Protein 2VR9 (pdb70)

B-factor: mean 53.92, std 13.04, range [26.79, 109.52]

Structure (mmCIF, N/CA/C/O backbone):
data_2VR9
#
_entry.id   2VR9
#
_cell.length_a   115.398
_cell.length_b   115.398
_cell.length_c   144.714
_cell.angle_alpha   90.00
_cell.angle_beta   90.00
_cell.angle_gamma   90.00
#
_symmetry.space_group_name_H-M   'P 41 21 2'
#
loop_
_atom_site.group_PDB
_atom_site.id
_atom_site.type_symbol
_atom_site.label_atom_id
_atom_site.label_alt_id
_atom_site.label_comp_id
_atom_site.label_asym_id
_atom_site.label_entity_id
_atom_site.label_seq_id
_atom_site.pdbx_PDB_ins_code
_atom_site.Cartn_x
_atom_site.Cartn_y
_atom_site.Cartn_z
_atom_site.occupancy
_atom_site.B_iso_or_equiv
_atom_site.auth_seq_id
_atom_site.auth_comp_id
_atom_site.auth_asym_id
_atom_site.auth_atom_id
_atom_site.pdbx_PDB_model_num
ATOM 1 N N . GLN A 1 6 ? 111.736 -12.662 -30.868 1.00 66.80 52 GLN A N 1
ATOM 2 C CA . GLN A 1 6 ? 111.764 -13.918 -30.061 1.00 67.00 52 GLN A CA 1
ATOM 3 C C . GLN A 1 6 ? 110.452 -14.727 -30.138 1.00 66.63 52 GLN A C 1
ATOM 4 O O . GLN A 1 6 ? 110.197 -15.393 -31.144 1.00 66.51 52 GLN A O 1
ATOM 10 N N . TYR A 1 7 ? 109.626 -14.676 -29.090 1.00 65.60 53 TYR A N 1
ATOM 11 C CA . TYR A 1 7 ? 108.362 -15.418 -29.071 1.00 64.02 53 TYR A CA 1
ATOM 12 C C . TYR A 1 7 ? 107.338 -14.865 -28.098 1.00 63.41 53 TYR A C 1
ATOM 13 O O . TYR A 1 7 ? 106.873 -15.582 -27.208 1.00 63.99 53 TYR A O 1
ATOM 22 N N . GLN A 1 8 ? 106.961 -13.605 -28.287 1.00 62.18 54 GLN A N 1
ATOM 23 C CA . GLN A 1 8 ? 106.009 -12.949 -27.394 1.00 59.80 54 GLN A CA 1
ATOM 24 C C . GLN A 1 8 ? 104.535 -13.269 -27.612 1.00 56.17 54 GLN A C 1
ATOM 25 O O . GLN A 1 8 ? 104.047 -13.312 -28.744 1.00 53.89 54 GLN A O 1
ATOM 31 N N . SER A 1 9 ? 103.838 -13.455 -26.493 1.00 52.96 55 SER A N 1
ATOM 32 C CA . SER A 1 9 ? 102.424 -13.766 -26.495 1.00 49.89 55 SER A CA 1
ATOM 33 C C . SER A 1 9 ? 101.648 -12.492 -26.787 1.00 47.74 55 SER A C 1
ATOM 34 O O . SER A 1 9 ? 102.045 -11.416 -26.371 1.00 46.48 55 SER A O 1
ATOM 37 N N . PRO A 1 10 ? 100.511 -12.612 -27.486 1.00 46.48 56 PRO A N 1
ATOM 38 C CA . PRO A 1 10 ? 99.647 -11.499 -27.872 1.00 46.16 56 PRO A CA 1
ATOM 39 C C . PRO A 1 10 ? 99.368 -10.495 -26.769 1.00 47.05 56 PRO A C 1
ATOM 40 O O . PRO A 1 10 ? 99.180 -10.860 -25.603 1.00 47.64 56 PRO A O 1
ATOM 44 N N . ARG A 1 11 ? 99.316 -9.226 -27.158 1.00 47.42 57 ARG A N 1
ATOM 45 C CA . ARG A 1 11 ? 99.044 -8.129 -26.234 1.00 47.87 57 ARG A CA 1
ATOM 46 C C . ARG A 1 11 ? 98.142 -7.157 -26.974 1.00 46.62 57 ARG A C 1
ATOM 47 O O . ARG A 1 11 ? 98.257 -7.008 -28.186 1.00 46.24 57 ARG A O 1
ATOM 55 N N . ILE A 1 12 ? 97.234 -6.504 -26.260 1.00 45.51 58 ILE A N 1
ATOM 56 C CA . ILE A 1 12 ? 96.356 -5.537 -26.905 1.00 44.03 58 ILE A CA 1
ATOM 57 C C . ILE A 1 12 ? 96.885 -4.145 -26.577 1.00 44.15 58 ILE A C 1
ATOM 58 O O . ILE A 1 12 ? 96.826 -3.714 -25.424 1.00 43.28 58 ILE A O 1
ATOM 63 N N . ILE A 1 13 ? 97.413 -3.445 -27.578 1.00 44.29 59 ILE A N 1
ATOM 64 C CA . ILE A 1 13 ? 97.953 -2.122 -27.314 1.00 45.19 59 ILE A CA 1
ATOM 65 C C . ILE A 1 13 ? 96.934 -1.000 -27.512 1.00 46.07 59 ILE A C 1
ATOM 66 O O . ILE A 1 13 ? 97.141 0.109 -27.027 1.00 47.15 59 ILE A O 1
ATOM 71 N N . GLU A 1 14 ? 95.844 -1.260 -28.228 1.00 47.12 60 GLU A N 1
ATOM 72 C CA . GLU A 1 14 ? 94.820 -0.230 -28.373 1.00 47.12 60 GLU A CA 1
ATOM 73 C C . GLU A 1 14 ? 93.440 -0.858 -28.361 1.00 46.50 60 GLU A C 1
ATOM 74 O O . GLU A 1 14 ? 93.075 -1.606 -29.263 1.00 47.00 60 GLU A O 1
ATOM 80 N N . HIS A 1 15 ? 92.675 -0.544 -27.326 1.00 45.01 61 HIS A N 1
ATOM 81 C CA . HIS A 1 15 ? 91.333 -1.073 -27.168 1.00 43.31 61 HIS A CA 1
ATOM 82 C C . HIS A 1 15 ? 90.272 -0.292 -27.934 1.00 42.46 61 HIS A C 1
ATOM 83 O O . HIS A 1 15 ? 90.395 0.912 -28.135 1.00 43.93 61 HIS A O 1
ATOM 90 N N . PRO A 1 16 ? 89.214 -0.975 -28.382 1.00 40.41 62 PRO A N 1
ATOM 91 C CA . PRO A 1 16 ? 88.159 -0.277 -29.109 1.00 39.18 62 PRO A CA 1
ATOM 92 C C . PRO A 1 16 ? 87.375 0.521 -28.075 1.00 39.06 62 PRO A C 1
ATOM 93 O O . PRO A 1 16 ? 87.181 0.053 -26.957 1.00 38.50 62 PRO A O 1
ATOM 97 N N . THR A 1 17 ? 86.933 1.723 -28.428 1.00 39.75 63 THR A N 1
ATOM 98 C CA . THR A 1 17 ? 86.182 2.555 -27.484 1.00 40.08 63 THR A CA 1
ATOM 99 C C . THR A 1 17 ? 84.709 2.734 -27.850 1.00 40.70 63 THR A C 1
ATOM 100 O O . THR A 1 17 ? 84.350 2.719 -29.031 1.00 40.50 63 THR A O 1
ATOM 104 N N . ASP A 1 18 ? 83.864 2.917 -26.831 1.00 41.17 64 ASP A N 1
ATOM 105 C CA . ASP A 1 18 ? 82.431 3.092 -27.046 1.00 40.98 64 ASP A CA 1
ATOM 106 C C . ASP A 1 18 ? 82.199 4.132 -28.123 1.00 40.54 64 ASP A C 1
ATOM 107 O O . ASP A 1 18 ? 82.942 5.108 -28.215 1.00 40.03 64 ASP A O 1
ATOM 112 N N . LEU A 1 19 ? 81.163 3.922 -28.930 1.00 40.74 65 LEU A N 1
ATOM 113 C CA . LEU A 1 19 ? 80.872 4.829 -30.029 1.00 41.60 65 LEU A CA 1
ATOM 114 C C . LEU A 1 19 ? 79.395 4.963 -30.379 1.00 42.62 65 LEU A C 1
ATOM 115 O O . LEU A 1 19 ? 78.662 3.968 -30.432 1.00 42.70 65 LEU A O 1
ATOM 120 N N . VAL A 1 20 ? 78.970 6.202 -30.618 1.00 43.40 66 VAL A N 1
ATOM 121 C CA . VAL A 1 20 ? 77.593 6.487 -30.994 1.00 43.93 66 VAL A CA 1
ATOM 122 C C . VAL A 1 20 ? 77.643 6.994 -32.419 1.00 45.28 66 VAL A C 1
ATOM 123 O O . VAL A 1 20 ? 78.488 7.820 -32.759 1.00 45.08 66 VAL A O 1
ATOM 127 N N . VAL A 1 21 ? 76.743 6.501 -33.260 1.00 47.08 67 VAL A N 1
ATOM 128 C CA . VAL A 1 21 ? 76.752 6.915 -34.653 1.00 48.95 67 VAL A CA 1
ATOM 129 C C . VAL A 1 21 ? 75.369 7.153 -35.244 1.00 49.57 67 VAL A C 1
ATOM 130 O O . VAL A 1 21 ? 74.390 6.508 -34.852 1.00 48.61 67 VAL A O 1
ATOM 134 N N . LYS A 1 22 ? 75.308 8.086 -36.195 1.00 50.53 68 LYS A N 1
ATOM 135 C CA . LYS A 1 22 ? 74.064 8.420 -36.879 1.00 51.50 68 LYS A CA 1
ATOM 136 C C . LYS A 1 22 ? 73.773 7.303 -37.872 1.00 51.13 68 LYS A C 1
ATOM 137 O O . LYS A 1 22 ? 74.630 6.937 -38.672 1.00 50.42 68 LYS A O 1
ATOM 143 N N . LYS A 1 23 ? 72.570 6.752 -37.812 1.00 50.95 69 LYS A N 1
ATOM 144 C CA . LYS A 1 23 ? 72.201 5.675 -38.717 1.00 51.11 69 LYS A CA 1
ATOM 145 C C . LYS A 1 23 ? 72.733 5.875 -40.144 1.00 52.12 69 LYS A C 1
ATOM 146 O O . LYS A 1 23 ? 72.740 6.985 -40.679 1.00 51.53 69 LYS A O 1
ATOM 152 N N . ASN A 1 24 ? 73.181 4.775 -40.741 1.00 53.54 70 ASN A N 1
ATOM 153 C CA . ASN A 1 24 ? 73.719 4.739 -42.099 1.00 54.59 70 ASN A CA 1
ATOM 154 C C . ASN A 1 24 ? 75.055 5.434 -42.330 1.00 55.55 70 ASN A C 1
ATOM 155 O O . ASN A 1 24 ? 75.622 5.356 -43.417 1.00 55.59 70 ASN A O 1
ATOM 160 N N . GLU A 1 25 ? 75.569 6.114 -41.315 1.00 56.98 71 GLU A N 1
ATOM 161 C CA . GLU A 1 25 ? 76.872 6.761 -41.442 1.00 57.29 71 GLU A CA 1
ATOM 162 C C . GLU A 1 25 ? 77.894 5.660 -41.181 1.00 56.48 71 GLU A C 1
ATOM 163 O O . GLU A 1 25 ? 77.554 4.594 -40.656 1.00 57.28 71 GLU A O 1
ATOM 169 N N . PRO A 1 26 ? 79.161 5.893 -41.541 1.00 54.84 72 PRO A N 1
ATOM 170 C CA . PRO A 1 26 ? 80.179 4.865 -41.306 1.00 53.16 72 PRO A CA 1
ATOM 171 C C . PRO A 1 26 ? 80.581 4.814 -39.830 1.00 51.50 72 PRO A C 1
ATOM 172 O O . PRO A 1 26 ? 80.295 5.745 -39.077 1.00 51.16 72 PRO A O 1
ATOM 176 N N . ALA A 1 27 ? 81.235 3.724 -39.426 1.00 49.93 73 ALA A N 1
ATOM 177 C CA . ALA A 1 27 ? 81.684 3.539 -38.044 1.00 47.20 73 ALA A CA 1
ATOM 178 C C . ALA A 1 27 ? 82.943 2.676 -37.968 1.00 45.89 73 ALA A C 1
ATOM 179 O O . ALA A 1 27 ? 83.166 1.806 -38.810 1.00 44.67 73 ALA A O 1
ATOM 181 N N . THR A 1 28 ? 83.762 2.915 -36.948 1.00 45.36 74 THR A N 1
ATOM 182 C CA . THR A 1 28 ? 84.995 2.147 -36.766 1.00 44.44 74 THR A CA 1
ATOM 183 C C . THR A 1 28 ? 85.354 1.798 -35.314 1.00 43.85 74 THR A C 1
ATOM 184 O O . THR A 1 28 ? 85.319 2.653 -34.429 1.00 44.38 74 THR A O 1
ATOM 188 N N . LEU A 1 29 ? 85.702 0.531 -35.091 1.00 43.35 75 LEU A N 1
ATOM 189 C CA . LEU A 1 29 ? 86.112 0.027 -33.776 1.00 43.22 75 LEU A CA 1
ATOM 190 C C . LEU A 1 29 ? 87.541 -0.487 -33.935 1.00 44.24 75 LEU A C 1
ATOM 191 O O . LEU A 1 29 ? 87.784 -1.376 -34.746 1.00 44.58 75 LEU A O 1
ATOM 196 N N . ASN A 1 30 ? 88.481 0.058 -33.164 1.00 45.15 76 ASN A N 1
ATOM 197 C CA . ASN A 1 30 ? 89.887 -0.349 -33.264 1.00 45.64 76 ASN A CA 1
ATOM 198 C C . ASN A 1 30 ? 90.342 -1.563 -32.467 1.00 44.91 76 ASN A C 1
ATOM 199 O O . ASN A 1 30 ? 89.723 -1.958 -31.490 1.00 46.09 76 ASN A O 1
ATOM 204 N N . CYS A 1 31 ? 91.448 -2.148 -32.902 1.00 44.26 77 CYS A N 1
ATOM 205 C CA . CYS A 1 31 ? 92.028 -3.300 -32.226 1.00 43.57 77 CYS A CA 1
ATOM 206 C C . CYS A 1 31 ? 93.506 -3.458 -32.593 1.00 44.99 77 CYS A C 1
ATOM 207 O O . CYS A 1 31 ? 93.869 -4.315 -33.398 1.00 45.96 77 CYS A O 1
ATOM 210 N N . LYS A 1 32 ? 94.347 -2.615 -31.994 1.00 45.74 78 LYS A N 1
ATOM 211 C CA . LYS A 1 32 ? 95.786 -2.633 -32.223 1.00 46.59 78 LYS A CA 1
ATOM 212 C C . LYS A 1 32 ? 96.413 -3.745 -31.407 1.00 47.20 78 LYS A C 1
ATOM 213 O O . LYS A 1 32 ? 96.502 -3.683 -30.180 1.00 45.84 78 LYS A O 1
ATOM 219 N N . VAL A 1 33 ? 96.869 -4.761 -32.117 1.00 48.81 79 VAL A N 1
ATOM 220 C CA . VAL A 1 33 ? 97.457 -5.917 -31.487 1.00 49.88 79 VAL A CA 1
ATOM 221 C C . VAL A 1 33 ? 98.969 -6.055 -31.666 1.00 50.95 79 VAL A C 1
ATOM 222 O O . VAL A 1 33 ? 99.530 -5.626 -32.663 1.00 52.08 79 VAL A O 1
ATOM 226 N N . GLU A 1 34 ? 99.617 -6.678 -30.692 1.00 52.25 80 GLU A N 1
ATOM 227 C CA . GLU A 1 34 ? 101.058 -6.874 -30.714 1.00 52.92 80 GLU A CA 1
ATOM 228 C C . GLU A 1 34 ? 101.381 -8.342 -30.414 1.00 53.54 80 GLU A C 1
ATOM 229 O O . GLU A 1 34 ? 100.756 -8.955 -29.547 1.00 54.14 80 GLU A O 1
ATOM 235 N N . GLY A 1 35 ? 102.344 -8.916 -31.126 1.00 53.68 81 GLY A N 1
ATOM 236 C CA . GLY A 1 35 ? 102.697 -10.305 -30.865 1.00 53.90 81 GLY A CA 1
ATOM 237 C C . GLY A 1 35 ? 103.610 -10.963 -31.888 1.00 53.98 81 GLY A C 1
ATOM 238 O O . GLY A 1 35 ? 103.548 -10.637 -33.072 1.00 54.81 81 GLY A O 1
ATOM 239 N N . LYS A 1 36 ? 104.452 -11.894 -31.439 1.00 52.95 82 LYS A N 1
ATOM 240 C CA . LYS A 1 36 ? 105.378 -12.599 -32.330 1.00 51.85 82 LYS A CA 1
ATOM 241 C C . LYS A 1 36 ? 105.313 -14.093 -32.034 1.00 51.65 82 LYS A C 1
ATOM 242 O O . LYS A 1 36 ? 105.743 -14.541 -30.966 1.00 52.14 82 LYS A O 1
ATOM 244 N N . PRO A 1 37 ? 104.803 -14.896 -32.985 1.00 50.91 83 PRO A N 1
ATOM 245 C CA . PRO A 1 37 ? 104.270 -14.596 -34.323 1.00 50.45 83 PRO A CA 1
ATOM 246 C C . PRO A 1 37 ? 103.213 -13.506 -34.334 1.00 50.62 83 PRO A C 1
ATOM 247 O O . PRO A 1 37 ? 102.636 -13.201 -33.298 1.00 50.91 83 PRO A O 1
ATOM 251 N N . GLU A 1 38 ? 102.958 -12.922 -35.503 1.00 51.06 84 GLU A N 1
ATOM 252 C CA . GLU A 1 38 ? 101.938 -11.887 -35.604 1.00 51.15 84 GLU A CA 1
ATOM 253 C C . GLU A 1 38 ? 100.623 -12.542 -35.242 1.00 49.68 84 GLU A C 1
ATOM 254 O O . GLU A 1 38 ? 100.246 -13.562 -35.825 1.00 49.35 84 GLU A O 1
ATOM 260 N N . PRO A 1 39 ? 99.911 -11.975 -34.257 1.00 48.07 85 PRO A N 1
ATOM 261 C CA . PRO A 1 39 ? 98.630 -12.547 -33.836 1.00 46.76 85 PRO A CA 1
ATOM 262 C C . PRO A 1 39 ? 97.517 -12.382 -34.866 1.00 45.61 85 PRO A C 1
ATOM 263 O O . PRO A 1 39 ? 97.528 -11.446 -35.662 1.00 45.89 85 PRO A O 1
ATOM 267 N N . THR A 1 40 ? 96.566 -13.307 -34.857 1.00 44.19 86 THR A N 1
ATOM 268 C CA . THR A 1 40 ? 95.422 -13.221 -35.755 1.00 43.97 86 THR A CA 1
ATOM 269 C C . THR A 1 40 ? 94.299 -12.622 -34.929 1.00 44.35 86 THR A C 1
ATOM 270 O O . THR A 1 40 ? 94.100 -13.011 -33.773 1.00 45.48 86 THR A O 1
ATOM 274 N N . ILE A 1 41 ? 93.562 -11.686 -35.514 1.00 43.45 87 ILE A N 1
ATOM 275 C CA . ILE A 1 41 ? 92.486 -11.024 -34.792 1.00 43.54 87 ILE A CA 1
ATOM 276 C C . ILE A 1 41 ? 91.081 -11.473 -35.183 1.00 43.87 87 ILE A C 1
ATOM 277 O O . ILE A 1 41 ? 90.755 -11.542 -36.361 1.00 43.90 87 ILE A O 1
ATOM 282 N N . GLU A 1 42 ? 90.254 -11.762 -34.177 1.00 44.51 88 GLU A N 1
ATOM 283 C CA . GLU A 1 42 ? 88.871 -12.195 -34.387 1.00 44.49 88 GLU A CA 1
ATOM 284 C C . GLU A 1 42 ? 87.905 -11.266 -33.632 1.00 43.96 88 GLU A C 1
ATOM 285 O O . GLU A 1 42 ? 88.195 -10.859 -32.508 1.00 43.83 88 GLU A O 1
ATOM 291 N N . TRP A 1 43 ? 86.765 -10.930 -34.240 1.00 43.15 89 TRP A N 1
ATOM 292 C CA . TRP A 1 43 ? 85.797 -10.043 -33.590 1.00 41.90 89 TRP A CA 1
ATOM 293 C C . TRP A 1 43 ? 84.551 -10.739 -33.091 1.00 42.88 89 TRP A C 1
ATOM 294 O O . TRP A 1 43 ? 84.102 -11.720 -33.675 1.00 42.67 89 TRP A O 1
ATOM 305 N N . PHE A 1 44 ? 83.998 -10.212 -31.999 1.00 44.50 90 PHE A N 1
ATOM 306 C CA . PHE A 1 44 ? 82.781 -10.748 -31.382 1.00 45.51 90 PHE A CA 1
ATOM 307 C C . PHE A 1 44 ? 81.731 -9.682 -31.078 1.00 46.18 90 PHE A C 1
ATOM 308 O O . PHE A 1 44 ? 82.054 -8.591 -30.581 1.00 46.39 90 PHE A O 1
ATOM 316 N N . LYS A 1 45 ? 80.473 -10.019 -31.360 1.00 46.17 91 LYS A N 1
ATOM 317 C CA . LYS A 1 45 ? 79.347 -9.125 -31.091 1.00 45.93 91 LYS A CA 1
ATOM 318 C C . LYS A 1 45 ? 78.332 -9.852 -30.222 1.00 45.76 91 LYS A C 1
ATOM 319 O O . LYS A 1 45 ? 77.706 -10.820 -30.651 1.00 44.64 91 LYS A O 1
ATOM 325 N N . ASP A 1 46 ? 78.171 -9.371 -28.999 1.00 46.93 92 ASP A N 1
ATOM 326 C CA . ASP A 1 46 ? 77.242 -9.978 -28.064 1.00 48.68 92 ASP A CA 1
ATOM 327 C C . ASP A 1 46 ? 77.512 -11.465 -27.915 1.00 49.27 92 ASP A C 1
ATOM 328 O O . ASP A 1 46 ? 76.612 -12.285 -28.037 1.00 49.15 92 ASP A O 1
ATOM 333 N N . GLY A 1 47 ? 78.770 -11.803 -27.673 1.00 50.73 93 GLY A N 1
ATOM 334 C CA . GLY A 1 47 ? 79.137 -13.189 -27.471 1.00 53.52 93 GLY A CA 1
ATOM 335 C C . GLY A 1 47 ? 79.310 -14.068 -28.691 1.00 55.46 93 GLY A C 1
ATOM 336 O O . GLY A 1 47 ? 79.884 -15.155 -28.589 1.00 56.58 93 GLY A O 1
ATOM 337 N N . GLU A 1 48 ? 78.815 -13.629 -29.841 1.00 56.87 94 GLU A N 1
ATOM 338 C CA . GLU A 1 48 ? 78.955 -14.423 -31.060 1.00 58.33 94 GLU A CA 1
ATOM 339 C C . GLU A 1 48 ? 80.054 -13.873 -31.953 1.00 58.59 94 GLU A C 1
ATOM 340 O O . GLU A 1 48 ? 80.316 -12.669 -31.965 1.00 59.18 94 GLU A O 1
ATOM 346 N N . PRO A 1 49 ? 80.724 -14.750 -32.710 1.00 58.59 95 PRO A N 1
ATOM 347 C CA . PRO A 1 49 ? 81.786 -14.251 -33.585 1.00 59.05 95 PRO A CA 1
ATOM 348 C C . PRO A 1 49 ? 81.224 -13.469 -34.773 1.00 59.28 95 PRO A C 1
ATOM 349 O O . PRO A 1 49 ? 80.255 -13.885 -35.396 1.00 58.24 95 PRO A O 1
ATOM 353 N N . VAL A 1 50 ? 81.830 -12.322 -35.057 1.00 60.84 96 VAL A N 1
ATOM 354 C CA . VAL A 1 50 ? 81.413 -11.470 -36.163 1.00 62.45 96 VAL A CA 1
ATOM 355 C C . VAL A 1 50 ? 81.940 -12.030 -37.472 1.00 64.27 96 VAL A C 1
ATOM 356 O O . VAL A 1 50 ? 83.108 -11.864 -37.785 1.00 64.13 96 VAL A O 1
ATOM 360 N N . SER A 1 51 ? 81.082 -12.689 -38.241 1.00 67.59 97 SER A N 1
ATOM 361 C CA . SER A 1 51 ? 81.504 -13.276 -39.515 1.00 70.29 97 SER A CA 1
ATOM 362 C C . SER A 1 51 ? 81.884 -12.130 -40.448 1.00 71.96 97 SER A C 1
ATOM 363 O O . SER A 1 51 ? 81.030 -11.490 -41.037 1.00 72.07 97 SER A O 1
ATOM 366 N N . THR A 1 52 ? 83.168 -11.797 -40.520 1.00 75.35 98 THR A N 1
ATOM 367 C CA . THR A 1 52 ? 83.597 -10.665 -41.354 1.00 78.12 98 THR A CA 1
ATOM 368 C C . THR A 1 52 ? 84.737 -10.969 -42.320 1.00 80.52 98 THR A C 1
ATOM 369 O O . THR A 1 52 ? 84.717 -11.983 -43.033 1.00 80.89 98 THR A O 1
ATOM 373 N N . ASN A 1 53 ? 85.725 -10.070 -42.324 1.00 83.33 99 ASN A N 1
ATOM 374 C CA . ASN A 1 53 ? 86.904 -10.147 -43.189 1.00 85.37 99 ASN A CA 1
ATOM 375 C C . ASN A 1 53 ? 86.485 -9.754 -44.610 1.00 86.06 99 ASN A C 1
ATOM 376 O O . ASN A 1 53 ? 86.953 -8.742 -45.162 1.00 85.45 99 ASN A O 1
ATOM 378 N N . GLU A 1 54 ? 85.580 -10.557 -45.174 1.00 86.47 100 GLU A N 1
ATOM 379 C CA . GLU A 1 54 ? 85.055 -10.346 -46.519 1.00 86.10 100 GLU A CA 1
ATOM 380 C C . GLU A 1 54 ? 83.799 -11.197 -46.753 1.00 85.28 100 GLU A C 1
ATOM 381 O O . GLU A 1 54 ? 83.218 -11.724 -45.803 1.00 85.95 100 GLU A O 1
ATOM 383 N N . LYS A 1 55 ? 83.415 -11.332 -48.023 1.00 83.54 101 LYS A N 1
ATOM 384 C CA . LYS A 1 55 ? 82.232 -12.072 -48.474 1.00 81.55 101 LYS A CA 1
ATOM 385 C C . LYS A 1 55 ? 81.175 -11.020 -48.782 1.00 80.65 101 LYS A C 1
ATOM 386 O O . LYS A 1 55 ? 81.362 -9.844 -48.477 1.00 80.63 101 LYS A O 1
ATOM 388 N N . LYS A 1 56 ? 80.073 -11.434 -49.394 1.00 79.52 102 LYS A N 1
ATOM 389 C CA . LYS A 1 56 ? 79.008 -10.502 -49.744 1.00 78.00 102 LYS A CA 1
ATOM 390 C C . LYS A 1 56 ? 78.226 -9.994 -48.528 1.00 76.94 102 LYS A C 1
ATOM 391 O O . LYS A 1 56 ? 77.015 -10.188 -48.436 1.00 76.01 102 LYS A O 1
ATOM 393 N N . SER A 1 57 ? 78.926 -9.344 -47.598 1.00 76.44 103 SER A N 1
ATOM 394 C CA . SER A 1 57 ? 78.309 -8.782 -46.386 1.00 74.52 103 SER A CA 1
ATOM 395 C C . SER A 1 57 ? 78.605 -7.274 -46.319 1.00 72.99 103 SER A C 1
ATOM 396 O O . SER A 1 57 ? 78.898 -6.665 -47.354 1.00 73.63 103 SER A O 1
ATOM 399 N N . HIS A 1 58 ? 78.529 -6.666 -45.130 1.00 70.29 104 HIS A N 1
ATOM 400 C CA . HIS A 1 58 ? 78.801 -5.227 -45.024 1.00 67.83 104 HIS A CA 1
ATOM 401 C C . HIS A 1 58 ? 79.775 -4.825 -43.915 1.00 66.51 104 HIS A C 1
ATOM 402 O O . HIS A 1 58 ? 80.110 -3.643 -43.778 1.00 66.82 104 HIS A O 1
ATOM 409 N N . ARG A 1 59 ? 80.219 -5.800 -43.124 1.00 64.04 105 ARG A N 1
ATOM 410 C CA . ARG A 1 59 ? 81.175 -5.552 -42.046 1.00 61.29 105 ARG A CA 1
ATOM 411 C C . ARG A 1 59 ? 82.568 -5.949 -42.532 1.00 61.30 105 ARG A C 1
ATOM 412 O O . ARG A 1 59 ? 82.814 -7.111 -42.835 1.00 62.17 105 ARG A O 1
ATOM 420 N N . VAL A 1 60 ? 83.480 -4.988 -42.600 1.00 60.96 106 VAL A N 1
ATOM 421 C CA . VAL A 1 60 ? 84.837 -5.249 -43.073 1.00 60.59 106 VAL A CA 1
ATOM 422 C C . VAL A 1 60 ? 85.882 -5.262 -41.960 1.00 60.48 106 VAL A C 1
ATOM 423 O O . VAL A 1 60 ? 85.695 -4.629 -40.928 1.00 60.54 106 VAL A O 1
ATOM 427 N N . GLN A 1 61 ? 86.973 -5.996 -42.163 1.00 61.03 107 GLN A N 1
ATOM 428 C CA . GLN A 1 61 ? 88.053 -6.038 -41.179 1.00 62.03 107 GLN A CA 1
ATOM 429 C C . GLN A 1 61 ? 89.373 -5.696 -41.865 1.00 63.29 107 GLN A C 1
ATOM 430 O O . GLN A 1 61 ? 89.853 -6.452 -42.711 1.00 63.24 107 GLN A O 1
ATOM 436 N N . PHE A 1 62 ? 89.951 -4.553 -41.491 1.00 64.81 108 PHE A N 1
ATOM 437 C CA . PHE A 1 62 ? 91.212 -4.066 -42.060 1.00 65.32 108 PHE A CA 1
ATOM 438 C C . PHE A 1 62 ? 92.412 -4.896 -41.642 1.00 65.04 108 PHE A C 1
ATOM 439 O O . PHE A 1 62 ? 92.296 -5.823 -40.838 1.00 65.16 108 PHE A O 1
ATOM 447 N N . LYS A 1 63 ? 93.568 -4.546 -42.195 1.00 64.83 109 LYS A N 1
ATOM 448 C CA . LYS A 1 63 ? 94.795 -5.256 -41.886 1.00 64.40 109 LYS A CA 1
ATOM 449 C C . LYS A 1 63 ? 95.216 -5.001 -40.446 1.00 62.58 109 LYS A C 1
ATOM 450 O O . LYS A 1 63 ? 95.762 -5.883 -39.789 1.00 61.90 109 LYS A O 1
ATOM 456 N N . ASP A 1 64 ? 94.967 -3.792 -39.956 1.00 61.07 110 ASP A N 1
ATOM 457 C CA . ASP A 1 64 ? 95.334 -3.451 -38.586 1.00 60.41 110 ASP A CA 1
ATOM 458 C C . ASP A 1 64 ? 94.364 -4.053 -37.577 1.00 59.95 110 ASP A C 1
ATOM 459 O O . ASP A 1 64 ? 94.457 -3.784 -36.373 1.00 59.47 110 ASP A O 1
ATOM 464 N N . GLY A 1 65 ? 93.438 -4.877 -38.071 1.00 59.54 111 GLY A N 1
ATOM 465 C CA . GLY A 1 65 ? 92.482 -5.507 -37.179 1.00 57.12 111 GLY 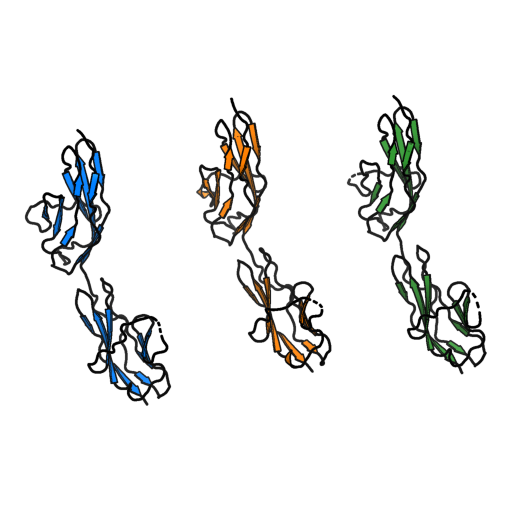A CA 1
ATOM 466 C C . GLY A 1 65 ? 91.248 -4.679 -36.866 1.00 55.32 111 GLY A C 1
ATOM 467 O O . GLY A 1 65 ? 90.345 -5.145 -36.177 1.00 55.46 111 GLY A O 1
ATOM 468 N N . ALA A 1 66 ? 91.198 -3.453 -37.369 1.00 52.78 112 ALA A N 1
ATOM 469 C CA . ALA A 1 66 ? 90.051 -2.598 -37.126 1.00 50.14 112 ALA A CA 1
ATOM 470 C C . ALA A 1 66 ? 88.787 -3.154 -37.787 1.00 48.40 112 ALA A C 1
ATOM 471 O O . ALA A 1 66 ? 88.836 -3.706 -38.883 1.00 47.18 112 ALA A O 1
ATOM 473 N N . LEU A 1 67 ? 87.658 -3.023 -37.099 1.00 47.38 113 LEU A N 1
ATOM 474 C CA . LEU A 1 67 ? 86.382 -3.484 -37.630 1.00 47.40 113 LEU A CA 1
ATOM 475 C C . LEU A 1 67 ? 85.746 -2.229 -38.217 1.00 47.85 113 LEU A C 1
ATOM 476 O O . LEU A 1 67 ? 85.529 -1.251 -37.500 1.00 48.43 113 LEU A O 1
ATOM 481 N N . PHE A 1 68 ? 85.438 -2.261 -39.511 1.00 47.86 114 PHE A N 1
ATOM 482 C CA . PHE A 1 68 ? 84.887 -1.095 -40.193 1.00 47.48 114 PHE A CA 1
ATOM 483 C C . PHE A 1 68 ? 83.499 -1.276 -40.793 1.00 47.82 114 PHE A C 1
ATOM 484 O O . PHE A 1 68 ? 83.277 -2.155 -41.626 1.00 47.48 114 PHE A O 1
ATOM 492 N N . PHE A 1 69 ? 82.567 -0.435 -40.359 1.00 48.08 115 PHE A N 1
ATOM 493 C CA . PHE A 1 69 ? 81.208 -0.462 -40.878 1.00 47.76 115 PHE A CA 1
ATOM 494 C C . PHE A 1 69 ? 81.211 0.701 -41.857 1.00 48.19 115 PHE A C 1
ATOM 495 O O . PHE A 1 69 ? 81.251 1.854 -41.440 1.00 49.26 115 PHE A O 1
ATOM 503 N N . TYR A 1 70 ? 81.207 0.425 -43.155 1.00 47.35 116 TYR A N 1
ATOM 504 C CA . TYR A 1 70 ? 81.235 1.525 -44.128 1.00 46.36 116 TYR A CA 1
ATOM 505 C C . TYR A 1 70 ? 79.929 2.306 -44.078 1.00 46.67 116 TYR A C 1
ATOM 506 O O . TYR A 1 70 ? 79.857 3.463 -44.489 1.00 46.56 116 TYR A O 1
ATOM 515 N N . ARG A 1 71 ? 78.905 1.657 -43.545 1.00 47.49 117 ARG A N 1
ATOM 516 C CA . ARG A 1 71 ? 77.587 2.243 -43.451 1.00 48.60 117 ARG A CA 1
ATOM 517 C C . ARG A 1 71 ? 76.918 1.496 -42.305 1.00 49.35 117 ARG A C 1
ATOM 518 O O . ARG A 1 71 ? 76.525 0.336 -42.454 1.00 49.22 117 ARG A O 1
ATOM 526 N N . THR A 1 72 ? 76.809 2.156 -41.156 1.00 50.08 118 THR A N 1
ATOM 527 C CA . THR A 1 72 ? 76.201 1.552 -39.979 1.00 51.69 118 THR A CA 1
ATOM 528 C C . THR A 1 72 ? 74.705 1.300 -40.144 1.00 52.89 118 THR A C 1
ATOM 529 O O . THR A 1 72 ? 73.944 2.210 -40.457 1.00 51.53 118 THR A O 1
ATOM 533 N N . MET A 1 73 ? 74.292 0.057 -39.910 1.00 55.80 119 MET A N 1
ATOM 534 C CA . MET A 1 73 ? 72.895 -0.341 -40.073 1.00 60.20 119 MET A CA 1
ATOM 535 C C . MET A 1 73 ? 72.085 -0.629 -38.811 1.00 61.95 119 MET A C 1
ATOM 536 O O . MET A 1 73 ? 72.590 -1.205 -37.850 1.00 62.48 119 MET A O 1
ATOM 541 N N . GLN A 1 74 ? 70.810 -0.238 -38.850 1.00 64.60 120 GLN A N 1
ATOM 542 C CA . GLN A 1 74 ? 69.878 -0.411 -37.737 1.00 66.96 120 GLN A CA 1
ATOM 543 C C . GLN A 1 74 ? 68.450 -0.556 -38.265 1.00 67.84 120 GLN A C 1
ATOM 544 O O . GLN A 1 74 ? 67.552 0.193 -37.882 1.00 68.49 120 GLN A O 1
ATOM 550 N N . GLY A 1 75 ? 68.248 -1.527 -39.149 1.00 68.62 121 GLY A N 1
ATOM 551 C CA . GLY A 1 75 ? 66.932 -1.753 -39.723 1.00 69.10 121 GLY A CA 1
ATOM 552 C C . GLY A 1 75 ? 66.333 -3.096 -39.340 1.00 68.96 121 GLY A C 1
ATOM 553 O O . GLY A 1 75 ? 66.744 -3.701 -38.352 1.00 68.41 121 GLY A O 1
ATOM 554 N N . LYS A 1 76 ? 65.354 -3.573 -40.101 1.00 68.64 122 LYS A N 1
ATOM 555 C CA . LYS A 1 76 ? 64.736 -4.855 -39.790 1.00 68.47 122 LYS A CA 1
ATOM 556 C C . LYS A 1 76 ? 65.704 -6.005 -40.073 1.00 68.87 122 LYS A C 1
ATOM 557 O O . LYS A 1 76 ? 65.803 -6.953 -39.293 1.00 67.79 122 LYS A O 1
ATOM 559 N N . LYS A 1 77 ? 66.431 -5.898 -41.182 1.00 69.89 123 LYS A N 1
ATOM 560 C CA . LYS A 1 77 ? 67.379 -6.926 -41.603 1.00 71.52 123 LYS A CA 1
ATOM 561 C C . LYS A 1 77 ? 68.726 -6.888 -40.883 1.00 72.94 123 LYS A C 1
ATOM 562 O O . LYS A 1 77 ? 69.217 -7.916 -40.404 1.00 73.30 123 LYS A O 1
ATOM 564 N N . GLU A 1 78 ? 69.320 -5.703 -40.809 1.00 74.09 124 GLU A N 1
ATOM 565 C CA . GLU A 1 78 ? 70.622 -5.525 -40.168 1.00 74.94 124 GLU A CA 1
ATOM 566 C C . GLU A 1 78 ? 70.562 -4.625 -38.935 1.00 74.07 124 GLU A C 1
ATOM 567 O O . GLU A 1 78 ? 69.885 -3.596 -38.942 1.00 74.87 124 GLU A O 1
ATOM 573 N N . GLN A 1 79 ? 71.269 -5.017 -37.879 1.00 72.30 125 GLN A N 1
ATOM 574 C CA . GLN A 1 79 ? 71.322 -4.223 -36.653 1.00 70.28 125 GLN A CA 1
ATOM 575 C C . GLN A 1 79 ? 72.714 -4.327 -36.047 1.00 67.47 125 GLN A C 1
ATOM 576 O O . GLN A 1 79 ? 73.029 -5.266 -35.322 1.00 67.47 125 GLN A O 1
ATOM 582 N N . ASP A 1 80 ? 73.545 -3.345 -36.358 1.00 64.44 126 ASP A N 1
ATOM 583 C CA . ASP A 1 80 ? 74.914 -3.316 -35.886 1.00 62.44 126 ASP A CA 1
ATOM 584 C C . ASP A 1 80 ? 75.065 -2.891 -34.432 1.00 60.66 126 ASP A C 1
ATOM 585 O O . ASP A 1 80 ? 76.164 -2.935 -33.877 1.00 59.95 126 ASP A O 1
ATOM 590 N N . GLY A 1 81 ? 73.968 -2.469 -33.816 1.00 58.59 127 GLY A N 1
ATOM 591 C CA . GLY A 1 81 ? 74.036 -2.060 -32.426 1.00 55.79 127 GLY A CA 1
ATOM 592 C C . GLY A 1 81 ? 74.370 -3.224 -31.508 1.00 53.88 127 GLY A C 1
ATOM 593 O O . GLY A 1 81 ? 73.810 -4.320 -31.642 1.00 53.67 127 GLY A O 1
ATOM 594 N N . GLY A 1 82 ? 75.283 -2.996 -30.570 1.00 51.75 128 GLY A N 1
ATOM 595 C CA . GLY A 1 82 ? 75.649 -4.059 -29.657 1.00 48.78 128 GLY A CA 1
ATOM 596 C C . GLY A 1 82 ? 76.964 -3.844 -28.935 1.00 47.37 128 GLY A C 1
ATOM 597 O O . GLY A 1 82 ? 77.528 -2.739 -28.931 1.00 45.77 128 GLY A O 1
ATOM 598 N N . GLU A 1 83 ? 77.444 -4.921 -28.315 1.00 45.65 129 GLU A N 1
ATOM 599 C CA . GLU A 1 83 ? 78.690 -4.908 -27.568 1.00 43.30 129 GLU A CA 1
ATOM 600 C C . GLU A 1 83 ? 79.723 -5.692 -28.392 1.00 42.96 129 GLU A C 1
ATOM 601 O O . GLU A 1 83 ? 79.519 -6.875 -28.692 1.00 41.73 129 GLU A O 1
ATOM 607 N N . TYR A 1 84 ? 80.814 -5.017 -28.764 1.00 42.01 130 TYR A N 1
ATOM 608 C CA . TYR A 1 84 ? 81.872 -5.603 -29.587 1.00 41.49 130 TYR A CA 1
ATOM 609 C C . TYR A 1 84 ? 83.200 -5.709 -28.859 1.00 41.64 130 TYR A C 1
ATOM 610 O O . TYR A 1 84 ? 83.445 -4.967 -27.906 1.00 42.02 130 TYR A O 1
ATOM 619 N N . TRP A 1 85 ? 84.052 -6.629 -29.319 1.00 41.07 131 TRP A N 1
ATOM 620 C CA . TRP A 1 85 ? 85.394 -6.827 -28.752 1.00 40.16 131 TRP A CA 1
ATOM 621 C C . TRP A 1 85 ? 86.230 -7.779 -29.608 1.00 38.37 131 TRP A C 1
ATOM 622 O O . TRP A 1 85 ? 85.678 -8.592 -30.353 1.00 37.83 131 TRP A O 1
ATOM 633 N N . CYS A 1 86 ? 87.556 -7.673 -29.500 1.00 36.40 132 CYS A N 1
ATOM 634 C CA . CYS A 1 86 ? 88.456 -8.510 -30.291 1.00 36.35 132 CYS A CA 1
ATOM 635 C C . CYS A 1 86 ? 89.388 -9.399 -29.478 1.00 36.92 132 CYS A C 1
ATOM 636 O O . CYS A 1 86 ? 89.737 -9.086 -28.340 1.00 36.26 132 CYS A O 1
ATOM 639 N N . VAL A 1 87 ? 89.795 -10.508 -30.094 1.00 38.18 133 VAL A N 1
ATOM 640 C CA . VAL A 1 87 ? 90.706 -11.468 -29.479 1.00 39.09 133 VAL A CA 1
ATOM 641 C C . VAL A 1 87 ? 91.904 -11.734 -30.392 1.00 40.27 133 VAL A C 1
ATOM 642 O O . VAL A 1 87 ? 91.733 -12.104 -31.557 1.00 40.49 133 VAL A O 1
ATOM 646 N N . ALA A 1 88 ? 93.109 -11.555 -29.854 1.00 40.47 134 ALA A N 1
ATOM 647 C CA . ALA A 1 88 ? 94.338 -11.780 -30.611 1.00 40.18 134 ALA A CA 1
ATOM 648 C C . ALA A 1 88 ? 94.958 -13.114 -30.199 1.00 40.57 134 ALA A C 1
ATOM 649 O O . ALA A 1 88 ? 95.205 -13.344 -29.017 1.00 41.02 134 ALA A O 1
ATOM 651 N N . LYS A 1 89 ? 95.184 -14.000 -31.172 1.00 40.16 135 LYS A N 1
ATOM 652 C CA . LYS A 1 89 ? 95.772 -15.315 -30.905 1.00 39.54 135 LYS A CA 1
ATOM 653 C C . LYS A 1 89 ? 97.053 -15.624 -31.678 1.00 39.34 135 LYS A C 1
ATOM 654 O O . LYS A 1 89 ? 97.381 -14.953 -32.658 1.00 38.53 135 LYS A O 1
ATOM 660 N N . ASN A 1 90 ? 97.758 -16.661 -31.217 1.00 39.85 136 ASN A N 1
ATOM 661 C CA . ASN A 1 90 ? 98.990 -17.177 -31.838 1.00 40.27 136 ASN A CA 1
ATOM 662 C C . ASN A 1 90 ? 99.507 -18.403 -31.061 1.00 40.77 136 ASN A C 1
ATOM 663 O O . ASN A 1 90 ? 99.046 -18.668 -29.956 1.00 40.00 136 ASN A O 1
ATOM 668 N N . ARG A 1 91 ? 100.444 -19.152 -31.640 1.00 42.60 137 ARG A N 1
ATOM 669 C CA . ARG A 1 91 ? 100.989 -20.358 -31.008 1.00 45.06 137 ARG A CA 1
ATOM 670 C C . ARG A 1 91 ? 101.301 -20.315 -29.517 1.00 45.36 137 ARG A C 1
ATOM 671 O O . ARG A 1 91 ? 101.117 -21.313 -28.819 1.00 45.87 137 ARG A O 1
ATOM 679 N N . VAL A 1 92 ? 101.775 -19.173 -29.033 1.00 44.45 138 VAL A N 1
ATOM 680 C CA . VAL A 1 92 ? 102.130 -19.006 -27.634 1.00 44.96 138 VAL A CA 1
ATOM 681 C C . VAL A 1 92 ? 101.021 -18.579 -26.658 1.00 45.52 138 VAL A C 1
ATOM 682 O O . VAL A 1 92 ? 101.102 -18.870 -25.467 1.00 46.40 138 VAL A O 1
ATOM 686 N N . GLY A 1 93 ? 100.000 -17.880 -27.145 1.00 45.82 139 GLY A N 1
ATOM 687 C CA . GLY A 1 93 ? 98.923 -17.446 -26.268 1.00 45.40 139 GLY A CA 1
ATOM 688 C C . GLY A 1 93 ? 97.850 -16.580 -26.911 1.00 45.13 139 GLY A C 1
ATOM 689 O O . GLY A 1 93 ? 97.625 -16.636 -28.120 1.00 45.45 139 GLY A O 1
ATOM 690 N N . GLN A 1 94 ? 97.174 -15.776 -26.096 1.00 45.06 140 GLN A N 1
ATOM 691 C CA . GLN A 1 94 ? 96.112 -14.901 -26.588 1.00 44.34 140 GLN A CA 1
ATOM 692 C C . GLN A 1 94 ? 95.677 -13.839 -25.583 1.00 42.93 140 GLN A C 1
ATOM 693 O O . GLN A 1 94 ? 95.752 -14.037 -24.373 1.00 43.40 140 GLN A O 1
ATOM 699 N N . ALA A 1 95 ? 95.214 -12.711 -26.104 1.00 40.91 141 ALA A N 1
ATOM 700 C CA . ALA A 1 95 ? 94.759 -11.605 -25.279 1.00 39.21 141 ALA A CA 1
ATOM 701 C C . ALA A 1 95 ? 93.372 -11.128 -25.726 1.00 38.48 141 ALA A C 1
ATOM 702 O O . ALA A 1 95 ? 93.005 -11.247 -26.898 1.00 37.57 141 ALA A O 1
ATOM 704 N N . VAL A 1 96 ? 92.595 -10.600 -24.782 1.00 38.06 142 VAL A N 1
ATOM 705 C CA . VAL A 1 96 ? 91.252 -10.103 -25.077 1.00 35.68 142 VAL A CA 1
ATOM 706 C C . VAL A 1 96 ? 91.202 -8.611 -24.826 1.00 35.70 142 VAL A C 1
ATOM 707 O O . VAL A 1 96 ? 91.896 -8.104 -23.949 1.00 35.95 142 VAL A O 1
ATOM 711 N N . SER A 1 97 ? 90.371 -7.917 -25.593 1.00 35.85 143 SER A N 1
ATOM 712 C CA . SER A 1 97 ? 90.215 -6.474 -25.463 1.00 36.52 143 SER A CA 1
ATOM 713 C C . SER A 1 97 ? 89.013 -6.139 -24.603 1.00 37.60 143 SER A C 1
ATOM 714 O O . SER A 1 97 ? 88.214 -7.006 -24.256 1.00 38.38 143 SER A O 1
ATOM 717 N N . ARG A 1 98 ? 88.892 -4.859 -24.279 1.00 38.30 144 ARG A N 1
ATOM 718 C CA . ARG A 1 98 ? 87.764 -4.353 -23.512 1.00 38.49 144 ARG A CA 1
ATOM 719 C C . ARG A 1 98 ? 86.524 -4.556 -24.412 1.00 37.63 144 ARG A C 1
ATOM 720 O O . ARG A 1 98 ? 86.664 -4.658 -25.630 1.00 38.11 144 ARG A O 1
ATOM 728 N N . HIS A 1 99 ? 85.328 -4.671 -23.834 1.00 36.45 145 HIS A N 1
ATOM 729 C CA . HIS A 1 99 ? 84.120 -4.783 -24.657 1.00 36.53 145 HIS A CA 1
ATOM 730 C C . HIS A 1 99 ? 83.626 -3.357 -24.865 1.00 37.16 145 HIS A C 1
ATOM 731 O O . HIS A 1 99 ? 83.351 -2.652 -23.892 1.00 37.75 145 HIS A O 1
ATOM 738 N N . ALA A 1 100 ? 83.516 -2.915 -26.113 1.00 37.03 146 ALA A N 1
ATOM 739 C CA . ALA A 1 100 ? 83.035 -1.562 -26.361 1.00 36.81 146 ALA A CA 1
ATOM 740 C C . ALA A 1 100 ? 81.609 -1.656 -26.876 1.00 36.96 146 ALA A C 1
ATOM 741 O O . ALA A 1 100 ? 81.205 -2.692 -27.426 1.00 36.63 146 ALA A O 1
ATOM 743 N N . SER A 1 101 ? 80.842 -0.588 -26.696 1.00 36.46 147 SER A N 1
ATOM 744 C CA . SER A 1 101 ? 79.469 -0.593 -27.169 1.00 37.77 147 SER A CA 1
ATOM 745 C C . SER A 1 101 ? 79.262 0.353 -28.349 1.00 38.82 147 SER A C 1
ATOM 746 O O . SER A 1 101 ? 79.598 1.543 -28.287 1.00 38.81 147 SER A O 1
ATOM 749 N N . LEU A 1 102 ? 78.707 -0.182 -29.429 1.00 39.22 148 LEU A N 1
ATOM 750 C CA . LEU A 1 102 ? 78.433 0.623 -30.607 1.00 39.42 148 LEU A CA 1
ATOM 751 C C . LEU A 1 102 ? 76.936 0.739 -30.708 1.00 40.07 148 LEU A C 1
ATOM 752 O O . LEU A 1 102 ? 76.241 -0.277 -30.698 1.00 40.88 148 LEU A O 1
ATOM 757 N N . GLN A 1 103 ? 76.430 1.963 -30.778 1.00 40.86 149 GLN A N 1
ATOM 758 C CA . GLN A 1 103 ? 74.996 2.140 -30.915 1.00 42.64 149 GLN A CA 1
ATOM 759 C C . GLN A 1 103 ? 74.599 3.292 -31.836 1.00 42.72 149 GLN A C 1
ATOM 760 O O . GLN A 1 103 ? 75.255 4.335 -31.871 1.00 42.11 149 GLN A O 1
ATOM 766 N N . ILE A 1 104 ? 73.527 3.063 -32.597 1.00 43.19 150 ILE A N 1
ATOM 767 C CA . ILE A 1 104 ? 73.006 4.027 -33.559 1.00 43.64 150 ILE A CA 1
ATOM 768 C C . ILE A 1 104 ? 72.075 5.029 -32.911 1.00 44.97 150 ILE A C 1
ATOM 769 O O . ILE A 1 104 ? 71.059 4.684 -32.314 1.00 45.05 150 ILE A O 1
ATOM 774 N N . ALA A 1 105 ? 72.425 6.284 -33.029 1.00 46.23 151 ALA A N 1
ATOM 775 C CA . ALA A 1 105 ? 71.607 7.346 -32.480 1.00 47.16 151 ALA A CA 1
ATOM 776 C C . ALA A 1 105 ? 70.117 7.151 -32.797 1.00 47.48 151 ALA A C 1
ATOM 777 O O . ALA A 1 105 ? 69.750 6.702 -33.887 1.00 46.59 151 ALA A O 1
ATOM 779 N N . VAL A 1 106 ? 69.264 7.482 -31.834 1.00 48.78 152 VAL A N 1
ATOM 780 C CA . VAL A 1 106 ? 67.825 7.369 -32.032 1.00 50.34 152 VAL A CA 1
ATOM 781 C C . VAL A 1 106 ? 67.113 8.529 -31.346 1.00 52.45 152 VAL A C 1
ATOM 782 O O . VAL A 1 106 ? 67.678 9.189 -30.464 1.00 52.75 152 VAL A O 1
ATOM 786 N N . LEU A 1 107 ? 65.874 8.774 -31.768 1.00 54.32 153 LEU A N 1
ATOM 787 C CA . LEU A 1 107 ? 65.054 9.844 -31.208 1.00 55.57 153 LEU A CA 1
ATOM 788 C C . LEU A 1 107 ? 63.568 9.488 -31.274 1.00 57.19 153 LEU A C 1
ATOM 789 O O . LEU A 1 107 ? 62.893 9.806 -32.256 1.00 56.25 153 LEU A O 1
ATOM 794 N N . ARG A 1 108 ? 63.080 8.812 -30.233 1.00 59.40 154 ARG A N 1
ATOM 795 C CA . ARG A 1 108 ? 61.679 8.412 -30.123 1.00 62.31 154 ARG A CA 1
ATOM 796 C C . ARG A 1 108 ? 60.889 9.682 -30.498 1.00 63.24 154 ARG A C 1
ATOM 797 O O . ARG A 1 108 ? 61.306 10.785 -30.152 1.00 64.24 154 ARG A O 1
ATOM 805 N N . ASP A 1 109 ? 59.771 9.556 -31.211 1.00 63.81 155 ASP A N 1
ATOM 806 C CA . ASP A 1 109 ? 59.041 10.759 -31.626 1.00 65.09 155 ASP A CA 1
ATOM 807 C C . ASP A 1 109 ? 57.706 11.069 -30.971 1.00 64.99 155 ASP A C 1
ATOM 808 O O . ASP A 1 109 ? 56.858 11.730 -31.568 1.00 64.89 155 ASP A O 1
ATOM 813 N N . ASP A 1 110 ? 57.523 10.601 -29.745 1.00 65.03 156 ASP A N 1
ATOM 814 C CA . ASP A 1 110 ? 56.301 10.877 -29.010 1.00 65.31 156 ASP A CA 1
ATOM 815 C C . ASP A 1 110 ? 56.723 11.555 -27.727 1.00 64.72 156 ASP A C 1
ATOM 816 O O . ASP A 1 110 ? 57.554 11.015 -26.998 1.00 64.98 156 ASP A O 1
ATOM 821 N N . PHE A 1 111 ? 56.174 12.736 -27.451 1.00 63.66 157 PHE A N 1
ATOM 822 C CA . PHE A 1 111 ? 56.517 13.444 -26.220 1.00 62.33 157 PHE A CA 1
ATOM 823 C C . PHE A 1 111 ? 55.872 12.753 -25.026 1.00 62.13 157 PHE A C 1
ATOM 824 O O . PHE A 1 111 ? 54.734 12.292 -25.101 1.00 61.32 157 PHE A O 1
ATOM 832 N N . ARG A 1 112 ? 56.606 12.667 -23.924 1.00 62.69 158 ARG A N 1
ATOM 833 C CA . ARG A 1 112 ? 56.069 12.045 -22.716 1.00 63.20 158 ARG A CA 1
ATOM 834 C C . ARG A 1 112 ? 54.900 12.920 -22.256 1.00 62.25 158 ARG A C 1
ATOM 835 O O . ARG A 1 112 ? 53.842 12.418 -21.874 1.00 62.15 158 ARG A O 1
ATOM 843 N N . VAL A 1 113 ? 55.110 14.236 -22.311 1.00 60.99 159 VAL A N 1
ATOM 844 C CA . VAL A 1 113 ? 54.105 15.215 -21.911 1.00 58.85 159 VAL A CA 1
ATOM 845 C C . VAL A 1 113 ? 54.273 16.495 -22.727 1.00 58.06 159 VAL A C 1
ATOM 846 O O . VAL A 1 113 ? 55.389 16.984 -22.911 1.00 56.92 159 VAL A O 1
ATOM 850 N N . GLU A 1 114 ? 53.161 17.028 -23.220 1.00 57.25 160 GLU A N 1
ATOM 851 C CA . GLU A 1 114 ? 53.191 18.267 -23.992 1.00 56.67 160 GLU A CA 1
ATOM 852 C C . GLU A 1 114 ? 52.440 19.339 -23.210 1.00 55.60 160 GLU A C 1
ATOM 853 O O . GLU A 1 114 ? 51.538 19.025 -22.441 1.00 57.05 160 GLU A O 1
ATOM 859 N N . PRO A 1 115 ? 52.808 20.616 -23.382 1.00 53.96 161 PRO A N 1
ATOM 860 C CA . PRO A 1 115 ? 52.114 21.676 -22.650 1.00 53.39 161 PRO A CA 1
ATOM 861 C C . PRO A 1 115 ? 50.697 21.876 -23.175 1.00 53.56 161 PRO A C 1
ATOM 862 O O . PRO A 1 115 ? 50.433 21.678 -24.366 1.00 53.98 161 PRO A O 1
ATOM 866 N N . LYS A 1 116 ? 49.788 22.256 -22.279 1.00 53.04 162 LYS A N 1
ATOM 867 C CA . LYS A 1 116 ? 48.392 22.474 -22.641 1.00 52.08 162 LYS A CA 1
ATOM 868 C C . LYS A 1 116 ? 48.021 23.916 -22.309 1.00 51.59 162 LYS A C 1
ATOM 869 O O . LYS A 1 116 ? 48.577 24.485 -21.364 1.00 50.28 162 LYS A O 1
ATOM 871 N N . ASP A 1 117 ? 47.091 24.497 -23.082 1.00 51.17 163 ASP A N 1
ATOM 872 C CA . ASP A 1 117 ? 46.648 25.880 -22.877 1.00 50.71 163 ASP A CA 1
ATOM 873 C C . ASP A 1 117 ? 46.460 26.170 -21.401 1.00 51.10 163 ASP A C 1
ATOM 874 O O . ASP A 1 117 ? 45.916 25.354 -20.672 1.00 51.27 163 ASP A O 1
ATOM 879 N N . THR A 1 118 ? 46.919 27.334 -20.959 1.00 52.59 164 THR A N 1
ATOM 880 C CA . THR A 1 118 ? 46.828 27.701 -19.550 1.00 54.49 164 THR A CA 1
ATOM 881 C C . THR A 1 118 ? 46.385 29.154 -19.328 1.00 57.33 164 THR A C 1
ATOM 882 O O . THR A 1 118 ? 46.761 30.055 -20.083 1.00 58.31 164 THR A O 1
ATOM 886 N N . ARG A 1 119 ? 45.570 29.371 -18.296 1.00 59.98 165 ARG A N 1
ATOM 887 C CA . ARG A 1 119 ? 45.102 30.712 -17.936 1.00 62.03 165 ARG A CA 1
ATOM 888 C C . ARG A 1 119 ? 45.651 31.045 -16.555 1.00 61.65 165 ARG A C 1
ATOM 889 O O . ARG A 1 119 ? 45.811 30.164 -15.716 1.00 61.49 165 ARG A O 1
ATOM 897 N N . VAL A 1 120 ? 45.931 32.315 -16.307 1.00 61.71 166 VAL A N 1
ATOM 898 C CA . VAL A 1 120 ? 46.486 32.705 -15.017 1.00 62.27 166 VAL A CA 1
ATOM 899 C C . VAL A 1 120 ? 46.341 34.206 -14.783 1.00 62.32 166 VAL A C 1
ATOM 900 O O . VAL A 1 120 ? 46.446 34.998 -15.718 1.00 62.76 166 VAL A O 1
ATOM 904 N N . ALA A 1 121 ? 46.094 34.588 -13.534 1.00 62.33 167 ALA A N 1
ATOM 905 C CA . ALA A 1 121 ? 45.932 35.997 -13.174 1.00 62.78 167 ALA A CA 1
ATOM 906 C C . ALA A 1 121 ? 47.285 36.628 -12.850 1.00 62.95 167 ALA A C 1
ATOM 907 O O . ALA A 1 121 ? 48.152 35.969 -12.279 1.00 62.30 167 ALA A O 1
ATOM 909 N N . LYS A 1 122 ? 47.469 37.900 -13.207 1.00 63.38 168 LYS A N 1
ATOM 910 C CA . LYS A 1 122 ? 48.737 38.588 -12.941 1.00 63.14 168 LYS A CA 1
ATOM 911 C C . LYS A 1 122 ? 49.254 38.244 -11.534 1.00 63.16 168 LYS A C 1
ATOM 912 O O . LYS A 1 122 ? 48.476 37.875 -10.649 1.00 63.15 168 LYS A O 1
ATOM 914 N N . GLY A 1 123 ? 50.566 38.339 -11.335 1.00 62.85 169 GLY A N 1
ATOM 915 C CA . GLY A 1 123 ? 51.134 38.040 -10.029 1.00 62.69 169 GLY A CA 1
ATOM 916 C C . GLY A 1 123 ? 51.228 36.559 -9.710 1.00 62.98 169 GLY A C 1
ATOM 917 O O . GLY A 1 123 ? 52.185 36.113 -9.069 1.00 62.75 169 GLY A O 1
ATOM 918 N N . GLU A 1 124 ? 50.230 35.796 -10.144 1.00 63.10 170 GLU A N 1
ATOM 919 C CA . GLU A 1 124 ? 50.218 34.358 -9.912 1.00 63.33 170 GLU A CA 1
ATOM 920 C C . GLU A 1 124 ? 51.361 33.654 -10.650 1.00 62.68 170 GLU A C 1
ATOM 921 O O . GLU A 1 124 ? 52.021 34.245 -11.506 1.00 62.99 170 GLU A O 1
ATOM 927 N N . THR A 1 125 ? 51.571 32.382 -10.320 1.00 61.43 171 THR A N 1
ATOM 928 C CA . THR A 1 125 ? 52.629 31.568 -10.919 1.00 59.61 171 THR A CA 1
ATOM 929 C C . THR A 1 125 ? 52.115 30.593 -11.971 1.00 58.33 171 THR A C 1
ATOM 930 O O . THR A 1 125 ? 51.200 29.817 -11.711 1.00 58.44 171 THR A O 1
ATOM 934 N N . ALA A 1 126 ? 52.727 30.620 -13.152 1.00 57.29 172 ALA A N 1
ATOM 935 C CA . ALA A 1 126 ? 52.329 29.739 -14.251 1.00 56.34 172 ALA A CA 1
ATOM 936 C C . ALA A 1 126 ? 53.340 28.618 -14.511 1.00 55.38 172 ALA A C 1
ATOM 937 O O . ALA A 1 126 ? 54.546 28.804 -14.316 1.00 54.95 172 ALA A O 1
ATOM 939 N N . LEU A 1 127 ? 52.846 27.460 -14.956 1.00 53.95 173 LEU A N 1
ATOM 940 C CA . LEU A 1 127 ? 53.728 26.327 -15.249 1.00 52.60 173 LEU A CA 1
ATOM 941 C C . LEU A 1 127 ? 53.326 25.526 -16.492 1.00 50.89 173 LEU A C 1
ATOM 942 O O . LEU A 1 127 ? 52.289 24.861 -16.521 1.00 50.01 173 LEU A O 1
ATOM 947 N N . LEU A 1 128 ? 54.168 25.589 -17.517 1.00 49.48 174 LEU A N 1
ATOM 948 C CA . LEU A 1 128 ? 53.914 24.871 -18.752 1.00 49.29 174 LEU A CA 1
ATOM 949 C C . LEU A 1 128 ? 54.733 23.592 -18.778 1.00 50.43 174 LEU A C 1
ATOM 950 O O . LEU A 1 128 ? 55.953 23.622 -18.595 1.00 50.21 174 LEU A O 1
ATOM 955 N N . GLU A 1 129 ? 54.050 22.476 -19.017 1.00 51.40 175 GLU A N 1
ATOM 956 C CA . GLU A 1 129 ? 54.684 21.163 -19.040 1.00 53.24 175 GLU A CA 1
ATOM 957 C C . GLU A 1 129 ? 55.314 20.722 -20.356 1.00 52.70 175 GLU A C 1
ATOM 958 O O . GLU A 1 129 ? 54.762 20.939 -21.435 1.00 52.66 175 GLU A O 1
ATOM 964 N N . CYS A 1 130 ? 56.467 20.068 -20.243 1.00 51.86 176 CYS A N 1
ATOM 965 C CA . CYS A 1 130 ? 57.179 19.553 -21.403 1.00 50.24 176 CYS A CA 1
ATOM 966 C C . CYS A 1 130 ? 58.027 18.327 -21.034 1.00 49.02 176 CYS A C 1
ATOM 967 O O . CYS A 1 130 ? 59.010 18.431 -20.290 1.00 47.16 176 CYS A O 1
ATOM 970 N N . GLY A 1 131 ? 57.611 17.171 -21.549 1.00 48.13 177 GLY A N 1
ATOM 971 C CA . GLY A 1 131 ? 58.313 15.923 -21.314 1.00 47.40 177 GLY A CA 1
ATOM 972 C C . GLY A 1 131 ? 58.871 15.486 -22.651 1.00 47.66 177 GLY A C 1
ATOM 973 O O . GLY A 1 131 ? 58.221 14.766 -23.409 1.00 47.65 177 GLY A O 1
ATOM 974 N N . PRO A 1 132 ? 60.091 15.916 -22.973 1.00 47.99 178 PRO A N 1
ATOM 975 C CA . PRO A 1 132 ? 60.732 15.568 -24.242 1.00 48.03 178 PRO A CA 1
ATOM 976 C C . PRO A 1 132 ? 60.794 14.071 -24.464 1.00 48.00 178 PRO A C 1
ATOM 977 O O . PRO A 1 132 ? 60.917 13.305 -23.509 1.00 49.31 178 PRO A O 1
ATOM 981 N N . PRO A 1 133 ? 60.701 13.629 -25.727 1.00 47.30 179 PRO A N 1
ATOM 982 C CA . PRO A 1 133 ? 60.764 12.193 -25.997 1.00 46.85 179 PRO A CA 1
ATOM 983 C C . PRO A 1 133 ? 62.160 11.655 -25.688 1.00 47.25 179 PRO A C 1
ATOM 984 O O . PRO A 1 133 ? 63.135 12.420 -25.637 1.00 46.99 179 PRO A O 1
ATOM 988 N N . LYS A 1 134 ? 62.243 10.342 -25.477 1.00 47.64 180 LYS A N 1
ATOM 989 C CA . LYS A 1 134 ? 63.509 9.688 -25.163 1.00 48.22 180 LYS A CA 1
ATOM 990 C C . LYS A 1 134 ? 64.435 9.670 -26.376 1.00 48.67 180 LYS A C 1
ATOM 991 O O . LYS A 1 134 ? 63.989 9.501 -27.519 1.00 48.43 180 LYS A O 1
ATOM 993 N N . GLY A 1 135 ? 65.728 9.852 -26.125 1.00 48.63 181 GLY A N 1
ATOM 994 C CA . GLY A 1 135 ? 66.680 9.849 -27.218 1.00 48.05 181 GLY A CA 1
ATOM 995 C C . GLY A 1 135 ? 68.110 9.621 -26.768 1.00 47.44 181 GLY A C 1
ATOM 996 O O . GLY A 1 135 ? 68.465 9.862 -25.612 1.00 47.69 181 GLY A O 1
ATOM 997 N N . ILE A 1 136 ? 68.935 9.164 -27.700 1.00 46.34 182 ILE A N 1
ATOM 998 C CA . ILE A 1 136 ? 70.331 8.899 -27.422 1.00 43.96 182 ILE A CA 1
ATOM 999 C C . ILE A 1 136 ? 71.146 9.273 -28.650 1.00 42.47 182 ILE A C 1
ATOM 1000 O O . ILE A 1 136 ? 70.944 8.723 -29.728 1.00 39.58 182 ILE A O 1
ATOM 1005 N N . PRO A 1 137 ? 72.062 10.243 -28.509 1.00 43.16 183 PRO A N 1
ATOM 1006 C CA . PRO A 1 137 ? 72.418 11.030 -27.321 1.00 44.22 183 PRO A CA 1
ATOM 1007 C C . PRO A 1 137 ? 71.213 11.649 -26.617 1.00 45.67 183 PRO A C 1
ATOM 1008 O O . PRO A 1 137 ? 70.094 11.606 -27.125 1.00 46.19 183 PRO A O 1
ATOM 1012 N N . GLU A 1 138 ? 71.455 12.231 -25.447 1.00 47.17 184 GLU A N 1
ATOM 1013 C CA . GLU A 1 138 ? 70.401 12.892 -24.687 1.00 47.88 184 GLU A CA 1
ATOM 1014 C C . GLU A 1 138 ? 69.913 14.047 -25.534 1.00 47.29 184 GLU A C 1
ATOM 1015 O O . GLU A 1 138 ? 70.716 14.872 -25.984 1.00 47.11 184 GLU A O 1
ATOM 1021 N N . PRO A 1 139 ? 68.595 14.116 -25.783 1.00 46.15 185 PRO A N 1
ATOM 1022 C CA . PRO A 1 139 ? 68.094 15.228 -26.597 1.00 45.48 185 PRO A CA 1
ATOM 1023 C C . PRO A 1 139 ? 68.214 16.554 -25.841 1.00 44.57 185 PRO A C 1
ATOM 1024 O O . PRO A 1 139 ? 68.302 16.573 -24.611 1.00 45.03 185 PRO A O 1
ATOM 1028 N N . THR A 1 140 ? 68.245 17.654 -26.580 1.00 42.89 186 THR A N 1
ATOM 1029 C CA . THR A 1 140 ? 68.341 18.967 -25.975 1.00 42.20 186 THR A CA 1
ATOM 1030 C C . THR A 1 140 ? 66.940 19.532 -26.010 1.00 42.06 186 THR A C 1
ATOM 1031 O O . THR A 1 140 ? 66.210 19.305 -26.970 1.00 42.88 186 THR A O 1
ATOM 1035 N N . LEU A 1 141 ? 66.558 20.275 -24.981 1.00 41.27 187 LEU A N 1
ATOM 1036 C CA . LEU A 1 141 ? 65.225 20.843 -24.964 1.00 40.96 187 LEU A CA 1
ATOM 1037 C C . LEU A 1 141 ? 65.186 22.366 -24.859 1.00 41.72 187 LEU A C 1
ATOM 1038 O O . LEU A 1 141 ? 65.608 22.939 -23.851 1.00 42.91 187 LEU A O 1
ATOM 1043 N N . ILE A 1 142 ? 64.659 23.012 -25.898 1.00 41.17 188 ILE A N 1
ATOM 1044 C CA . ILE A 1 142 ? 64.556 24.465 -25.926 1.00 40.97 188 ILE A CA 1
ATOM 1045 C C . ILE A 1 142 ? 63.076 24.914 -25.971 1.00 40.52 188 ILE A C 1
ATOM 1046 O O . ILE A 1 142 ? 62.216 24.171 -26.449 1.00 39.25 188 ILE A O 1
ATOM 1051 N N . TRP A 1 143 ? 62.781 26.108 -25.451 1.00 39.77 189 TRP A N 1
ATOM 1052 C CA . TRP A 1 143 ? 61.420 26.650 -25.485 1.00 38.39 189 TRP A CA 1
ATOM 1053 C C . TRP A 1 143 ? 61.331 27.797 -26.497 1.00 39.35 189 TRP A C 1
ATOM 1054 O O . TRP A 1 143 ? 62.247 28.620 -26.618 1.00 39.18 189 TRP A O 1
ATOM 1065 N N . ILE A 1 144 ? 60.219 27.842 -27.224 1.00 40.60 190 ILE A N 1
ATOM 1066 C CA . ILE A 1 144 ? 59.977 28.893 -28.219 1.00 41.41 190 ILE A CA 1
ATOM 1067 C C . ILE A 1 144 ? 58.632 29.581 -27.982 1.00 41.58 190 ILE A C 1
ATOM 1068 O O . ILE A 1 144 ? 57.597 28.919 -27.894 1.00 41.57 190 ILE A O 1
ATOM 1073 N N . LYS A 1 145 ? 58.654 30.905 -27.876 1.00 41.83 191 LYS A N 1
ATOM 1074 C CA . LYS A 1 145 ? 57.424 31.660 -27.686 1.00 42.33 191 LYS A CA 1
ATOM 1075 C C . LYS A 1 145 ? 57.162 32.527 -28.911 1.00 42.09 191 LYS A C 1
ATOM 1076 O O . LYS A 1 145 ? 57.865 33.504 -29.159 1.00 41.38 191 LYS A O 1
ATOM 1082 N N . ASP A 1 146 ? 56.148 32.163 -29.678 1.00 42.73 192 ASP A N 1
ATOM 1083 C CA . ASP A 1 146 ? 55.804 32.920 -30.873 1.00 44.24 192 ASP A CA 1
ATOM 1084 C C . ASP A 1 146 ? 56.992 33.104 -31.818 1.00 43.73 192 ASP A C 1
ATOM 1085 O O . ASP A 1 146 ? 57.350 34.227 -32.172 1.00 43.58 192 ASP A O 1
ATOM 1090 N N . GLY A 1 147 ? 57.609 31.997 -32.211 1.00 43.47 193 GLY A N 1
ATOM 1091 C CA . GLY A 1 147 ? 58.725 32.063 -33.138 1.00 41.95 193 GLY A CA 1
ATOM 1092 C C . GLY A 1 147 ? 60.066 32.498 -32.596 1.00 41.60 193 GLY A C 1
ATOM 1093 O O . GLY A 1 147 ? 61.082 32.298 -33.249 1.00 41.72 193 GLY A O 1
ATOM 1094 N N . VAL A 1 148 ? 60.085 33.081 -31.405 1.00 42.04 194 VAL A N 1
ATOM 1095 C CA . VAL A 1 148 ? 61.334 33.546 -30.807 1.00 42.27 194 VAL A CA 1
ATOM 1096 C C . VAL A 1 148 ? 61.824 32.624 -29.694 1.00 43.15 194 VAL A C 1
ATOM 1097 O O . VAL A 1 148 ? 61.218 32.536 -28.619 1.00 42.36 194 VAL A O 1
ATOM 1101 N N . PRO A 1 149 ? 62.935 31.922 -29.933 1.00 43.73 195 PRO A N 1
ATOM 1102 C CA . PRO A 1 149 ? 63.452 31.023 -28.902 1.00 45.01 195 PRO A CA 1
ATOM 1103 C C . PRO A 1 149 ? 63.866 31.746 -27.626 1.00 46.80 195 PRO A C 1
ATOM 1104 O O . PRO A 1 149 ? 64.661 32.682 -27.655 1.00 47.02 195 PRO A O 1
ATOM 1108 N N . LEU A 1 150 ? 63.294 31.310 -26.511 1.00 48.94 196 LEU A N 1
ATOM 1109 C CA . LEU A 1 150 ? 63.602 31.885 -25.215 1.00 50.82 196 LEU A CA 1
ATOM 1110 C C . LEU A 1 150 ? 64.971 31.388 -24.840 1.00 53.79 196 LEU A C 1
ATOM 1111 O O . LEU A 1 150 ? 65.132 30.224 -24.473 1.00 54.20 196 LEU A O 1
ATOM 1116 N N . ASP A 1 151 ? 65.940 32.297 -24.916 1.00 58.09 197 ASP A N 1
ATOM 1117 C CA . ASP A 1 151 ? 67.336 32.007 -24.604 1.00 61.61 197 ASP A CA 1
ATOM 1118 C C . ASP A 1 151 ? 67.633 32.065 -23.104 1.00 63.04 197 ASP A C 1
ATOM 1119 O O . ASP A 1 151 ? 67.927 33.109 -22.519 1.00 62.38 197 ASP A O 1
ATOM 1124 N N . ASP A 1 152 ? 67.520 30.887 -22.512 1.00 65.84 198 ASP A N 1
ATOM 1125 C CA . ASP A 1 152 ? 67.750 30.622 -21.103 1.00 68.47 198 ASP A CA 1
ATOM 1126 C C . ASP A 1 152 ? 68.023 29.117 -21.100 1.00 70.37 198 ASP A C 1
ATOM 1127 O O . ASP A 1 152 ? 67.408 28.343 -20.355 1.00 69.90 198 ASP A O 1
ATOM 1132 N N . LEU A 1 153 ? 68.921 28.713 -21.995 1.00 72.60 199 LEU A N 1
ATOM 1133 C CA . LEU A 1 153 ? 69.316 27.319 -22.130 1.00 75.19 199 LEU A CA 1
ATOM 1134 C C . LEU A 1 153 ? 70.474 27.079 -21.145 1.00 77.27 199 LEU A C 1
ATOM 1135 O O . LEU A 1 153 ? 71.170 26.053 -21.200 1.00 77.65 199 LEU A O 1
ATOM 1137 N N . LYS A 1 154 ? 70.651 28.043 -20.236 1.00 78.74 200 LYS A N 1
ATOM 1138 C CA . LYS A 1 154 ? 71.697 28.015 -19.211 1.00 79.37 200 LYS A CA 1
ATOM 1139 C C . LYS A 1 154 ? 71.337 27.150 -17.993 1.00 79.91 200 LYS A C 1
ATOM 1140 O O . LYS A 1 154 ? 70.490 26.253 -18.071 1.00 79.70 200 LYS A O 1
ATOM 1142 N N . ALA A 1 155 ? 72.004 27.425 -16.874 1.00 80.77 201 ALA A N 1
ATOM 1143 C CA . ALA A 1 155 ? 71.773 26.705 -15.623 1.00 82.18 201 ALA A CA 1
ATOM 1144 C C . ALA A 1 155 ? 72.198 27.591 -14.439 1.00 83.08 201 ALA A C 1
ATOM 1145 O O . ALA A 1 155 ? 72.415 28.801 -14.608 1.00 83.56 201 ALA A O 1
ATOM 1147 N N . MET A 1 156 ? 72.303 26.992 -13.250 1.00 83.37 202 MET A N 1
ATOM 1148 C CA . MET A 1 156 ? 72.706 27.716 -12.038 1.00 83.02 202 MET A CA 1
ATOM 1149 C C . MET A 1 156 ? 74.059 28.421 -12.227 1.00 82.16 202 MET A C 1
ATOM 1150 O O . MET A 1 156 ? 74.944 28.360 -11.370 1.00 80.97 202 MET A O 1
ATOM 1152 N N . ALA A 1 160 ? 70.483 32.173 -10.267 1.00 74.89 206 ALA A N 1
ATOM 1153 C CA . ALA A 1 160 ? 70.136 33.560 -9.977 1.00 75.04 206 ALA A CA 1
ATOM 1154 C C . ALA A 1 160 ? 68.620 33.697 -10.027 1.00 75.24 206 ALA A C 1
ATOM 1155 O O . ALA A 1 160 ? 67.969 33.050 -10.843 1.00 74.85 206 ALA A O 1
ATOM 1157 N N . SER A 1 161 ? 68.062 34.534 -9.154 1.00 76.28 207 SER A N 1
ATOM 1158 C CA . SER A 1 161 ? 66.610 34.740 -9.110 1.00 77.69 207 SER A CA 1
ATOM 1159 C C . SER A 1 161 ? 66.095 35.511 -10.342 1.00 78.72 207 SER A C 1
ATOM 1160 O O . SER A 1 161 ? 65.740 36.703 -10.263 1.00 78.50 207 SER A O 1
ATOM 1163 N N . SER A 1 162 ? 66.061 34.812 -11.480 1.00 79.27 208 SER A N 1
ATOM 1164 C CA . SER A 1 162 ? 65.596 35.384 -12.744 1.00 79.25 208 SER A CA 1
ATOM 1165 C C . SER A 1 162 ? 64.070 35.450 -12.755 1.00 79.06 208 SER A C 1
ATOM 1166 O O . SER A 1 162 ? 63.427 35.409 -11.706 1.00 79.56 208 SER A O 1
ATOM 1168 N N . ARG A 1 163 ? 63.489 35.542 -13.943 1.00 78.24 209 ARG A N 1
ATOM 1169 C CA . ARG A 1 163 ? 62.039 35.622 -14.067 1.00 76.55 209 ARG A CA 1
ATOM 1170 C C . ARG A 1 163 ? 61.456 34.284 -14.497 1.00 74.71 209 ARG A C 1
ATOM 1171 O O . ARG A 1 163 ? 60.816 33.581 -13.711 1.00 74.01 209 ARG A O 1
ATOM 1179 N N . VAL A 1 164 ? 61.675 33.957 -15.765 1.00 72.82 210 VAL A N 1
ATOM 1180 C CA . VAL A 1 164 ? 61.210 32.704 -16.340 1.00 71.16 210 VAL A CA 1
ATOM 1181 C C . VAL A 1 164 ? 62.397 31.741 -16.310 1.00 70.85 210 VAL A C 1
ATOM 1182 O O . VAL A 1 164 ? 63.507 32.114 -16.688 1.00 70.27 210 VAL A O 1
ATOM 1186 N N . ARG A 1 165 ? 62.172 30.515 -15.842 1.00 70.22 211 ARG A N 1
ATOM 1187 C CA . ARG A 1 165 ? 63.251 29.536 -15.779 1.00 70.10 211 ARG A CA 1
ATOM 1188 C C . ARG A 1 165 ? 62.752 28.112 -15.970 1.00 68.77 211 ARG A C 1
ATOM 1189 O O . ARG A 1 165 ? 61.603 27.807 -15.664 1.00 69.26 211 ARG A O 1
ATOM 1197 N N . ILE A 1 166 ? 63.617 27.248 -16.493 1.00 66.58 212 ILE A N 1
ATOM 1198 C CA . ILE A 1 166 ? 63.260 25.861 -16.718 1.00 64.84 212 ILE A CA 1
ATOM 1199 C C . ILE A 1 166 ? 63.419 25.142 -15.394 1.00 64.66 212 ILE A C 1
ATOM 1200 O O . ILE A 1 166 ? 64.280 25.503 -14.594 1.00 64.10 212 ILE A O 1
ATOM 1205 N N . VAL A 1 167 ? 62.574 24.140 -15.158 1.00 64.79 213 VAL A N 1
ATOM 1206 C CA . VAL A 1 167 ? 62.619 23.377 -13.918 1.00 63.96 213 VAL A CA 1
ATOM 1207 C C . VAL A 1 167 ? 62.124 21.955 -14.147 1.00 63.51 213 VAL A C 1
ATOM 1208 O O . VAL A 1 167 ? 61.318 21.707 -15.041 1.00 62.43 213 VAL A O 1
ATOM 1212 N N . ASP A 1 168 ? 62.623 21.030 -13.333 1.00 64.70 214 ASP A N 1
ATOM 1213 C CA . ASP A 1 168 ? 62.254 19.617 -13.411 1.00 66.36 214 ASP A CA 1
ATOM 1214 C C . ASP A 1 168 ? 62.542 19.093 -14.810 1.00 66.60 214 ASP A C 1
ATOM 1215 O O . ASP A 1 168 ? 61.757 18.312 -15.370 1.00 66.80 214 ASP A O 1
ATOM 1220 N N . GLY A 1 169 ? 63.663 19.544 -15.369 1.00 66.05 215 GLY A N 1
ATOM 1221 C CA . GLY A 1 169 ? 64.066 19.121 -16.700 1.00 65.88 215 GLY A CA 1
ATOM 1222 C C . GLY A 1 169 ? 62.987 19.139 -17.779 1.00 66.05 215 GLY A C 1
ATOM 1223 O O . GLY A 1 169 ? 62.382 18.099 -18.097 1.00 65.96 215 GLY A O 1
ATOM 1224 N N . GLY A 1 170 ? 62.737 20.319 -18.347 1.00 64.92 216 GLY A N 1
ATOM 1225 C CA . GLY A 1 170 ? 61.744 20.418 -19.400 1.00 62.68 216 GLY A CA 1
ATOM 1226 C C . GLY A 1 170 ? 60.558 21.330 -19.171 1.00 61.16 216 GLY A C 1
ATOM 1227 O O . GLY A 1 170 ? 59.956 21.798 -20.137 1.00 61.12 216 GLY A O 1
ATOM 1228 N N . ASN A 1 171 ? 60.210 21.592 -17.914 1.00 59.78 217 ASN A N 1
ATOM 1229 C CA . ASN A 1 171 ? 59.066 22.454 -17.624 1.00 57.43 217 ASN A CA 1
ATOM 1230 C C . ASN A 1 171 ? 59.407 23.932 -17.475 1.00 55.61 217 ASN A C 1
ATOM 1231 O O . ASN A 1 171 ? 60.401 24.306 -16.850 1.00 53.12 217 ASN A O 1
ATOM 1236 N N . LEU A 1 172 ? 58.565 24.767 -18.076 1.00 55.16 218 LEU A N 1
ATOM 1237 C CA . LEU A 1 172 ? 58.749 26.212 -18.038 1.00 54.44 218 LEU A CA 1
ATOM 1238 C C . LEU A 1 172 ? 57.951 26.775 -16.870 1.00 54.23 218 LEU A C 1
ATOM 1239 O O . LEU A 1 172 ? 56.766 26.493 -16.722 1.00 53.96 218 LEU A O 1
ATOM 1244 N N . LEU A 1 173 ? 58.619 27.567 -16.046 1.00 54.12 219 LEU A N 1
ATOM 1245 C CA . LEU A 1 173 ? 58.006 28.163 -14.875 1.00 54.10 219 LEU A CA 1
ATOM 1246 C C . LEU A 1 173 ? 58.121 29.681 -14.928 1.00 54.54 219 LEU A C 1
ATOM 1247 O O . LEU A 1 173 ? 59.200 30.229 -15.144 1.00 53.88 219 LEU A O 1
ATOM 1252 N N . ILE A 1 174 ? 56.992 30.353 -14.745 1.00 55.74 220 ILE A N 1
ATOM 1253 C CA . ILE A 1 174 ? 56.942 31.809 -14.751 1.00 57.23 220 ILE A CA 1
ATOM 1254 C C . ILE A 1 174 ? 56.392 32.243 -13.389 1.00 59.10 220 ILE A C 1
ATOM 1255 O O . ILE A 1 174 ? 55.198 32.079 -13.113 1.00 58.91 220 ILE A O 1
ATOM 1260 N N . SER A 1 175 ? 57.275 32.789 -12.550 1.00 60.85 221 SER A N 1
ATOM 1261 C CA . SER A 1 175 ? 56.936 33.235 -11.197 1.00 62.68 221 SER A CA 1
ATOM 1262 C C . SER A 1 175 ? 55.837 34.289 -11.117 1.00 63.95 221 SER A C 1
ATOM 1263 O O . SER A 1 175 ? 54.701 33.983 -10.752 1.00 65.55 221 SER A O 1
ATOM 1266 N N . ASN A 1 176 ? 56.170 35.535 -11.424 1.00 64.43 222 ASN A N 1
ATOM 1267 C CA . ASN A 1 176 ? 55.166 36.589 -11.388 1.00 66.29 222 ASN A CA 1
ATOM 1268 C C . ASN A 1 176 ? 54.661 36.815 -12.813 1.00 66.85 222 ASN A C 1
ATOM 1269 O O . ASN A 1 176 ? 55.332 37.457 -13.618 1.00 67.71 222 ASN A O 1
ATOM 1274 N N . VAL A 1 177 ? 53.481 36.293 -13.130 1.00 66.62 223 VAL A N 1
ATOM 1275 C CA . VAL A 1 177 ? 52.944 36.437 -14.476 1.00 66.80 223 VAL A CA 1
ATOM 1276 C C . VAL A 1 177 ? 52.489 37.841 -14.844 1.00 67.66 223 VAL A C 1
ATOM 1277 O O . VAL A 1 177 ? 51.517 38.348 -14.291 1.00 68.18 223 VAL A O 1
ATOM 1281 N N . GLU A 1 178 ? 53.208 38.459 -15.779 1.00 68.30 224 GLU A N 1
ATOM 1282 C CA . GLU A 1 178 ? 52.877 39.789 -16.279 1.00 69.21 224 GLU A CA 1
ATOM 1283 C C . GLU A 1 178 ? 51.940 39.582 -17.472 1.00 68.50 224 GLU A C 1
ATOM 1284 O O . GLU A 1 178 ? 51.572 38.454 -17.777 1.00 68.88 224 GLU A O 1
ATOM 1290 N N . PRO A 1 179 ? 51.534 40.665 -18.157 1.00 67.86 225 PRO A N 1
ATOM 1291 C CA . PRO A 1 179 ? 50.639 40.500 -19.308 1.00 66.87 225 PRO A CA 1
ATOM 1292 C C . PRO A 1 179 ? 51.445 40.220 -20.575 1.00 65.73 225 PRO A C 1
ATOM 1293 O O . PRO A 1 179 ? 50.953 39.617 -21.534 1.00 65.73 225 PRO A O 1
ATOM 1297 N N . ILE A 1 180 ? 52.692 40.672 -20.567 1.00 63.38 226 ILE A N 1
ATOM 1298 C CA . ILE A 1 180 ? 53.573 40.477 -21.700 1.00 60.84 226 ILE A CA 1
ATOM 1299 C C . ILE A 1 180 ? 53.814 38.976 -21.934 1.00 59.97 226 ILE A C 1
ATOM 1300 O O . ILE A 1 180 ? 54.118 38.560 -23.053 1.00 58.89 226 ILE A O 1
ATOM 1305 N N . ASP A 1 181 ? 53.651 38.172 -20.879 1.00 59.16 227 ASP A N 1
ATOM 1306 C CA . ASP A 1 181 ? 53.858 36.726 -20.949 1.00 58.00 227 ASP A CA 1
ATOM 1307 C C . ASP A 1 181 ? 52.846 36.023 -21.828 1.00 56.99 227 ASP A C 1
ATOM 1308 O O . ASP A 1 181 ? 53.029 34.860 -22.169 1.00 56.30 227 ASP A O 1
ATOM 1313 N N . GLU A 1 182 ? 51.773 36.721 -22.182 1.00 56.79 228 GLU A N 1
ATOM 1314 C CA . GLU A 1 182 ? 50.755 36.136 -23.042 1.00 57.41 228 GLU A CA 1
ATOM 1315 C C . GLU A 1 182 ? 51.380 35.717 -24.354 1.00 55.97 228 GLU A C 1
ATOM 1316 O O . GLU A 1 182 ? 52.245 36.403 -24.890 1.00 55.97 228 GLU A O 1
ATOM 1322 N N . GLY A 1 183 ? 50.934 34.587 -24.881 1.00 54.21 229 GLY A N 1
ATOM 1323 C CA . GLY A 1 183 ? 51.484 34.126 -26.135 1.00 52.27 229 GLY A CA 1
ATOM 1324 C C . GLY A 1 183 ? 51.402 32.629 -26.330 1.00 50.71 229 GLY A C 1
ATOM 1325 O O . GLY A 1 183 ? 50.844 31.903 -25.507 1.00 50.04 229 GLY A O 1
ATOM 1326 N N . ASN A 1 184 ? 51.971 32.175 -27.439 1.00 49.27 230 ASN A N 1
ATOM 1327 C CA . ASN A 1 184 ? 51.975 30.772 -27.774 1.00 48.17 230 ASN A CA 1
ATOM 1328 C C . ASN A 1 184 ? 53.333 30.171 -27.472 1.00 47.19 230 ASN A C 1
ATOM 1329 O O . ASN A 1 184 ? 54.349 30.627 -28.000 1.00 47.30 230 ASN A O 1
ATOM 1334 N N . TYR A 1 185 ? 53.342 29.151 -26.616 1.00 45.37 231 TYR A N 1
ATOM 1335 C CA . TYR A 1 185 ? 54.567 28.462 -26.237 1.00 43.32 231 TYR A CA 1
ATOM 1336 C C . TYR A 1 185 ? 54.593 27.043 -26.784 1.00 42.99 231 TYR A C 1
ATOM 1337 O O . TYR A 1 185 ? 53.551 26.411 -26.947 1.00 44.37 231 TYR A O 1
ATOM 1346 N N . LYS A 1 186 ? 55.793 26.558 -27.083 1.00 42.83 232 LYS A N 1
ATOM 1347 C CA . LYS A 1 186 ? 56.001 25.188 -27.573 1.00 42.56 232 LYS A CA 1
ATOM 1348 C C . LYS A 1 186 ? 57.456 24.816 -27.285 1.00 41.13 232 LYS A C 1
ATOM 1349 O O . LYS A 1 186 ? 58.341 25.669 -27.368 1.00 40.55 232 LYS A O 1
ATOM 1355 N N . CYS A 1 187 ? 57.706 23.560 -26.931 1.00 39.74 233 CYS A N 1
ATOM 1356 C CA . CYS A 1 187 ? 59.068 23.151 -26.650 1.00 39.72 233 CYS A CA 1
ATOM 1357 C C . CYS A 1 187 ? 59.565 22.220 -27.735 1.00 38.35 233 CYS A C 1
ATOM 1358 O O . CYS A 1 187 ? 58.780 21.510 -28.366 1.00 36.89 233 CYS A O 1
ATOM 1361 N N . ILE A 1 188 ? 60.879 22.247 -27.950 1.00 37.64 234 ILE A N 1
ATOM 1362 C CA . ILE A 1 188 ? 61.526 21.441 -28.975 1.00 35.65 234 ILE A CA 1
ATOM 1363 C C . ILE A 1 188 ? 62.648 20.603 -28.390 1.00 35.55 234 ILE A C 1
ATOM 1364 O O . ILE A 1 188 ? 63.314 21.017 -27.444 1.00 34.05 234 ILE A O 1
ATOM 1369 N N . ALA A 1 189 ? 62.845 19.424 -28.967 1.00 36.55 235 ALA A N 1
ATOM 1370 C CA . ALA A 1 189 ? 63.885 18.503 -28.537 1.00 38.79 235 ALA A CA 1
ATOM 1371 C C . ALA A 1 189 ? 64.708 18.141 -29.754 1.00 40.52 235 ALA A C 1
ATOM 1372 O O . ALA A 1 189 ? 64.183 18.128 -30.864 1.00 41.49 235 ALA A O 1
ATOM 1374 N N . GLN A 1 190 ? 65.993 17.849 -29.561 1.00 43.00 236 GLN A N 1
ATOM 1375 C CA . GLN A 1 190 ? 66.837 17.471 -30.690 1.00 45.25 236 GLN A CA 1
ATOM 1376 C C . GLN A 1 190 ? 68.227 16.941 -30.360 1.00 45.27 236 GLN A C 1
ATOM 1377 O O . GLN A 1 190 ? 68.859 17.368 -29.397 1.00 45.28 236 GLN A O 1
ATOM 1383 N N . ASN A 1 191 ? 68.677 15.998 -31.186 1.00 45.48 237 ASN A N 1
ATOM 1384 C CA . ASN A 1 191 ? 70.004 15.389 -31.094 1.00 45.38 237 ASN A CA 1
ATOM 1385 C C . ASN A 1 191 ? 70.411 15.063 -32.534 1.00 44.97 237 ASN A C 1
ATOM 1386 O O . ASN A 1 191 ? 69.770 15.534 -33.475 1.00 44.67 237 ASN A O 1
ATOM 1391 N N . LEU A 1 192 ? 71.462 14.268 -32.707 1.00 45.04 238 LEU A N 1
ATOM 1392 C CA . LEU A 1 192 ? 71.942 13.888 -34.042 1.00 44.84 238 LEU A CA 1
ATOM 1393 C C . LEU A 1 192 ? 70.813 13.473 -34.976 1.00 44.82 238 LEU A C 1
ATOM 1394 O O . LEU A 1 192 ? 70.741 13.939 -36.113 1.00 44.94 238 LEU A O 1
ATOM 1399 N N . VAL A 1 193 ? 69.952 12.578 -34.486 1.00 43.93 239 VAL A N 1
ATOM 1400 C CA . VAL A 1 193 ? 68.824 12.057 -35.248 1.00 42.71 239 VAL A CA 1
ATOM 1401 C C . VAL A 1 193 ? 67.990 13.145 -35.904 1.00 42.85 239 VAL A C 1
ATOM 1402 O O . VAL A 1 193 ? 67.549 12.990 -37.042 1.00 43.39 239 VAL A O 1
ATOM 1406 N N . GLY A 1 194 ? 67.762 14.240 -35.188 1.00 42.70 240 GLY A N 1
ATOM 1407 C CA . GLY A 1 194 ? 66.970 15.312 -35.756 1.00 42.93 240 GLY A CA 1
ATOM 1408 C C . GLY A 1 194 ? 66.238 16.178 -34.750 1.00 42.80 240 GLY A C 1
ATOM 1409 O O . GLY A 1 194 ? 66.774 16.481 -33.685 1.00 42.73 240 GLY A O 1
ATOM 1410 N N . THR A 1 195 ? 65.004 16.555 -35.091 1.00 42.45 241 THR A N 1
ATOM 1411 C CA . THR A 1 195 ? 64.169 17.420 -34.255 1.00 41.20 241 THR A CA 1
ATOM 1412 C C . THR A 1 195 ? 62.763 16.886 -33.918 1.00 41.40 241 THR A C 1
ATOM 1413 O O . THR A 1 195 ? 62.171 16.133 -34.687 1.00 42.35 241 THR A O 1
ATOM 1417 N N . ARG A 1 196 ? 62.244 17.286 -32.760 1.00 41.14 242 ARG A N 1
ATOM 1418 C CA . ARG A 1 196 ? 60.912 16.892 -32.317 1.00 42.15 242 ARG A CA 1
ATOM 1419 C C . ARG A 1 196 ? 60.209 18.097 -31.696 1.00 42.10 242 ARG A C 1
ATOM 1420 O O . ARG A 1 196 ? 60.728 18.721 -30.777 1.00 41.61 242 ARG A O 1
ATOM 1428 N N . GLU A 1 197 ? 59.017 18.409 -32.192 1.00 42.54 243 GLU A N 1
ATOM 1429 C CA . GLU A 1 197 ? 58.270 19.560 -31.706 1.00 42.17 243 GLU A CA 1
ATOM 1430 C C . GLU A 1 197 ? 56.925 19.252 -31.102 1.00 41.78 243 GLU A C 1
ATOM 1431 O O . GLU A 1 197 ? 56.163 18.451 -31.631 1.00 42.45 243 GLU A O 1
ATOM 1437 N N . SER A 1 198 ? 56.634 19.912 -29.991 1.00 42.21 244 SER A N 1
ATOM 1438 C CA . SER A 1 198 ? 55.353 19.759 -29.320 1.00 42.69 244 SER A CA 1
ATOM 1439 C C . SER A 1 198 ? 54.478 20.785 -30.014 1.00 44.05 244 SER A C 1
ATOM 1440 O O . SER A 1 198 ? 54.987 21.690 -30.672 1.00 44.77 244 SER A O 1
ATOM 1443 N N . SER A 1 199 ? 53.167 20.661 -29.885 1.00 45.35 245 SER A N 1
ATOM 1444 C CA . SER A 1 199 ? 52.293 21.635 -30.522 1.00 46.30 245 SER A CA 1
ATOM 1445 C C . SER A 1 199 ? 52.315 22.934 -29.704 1.00 46.12 245 SER A C 1
ATOM 1446 O O . SER A 1 199 ? 52.897 22.983 -28.607 1.00 44.87 245 SER A O 1
ATOM 1449 N N . TYR A 1 200 ? 51.704 23.984 -30.246 1.00 45.15 246 TYR A N 1
ATOM 1450 C CA . TYR A 1 200 ? 51.684 25.270 -29.567 1.00 45.20 246 TYR A CA 1
ATOM 1451 C C . TYR A 1 200 ? 50.592 25.314 -28.517 1.00 46.02 246 TYR A C 1
ATOM 1452 O O . TYR A 1 200 ? 49.515 24.770 -28.728 1.00 46.97 246 TYR A O 1
ATOM 1461 N N . ALA A 1 201 ? 50.874 25.955 -27.387 1.00 46.68 247 ALA A N 1
ATOM 1462 C CA . ALA A 1 201 ? 49.900 26.093 -26.302 1.00 48.34 247 ALA A CA 1
ATOM 1463 C C . ALA A 1 201 ? 49.771 27.577 -25.977 1.00 49.99 247 ALA A C 1
ATOM 1464 O O . ALA A 1 201 ? 50.785 28.280 -25.939 1.00 51.13 247 ALA A O 1
ATOM 1466 N N . LYS A 1 202 ? 48.551 28.066 -25.741 1.00 50.81 248 LYS A N 1
ATOM 1467 C CA . LYS A 1 202 ? 48.383 29.494 -25.435 1.00 50.98 248 LYS A CA 1
ATOM 1468 C C . LYS A 1 202 ? 48.348 29.780 -23.942 1.00 51.46 248 LYS A C 1
ATOM 1469 O O . LYS A 1 202 ? 47.719 29.054 -23.176 1.00 51.24 248 LYS A O 1
ATOM 1471 N N . LEU A 1 203 ? 49.063 30.823 -23.534 1.00 52.76 249 LEU A N 1
ATOM 1472 C CA . LEU A 1 203 ? 49.088 31.242 -22.140 1.00 53.85 249 LEU A CA 1
ATOM 1473 C C . LEU A 1 203 ? 48.319 32.546 -22.061 1.00 56.01 249 LEU A C 1
ATOM 1474 O O . LEU A 1 203 ? 48.740 33.557 -22.631 1.00 55.33 249 LEU A O 1
ATOM 1479 N N . ILE A 1 204 ? 47.186 32.517 -21.363 1.00 58.97 250 ILE A N 1
ATOM 1480 C CA . ILE A 1 204 ? 46.351 33.705 -21.217 1.00 61.72 250 ILE A CA 1
ATOM 1481 C C . ILE A 1 204 ? 46.375 34.319 -19.820 1.00 63.21 250 ILE A C 1
ATOM 1482 O O . ILE A 1 204 ? 46.100 33.649 -18.819 1.00 62.13 250 ILE A O 1
ATOM 1487 N N . VAL A 1 205 ? 46.695 35.607 -19.770 1.00 65.44 251 VAL A N 1
ATOM 1488 C CA . VAL A 1 205 ? 46.750 36.328 -18.514 1.00 68.62 251 VAL A CA 1
ATOM 1489 C C . VAL A 1 205 ? 45.433 37.072 -18.318 1.00 70.79 251 VAL A C 1
ATOM 1490 O O . VAL A 1 205 ? 45.126 38.009 -19.056 1.00 71.24 251 VAL A O 1
ATOM 1494 N N . GLN A 1 206 ? 44.663 36.634 -17.321 1.00 72.38 252 GLN A N 1
ATOM 1495 C CA . GLN A 1 206 ? 43.370 37.230 -16.982 1.00 73.21 252 GLN A CA 1
ATOM 1496 C C . GLN A 1 206 ? 43.494 38.115 -15.745 1.00 73.40 252 GLN A C 1
ATOM 1497 O O . GLN A 1 206 ? 42.809 37.803 -14.745 1.00 73.34 252 GLN A O 1
ATOM 1503 N N . VAL A 1 207 ? 44.264 39.099 -15.788 1.00 73.39 253 VAL A N 1
ATOM 1504 N N . GLN B 1 6 ? 114.630 -19.483 17.116 1.00 63.51 52 GLN B N 1
ATOM 1505 C CA . GLN B 1 6 ? 114.123 -19.999 15.807 1.00 63.81 52 GLN B CA 1
ATOM 1506 C C . GLN B 1 6 ? 112.625 -19.715 15.703 1.00 62.89 52 GLN B C 1
ATOM 1507 O O . GLN B 1 6 ? 112.203 -18.817 14.967 1.00 62.79 52 GLN B O 1
ATOM 1513 N N . TYR B 1 7 ? 111.826 -20.484 16.441 1.00 60.95 53 TYR B N 1
ATOM 1514 C CA . TYR B 1 7 ? 110.383 -20.293 16.428 1.00 58.76 53 TYR B CA 1
ATOM 1515 C C . TYR B 1 7 ? 109.971 -19.259 17.478 1.00 56.73 53 TYR B C 1
ATOM 1516 O O . TYR B 1 7 ? 110.593 -19.151 18.537 1.00 56.51 53 TYR B O 1
ATOM 1525 N N . GLN B 1 8 ? 108.934 -18.484 17.159 1.00 54.39 54 GLN B N 1
ATOM 1526 C CA . GLN B 1 8 ? 108.412 -17.440 18.043 1.00 50.59 54 GLN B CA 1
ATOM 1527 C C . GLN B 1 8 ? 106.950 -17.742 18.377 1.00 48.56 54 GLN B C 1
ATOM 1528 O O . GLN B 1 8 ? 106.227 -18.328 17.572 1.00 49.01 54 GLN B O 1
ATOM 1530 N N . SER B 1 9 ? 106.515 -17.353 19.567 1.00 45.68 55 SER B N 1
ATOM 1531 C CA . SER B 1 9 ? 105.142 -17.589 19.968 1.00 43.52 55 SER B CA 1
ATOM 1532 C C . SER B 1 9 ? 104.202 -16.480 19.426 1.00 41.51 55 SER B C 1
ATOM 1533 O O . SER B 1 9 ? 104.626 -15.351 19.165 1.00 40.48 55 SER B O 1
ATOM 1536 N N . PRO B 1 10 ? 102.910 -16.789 19.247 1.00 39.02 56 PRO B N 1
ATOM 1537 C CA . PRO B 1 10 ? 102.012 -15.759 18.731 1.00 39.00 56 PRO B CA 1
ATOM 1538 C C . PRO B 1 10 ? 101.947 -14.481 19.582 1.00 40.66 56 PRO B C 1
ATOM 1539 O O . PRO B 1 10 ? 102.033 -14.522 20.814 1.00 40.52 56 PRO B O 1
ATOM 1543 N N . ARG B 1 11 ? 101.785 -13.347 18.901 1.00 41.58 57 ARG B N 1
ATOM 1544 C CA . ARG B 1 11 ? 101.661 -12.036 19.539 1.00 40.47 57 ARG B CA 1
ATOM 1545 C C . ARG B 1 11 ? 100.580 -11.232 18.792 1.00 40.10 57 ARG B C 1
ATOM 1546 O O . ARG B 1 11 ? 100.551 -11.224 17.556 1.00 38.66 57 ARG B O 1
ATOM 1548 N N . ILE B 1 12 ? 99.677 -10.588 19.531 1.00 40.16 58 ILE B N 1
ATOM 1549 C CA . ILE B 1 12 ? 98.645 -9.772 18.893 1.00 41.30 58 ILE B CA 1
ATOM 1550 C C . ILE B 1 12 ? 99.228 -8.387 18.668 1.00 42.81 58 ILE B C 1
ATOM 1551 O O . ILE B 1 12 ? 99.612 -7.710 19.617 1.00 42.22 58 ILE B O 1
ATOM 1556 N N . ILE B 1 13 ? 99.280 -7.960 17.412 1.00 45.17 59 ILE B N 1
ATOM 1557 C CA . ILE B 1 13 ? 99.866 -6.671 17.092 1.00 47.34 59 ILE B CA 1
ATOM 1558 C C . ILE B 1 13 ? 98.838 -5.551 16.940 1.00 46.99 59 ILE B C 1
ATOM 1559 O O . ILE B 1 13 ? 99.188 -4.378 16.957 1.00 46.70 59 ILE B O 1
ATOM 1564 N N . GLU B 1 14 ? 97.571 -5.910 16.788 1.00 47.59 60 GLU B N 1
ATOM 1565 C CA . GLU B 1 14 ? 96.511 -4.912 16.700 1.00 48.62 60 GLU B CA 1
ATOM 1566 C C . GLU B 1 14 ? 95.218 -5.525 17.216 1.00 47.61 60 GLU B C 1
ATOM 1567 O O . GLU B 1 14 ? 94.692 -6.468 16.625 1.00 47.29 60 GLU B O 1
ATOM 1573 N N . HIS B 1 15 ? 94.713 -4.979 18.321 1.00 45.67 61 HIS B N 1
ATOM 1574 C CA . HIS B 1 15 ? 93.486 -5.465 18.937 1.00 42.45 61 HIS B CA 1
ATOM 1575 C C . HIS B 1 15 ? 92.217 -4.882 18.316 1.00 41.31 61 HIS B C 1
ATOM 1576 O O . HIS B 1 15 ? 92.207 -3.756 17.822 1.00 40.56 61 HIS B O 1
ATOM 1583 N N . PRO B 1 16 ? 91.128 -5.658 18.313 1.00 40.48 62 PRO B N 1
ATOM 1584 C CA . PRO B 1 16 ? 89.866 -5.170 17.754 1.00 40.17 62 PRO B CA 1
ATOM 1585 C C . PRO B 1 16 ? 89.300 -4.165 18.761 1.00 40.32 62 PRO B C 1
ATOM 1586 O O . PRO B 1 16 ? 89.412 -4.372 19.965 1.00 40.90 62 PRO B O 1
ATOM 1590 N N . THR B 1 17 ? 88.703 -3.080 18.284 1.00 40.66 63 THR B N 1
ATOM 1591 C CA . THR B 1 17 ? 88.169 -2.067 19.194 1.00 40.44 63 THR B CA 1
ATOM 1592 C C . THR B 1 17 ? 86.651 -2.007 19.193 1.00 40.70 63 THR B C 1
ATOM 1593 O O . THR B 1 17 ? 86.016 -2.313 18.183 1.00 41.04 63 THR B O 1
ATOM 1597 N N . ASP B 1 18 ? 86.078 -1.599 20.327 1.00 40.54 64 ASP B N 1
ATOM 1598 C CA . ASP B 1 18 ? 84.629 -1.484 20.467 1.00 39.35 64 ASP B CA 1
ATOM 1599 C C . ASP B 1 18 ? 84.067 -0.716 19.285 1.00 37.83 64 ASP B C 1
ATOM 1600 O O . ASP B 1 18 ? 84.697 0.211 18.785 1.00 36.58 64 ASP B O 1
ATOM 1605 N N . LEU B 1 19 ? 82.876 -1.103 18.849 1.00 37.36 65 LEU B N 1
ATOM 1606 C CA . LEU B 1 19 ? 82.264 -0.467 17.698 1.00 38.68 65 LEU B CA 1
ATOM 1607 C C . LEU B 1 19 ? 80.745 -0.417 17.722 1.00 39.11 65 LEU B C 1
ATOM 1608 O O . LEU B 1 19 ? 80.089 -1.384 18.087 1.00 39.78 65 LEU B O 1
ATOM 1613 N N . VAL B 1 20 ? 80.194 0.721 17.322 1.00 40.16 66 VAL B N 1
ATOM 1614 C CA . VAL B 1 20 ? 78.748 0.889 17.257 1.00 42.09 66 VAL B CA 1
ATOM 1615 C C . VAL B 1 20 ? 78.397 1.051 15.792 1.00 42.88 66 VAL B C 1
ATOM 1616 O O . VAL B 1 20 ? 79.061 1.799 15.070 1.00 42.17 66 VAL B O 1
ATOM 1620 N N . VAL B 1 21 ? 77.354 0.357 15.351 1.00 44.00 67 VAL B N 1
ATOM 1621 C CA . VAL B 1 21 ? 76.971 0.435 13.956 1.00 46.61 67 VAL B CA 1
ATOM 1622 C C . VAL B 1 21 ? 75.472 0.526 13.713 1.00 46.71 67 VAL B C 1
ATOM 1623 O O . VAL B 1 21 ? 74.675 -0.043 14.450 1.00 46.15 67 VAL B O 1
ATOM 1627 N N . LYS B 1 22 ? 75.100 1.259 12.669 1.00 47.21 68 LYS B N 1
ATOM 1628 C CA . LYS B 1 22 ? 73.701 1.418 12.310 1.00 48.67 68 LYS B CA 1
ATOM 1629 C C . LYS B 1 22 ? 73.265 0.105 11.659 1.00 49.30 68 LYS B C 1
ATOM 1630 O O . LYS B 1 22 ? 73.926 -0.382 10.746 1.00 49.24 68 LYS B O 1
ATOM 1636 N N . LYS B 1 23 ? 72.159 -0.465 12.128 1.00 50.49 69 LYS B N 1
ATOM 1637 C CA . LYS B 1 23 ? 71.643 -1.733 11.595 1.00 51.44 69 LYS B CA 1
ATOM 1638 C C . LYS B 1 23 ? 71.792 -1.875 10.077 1.00 52.67 69 LYS B C 1
ATOM 1639 O O . LYS B 1 23 ? 71.606 -0.913 9.330 1.00 53.18 69 LYS B O 1
ATOM 1645 N N . ASN B 1 24 ? 72.134 -3.086 9.644 1.00 53.89 70 ASN B N 1
ATOM 1646 C CA . ASN B 1 24 ? 72.324 -3.435 8.233 1.00 54.83 70 ASN B CA 1
ATOM 1647 C C . ASN B 1 24 ? 73.523 -2.815 7.513 1.00 55.02 70 ASN B C 1
ATOM 1648 O O . ASN B 1 24 ? 73.811 -3.170 6.367 1.00 54.59 70 ASN B O 1
ATOM 1653 N N . GLU B 1 25 ? 74.222 -1.900 8.177 1.00 55.25 71 GLU B N 1
ATOM 1654 C CA . GLU B 1 25 ? 75.400 -1.284 7.580 1.00 55.53 71 GLU B CA 1
ATOM 1655 C C . GLU B 1 25 ? 76.526 -2.283 7.789 1.00 54.42 71 GLU B C 1
ATOM 1656 O O . GLU B 1 25 ? 76.403 -3.210 8.593 1.00 54.55 71 GLU B O 1
ATOM 1662 N N . PRO B 1 26 ? 77.638 -2.119 7.068 1.00 52.68 72 PRO B N 1
ATOM 1663 C CA . PRO B 1 26 ? 78.745 -3.059 7.246 1.00 51.84 72 PRO B CA 1
ATOM 1664 C C . PRO B 1 26 ? 79.512 -2.779 8.543 1.00 50.40 72 PRO B C 1
ATOM 1665 O O . PRO B 1 26 ? 79.367 -1.710 9.124 1.00 50.39 72 PRO B O 1
ATOM 1669 N N . ALA B 1 27 ? 80.320 -3.742 8.988 1.00 49.35 73 ALA B N 1
ATOM 1670 C CA . ALA B 1 27 ? 81.110 -3.606 10.216 1.00 47.08 73 ALA B CA 1
ATOM 1671 C C . ALA B 1 27 ? 82.410 -4.410 10.153 1.00 45.42 73 ALA B C 1
ATOM 1672 O O . ALA B 1 27 ? 82.476 -5.437 9.478 1.00 44.29 73 ALA B O 1
ATOM 1674 N N . THR B 1 28 ? 83.439 -3.935 10.860 1.00 44.61 74 THR B N 1
ATOM 1675 C CA . THR B 1 28 ? 84.748 -4.604 10.883 1.00 43.16 74 THR B CA 1
ATOM 1676 C C . THR B 1 28 ? 85.482 -4.594 12.228 1.00 41.35 74 THR B C 1
ATOM 1677 O O . THR B 1 28 ? 85.614 -3.558 12.869 1.00 39.99 74 THR B O 1
ATOM 1681 N N . LEU B 1 29 ? 85.967 -5.767 12.625 1.00 40.95 75 LEU B N 1
ATOM 1682 C CA . LEU B 1 29 ? 86.723 -5.953 13.860 1.00 40.86 75 LEU B CA 1
ATOM 1683 C C . LEU B 1 29 ? 88.099 -6.470 13.453 1.00 41.65 75 LEU B C 1
ATOM 1684 O O . LEU B 1 29 ? 88.203 -7.515 12.824 1.00 42.80 75 LEU B O 1
ATOM 1689 N N . ASN B 1 30 ? 89.155 -5.756 13.812 1.00 42.13 76 ASN B N 1
ATOM 1690 C CA . ASN B 1 30 ? 90.497 -6.178 13.431 1.00 43.74 76 ASN B CA 1
ATOM 1691 C C . ASN B 1 30 ? 91.216 -7.165 14.335 1.00 44.72 76 ASN B C 1
ATOM 1692 O O . ASN B 1 30 ? 90.893 -7.310 15.507 1.00 46.54 76 ASN B O 1
ATOM 1697 N N . CYS B 1 31 ? 92.217 -7.834 13.769 1.00 45.02 77 CYS B N 1
ATOM 1698 C CA . CYS B 1 31 ? 93.041 -8.792 14.499 1.00 43.90 77 CYS B CA 1
ATOM 1699 C C . CYS B 1 31 ? 94.374 -9.013 13.765 1.00 45.58 77 CYS B C 1
ATOM 1700 O O . CYS B 1 31 ? 94.570 -10.049 13.138 1.00 46.54 77 CYS B O 1
ATOM 1703 N N . LYS B 1 32 ? 95.273 -8.025 13.802 1.00 46.63 78 LYS B N 1
ATOM 1704 C CA . LYS B 1 32 ? 96.577 -8.160 13.151 1.00 46.78 78 LYS B CA 1
ATOM 1705 C C . LYS B 1 32 ? 97.451 -8.963 14.095 1.00 47.63 78 LYS B C 1
ATOM 1706 O O . LYS B 1 32 ? 97.760 -8.529 15.205 1.00 46.60 78 LYS B O 1
ATOM 1712 N N . VAL B 1 33 ? 97.838 -10.143 13.626 1.00 49.36 79 VAL B N 1
ATOM 1713 C CA . VAL B 1 33 ? 98.641 -11.100 14.371 1.00 49.69 79 VAL B CA 1
ATOM 1714 C C . VAL B 1 33 ? 100.065 -11.271 13.850 1.00 51.12 79 VAL B C 1
ATOM 1715 O O . VAL B 1 33 ? 100.326 -11.095 12.665 1.00 51.84 79 VAL B O 1
ATOM 1719 N N . GLU B 1 34 ? 100.977 -11.639 14.743 1.00 53.07 80 GLU B N 1
ATOM 1720 C CA . GLU B 1 34 ? 102.386 -11.824 14.390 1.00 54.41 80 GLU B CA 1
ATOM 1721 C C . GLU B 1 34 ? 102.887 -13.173 14.907 1.00 54.88 80 GLU B C 1
ATOM 1722 O O . GLU B 1 34 ? 102.523 -13.585 16.011 1.00 55.29 80 GLU B O 1
ATOM 1728 N N . GLY B 1 35 ? 103.712 -13.864 14.121 1.00 55.39 81 GLY B N 1
ATOM 1729 C CA . GLY B 1 35 ? 104.229 -15.154 14.573 1.00 55.17 81 GLY B CA 1
ATOM 1730 C C . GLY B 1 35 ? 104.890 -16.042 13.529 1.00 54.69 81 GLY B C 1
ATOM 1731 O O . GLY B 1 35 ? 104.511 -16.025 12.350 1.00 56.20 81 GLY B O 1
ATOM 1732 N N . LYS B 1 36 ? 105.891 -16.814 13.954 1.00 53.25 82 LYS B N 1
ATOM 1733 C CA . LYS B 1 36 ? 106.580 -17.732 13.043 1.00 51.53 82 LYS B CA 1
ATOM 1734 C C . LYS B 1 36 ? 106.686 -19.132 13.646 1.00 50.25 82 LYS B C 1
ATOM 1735 O O . LYS B 1 36 ? 107.360 -19.335 14.652 1.00 48.05 82 LYS B O 1
ATOM 1741 N N . PRO B 1 37 ? 106.006 -20.122 13.039 1.00 50.33 83 PRO B N 1
ATOM 1742 C CA . PRO B 1 37 ? 105.135 -20.138 11.851 1.00 50.54 83 PRO B CA 1
ATOM 1743 C C . PRO B 1 37 ? 104.021 -19.092 11.871 1.00 50.60 83 PRO B C 1
ATOM 1744 O O . PRO B 1 37 ? 103.677 -18.573 12.931 1.00 50.94 83 PRO B O 1
ATOM 1748 N N . GLU B 1 38 ? 103.449 -18.790 10.706 1.00 50.64 84 GLU B N 1
ATOM 1749 C CA . GLU B 1 38 ? 102.365 -17.821 10.651 1.00 50.34 84 GLU B CA 1
ATOM 1750 C C . GLU B 1 38 ? 101.233 -18.387 11.475 1.00 48.58 84 GLU B C 1
ATOM 1751 O O . GLU B 1 38 ? 100.784 -19.504 11.241 1.00 48.48 84 GLU B O 1
ATOM 1757 N N . PRO B 1 39 ? 100.761 -17.627 12.464 1.00 46.99 85 PRO B N 1
ATOM 1758 C CA . PRO B 1 39 ? 99.671 -18.101 13.316 1.00 47.23 85 PRO B CA 1
ATOM 1759 C C . PRO B 1 39 ? 98.325 -18.188 12.601 1.00 46.97 85 PRO B C 1
ATOM 1760 O O . PRO B 1 39 ? 98.077 -17.461 11.641 1.00 47.85 85 PRO B O 1
ATOM 1764 N N . THR B 1 40 ? 97.467 -19.093 13.064 1.00 45.67 86 THR B N 1
ATOM 1765 C CA . THR B 1 40 ? 96.133 -19.226 12.506 1.00 44.73 86 THR B CA 1
ATOM 1766 C C . THR B 1 40 ? 95.222 -18.454 13.456 1.00 45.33 86 THR B C 1
ATOM 1767 O O . THR B 1 40 ? 95.370 -18.542 14.680 1.00 45.21 86 THR B O 1
ATOM 1771 N N . ILE B 1 41 ? 94.290 -17.693 12.893 1.00 44.91 87 ILE B N 1
ATOM 1772 C CA . ILE B 1 41 ? 93.384 -16.887 13.696 1.00 43.90 87 ILE B CA 1
ATOM 1773 C C . ILE B 1 41 ? 91.962 -17.433 13.793 1.00 44.16 87 ILE B C 1
ATOM 1774 O O . ILE B 1 41 ? 91.350 -17.781 12.787 1.00 44.57 87 ILE B O 1
ATOM 1779 N N . GLU B 1 42 ? 91.439 -17.491 15.015 1.00 44.24 88 GLU B N 1
ATOM 1780 C CA . GLU B 1 42 ? 90.080 -17.974 15.262 1.00 44.69 88 GLU B CA 1
ATOM 1781 C C . GLU B 1 42 ? 89.266 -16.898 16.009 1.00 44.65 88 GLU B C 1
ATOM 1782 O O . GLU B 1 42 ? 89.805 -16.217 16.885 1.00 45.22 88 GLU B O 1
ATOM 1788 N N . TRP B 1 43 ? 87.982 -16.739 15.671 1.00 43.12 89 TRP B N 1
ATOM 1789 C CA . TRP B 1 43 ? 87.153 -15.733 16.338 1.00 40.37 89 TRP B CA 1
ATOM 1790 C C . TRP B 1 43 ? 86.122 -16.306 17.288 1.00 40.30 89 TRP B C 1
ATOM 1791 O O . TRP B 1 43 ? 85.600 -17.398 17.075 1.00 39.16 89 TRP B O 1
ATOM 1802 N N . PHE B 1 44 ? 85.834 -15.542 18.338 1.00 41.46 90 PHE B N 1
ATOM 1803 C CA . PHE B 1 44 ? 84.856 -15.929 19.352 1.00 42.42 90 PHE B CA 1
ATOM 1804 C C . PHE B 1 44 ? 83.855 -14.829 19.667 1.00 42.52 90 PHE B C 1
ATOM 1805 O O . PHE B 1 44 ? 84.219 -13.658 19.775 1.00 42.04 90 PHE B O 1
ATOM 1813 N N . LYS B 1 45 ? 82.595 -15.227 19.828 1.00 43.14 91 LYS B N 1
ATOM 1814 C CA . LYS B 1 45 ? 81.516 -14.306 20.164 1.00 43.96 91 LYS B CA 1
ATOM 1815 C C . LYS B 1 45 ? 80.803 -14.834 21.398 1.00 44.55 91 LYS B C 1
ATOM 1816 O O . LYS B 1 45 ? 80.173 -15.888 21.362 1.00 44.61 91 LYS B O 1
ATOM 1822 N N . ASP B 1 46 ? 80.902 -14.087 22.486 1.00 45.75 92 ASP B N 1
ATOM 1823 C CA . ASP B 1 46 ? 80.280 -14.466 23.741 1.00 47.29 92 ASP B CA 1
ATOM 1824 C C . ASP B 1 46 ? 80.688 -15.867 24.158 1.00 48.68 92 ASP B C 1
ATOM 1825 O O . ASP B 1 46 ? 79.840 -16.683 24.490 1.00 49.57 92 ASP B O 1
ATOM 1830 N N . GLY B 1 47 ? 81.991 -16.142 24.124 1.00 50.45 93 GLY B N 1
ATOM 1831 C CA . GLY B 1 47 ? 82.508 -17.439 24.534 1.00 52.23 93 GLY B CA 1
ATOM 1832 C C . GLY B 1 47 ? 82.445 -18.582 23.537 1.00 54.22 93 GLY B C 1
ATOM 1833 O O . GLY B 1 47 ? 83.105 -19.600 23.727 1.00 53.69 93 GLY B O 1
ATOM 1834 N N . GLU B 1 48 ? 81.651 -18.434 22.481 1.00 56.89 94 GLU B N 1
ATOM 1835 C CA . GLU B 1 48 ? 81.519 -19.483 21.469 1.00 58.05 94 GLU B CA 1
ATOM 1836 C C . GL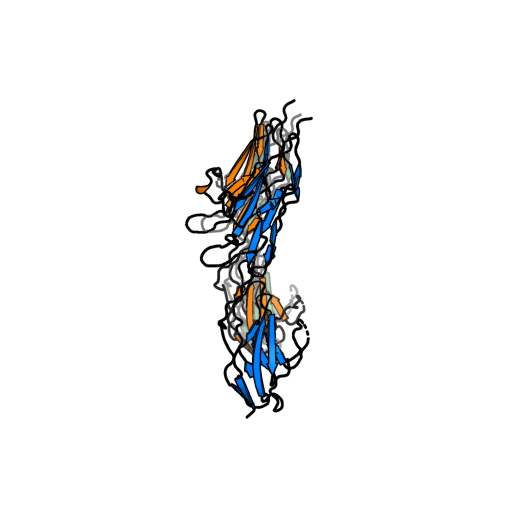U B 1 48 ? 82.306 -19.134 20.224 1.00 57.95 94 GLU B C 1
ATOM 1837 O O . GLU B 1 48 ? 82.457 -17.960 19.883 1.00 58.90 94 GLU B O 1
ATOM 1843 N N . PRO B 1 49 ? 82.833 -20.147 19.528 1.00 57.34 95 PRO B N 1
ATOM 1844 C CA . PRO B 1 49 ? 83.596 -19.855 18.317 1.00 57.39 95 PRO B CA 1
ATOM 1845 C C . PRO B 1 49 ? 82.701 -19.375 17.171 1.00 57.76 95 PRO B C 1
ATOM 1846 O O . PRO B 1 49 ? 81.639 -19.934 16.911 1.00 56.62 95 PRO B O 1
ATOM 1850 N N . VAL B 1 50 ? 83.134 -18.313 16.507 1.00 59.54 96 VAL B N 1
ATOM 1851 C CA . VAL B 1 50 ? 82.390 -17.741 15.393 1.00 62.35 96 VAL B CA 1
ATOM 1852 C C . VAL B 1 50 ? 82.587 -18.594 14.161 1.00 64.78 96 VAL B C 1
ATOM 1853 O O . VAL B 1 50 ? 83.632 -18.514 13.511 1.00 65.57 96 VAL B O 1
ATOM 1857 N N . SER B 1 51 ? 81.571 -19.381 13.825 1.00 66.82 97 SER B N 1
ATOM 1858 C CA . SER B 1 51 ? 81.665 -20.280 12.694 1.00 69.31 97 SER B CA 1
ATOM 1859 C C . SER B 1 51 ? 81.794 -19.714 11.319 1.00 71.38 97 SER B C 1
ATOM 1860 O O . SER B 1 51 ? 81.002 -18.860 10.865 1.00 71.52 97 SER B O 1
ATOM 1863 N N . THR B 1 52 ? 82.735 -20.411 10.665 1.00 73.25 98 THR B N 1
ATOM 1864 C CA . THR B 1 52 ? 83.194 -20.255 9.296 1.00 75.26 98 THR B CA 1
ATOM 1865 C C . THR B 1 52 ? 82.368 -21.203 8.425 1.00 76.10 98 THR B C 1
ATOM 1866 O O . THR B 1 52 ? 82.735 -22.369 8.214 1.00 75.70 98 THR B O 1
ATOM 1868 N N . ASN B 1 53 ? 81.235 -20.680 7.959 1.00 76.10 99 ASN B N 1
ATOM 1869 C CA . ASN B 1 53 ? 80.293 -21.391 7.102 1.00 75.85 99 ASN B CA 1
ATOM 1870 C C . ASN B 1 53 ? 79.419 -20.319 6.468 1.00 74.01 99 ASN B C 1
ATOM 1871 O O . ASN B 1 53 ? 78.236 -20.187 6.788 1.00 73.07 99 ASN B O 1
ATOM 1876 N N . GLU B 1 54 ? 80.043 -19.546 5.585 1.00 73.33 100 GLU B N 1
ATOM 1877 C CA . GLU B 1 54 ? 79.398 -18.457 4.861 1.00 73.53 100 GLU B CA 1
ATOM 1878 C C . GLU B 1 54 ? 77.912 -18.350 5.174 1.00 73.91 100 GLU B C 1
ATOM 1879 O O . GLU B 1 54 ? 77.532 -17.847 6.228 1.00 74.62 100 GLU B O 1
ATOM 1885 N N . LYS B 1 55 ? 77.090 -18.846 4.250 1.00 74.46 101 LYS B N 1
ATOM 1886 C CA . LYS B 1 55 ? 75.631 -18.830 4.352 1.00 73.49 101 LYS B CA 1
ATOM 1887 C C . LYS B 1 55 ? 75.038 -18.916 5.764 1.00 72.99 101 LYS B C 1
ATOM 1888 O O . LYS B 1 55 ? 73.943 -18.393 6.008 1.00 73.08 101 LYS B O 1
ATOM 1894 N N . LYS B 1 56 ? 75.746 -19.559 6.694 1.00 71.72 102 LYS B N 1
ATOM 1895 C CA . LYS B 1 56 ? 75.253 -19.670 8.068 1.00 70.37 102 LYS B CA 1
ATOM 1896 C C . LYS B 1 56 ? 75.211 -18.302 8.787 1.00 69.91 102 LYS B C 1
ATOM 1897 O O . LYS B 1 56 ? 74.498 -18.142 9.787 1.00 69.85 102 LYS B O 1
ATOM 1899 N N . SER B 1 57 ? 75.973 -17.330 8.270 1.00 67.43 103 SER B N 1
ATOM 1900 C CA . SER B 1 57 ? 76.043 -15.964 8.821 1.00 63.67 103 SER B CA 1
ATOM 1901 C C . SER B 1 57 ? 76.293 -14.933 7.714 1.00 61.90 103 SER B C 1
ATOM 1902 O O . SER B 1 57 ? 76.361 -15.271 6.528 1.00 62.24 103 SER B O 1
ATOM 1904 N N . HIS B 1 58 ? 76.427 -13.671 8.105 1.00 59.55 104 HIS B N 1
ATOM 1905 C CA . HIS B 1 58 ? 76.685 -12.601 7.145 1.00 55.69 104 HIS B CA 1
ATOM 1906 C C . HIS B 1 58 ? 78.108 -12.106 7.317 1.00 52.42 104 HIS B C 1
ATOM 1907 O O . HIS B 1 58 ? 78.410 -10.944 7.039 1.00 50.28 104 HIS B O 1
ATOM 1914 N N . ARG B 1 59 ? 78.970 -13.018 7.774 1.00 49.26 105 ARG B N 1
ATOM 1915 C CA . ARG B 1 59 ? 80.373 -12.734 8.026 1.00 45.58 105 ARG B CA 1
ATOM 1916 C C . ARG B 1 59 ? 81.324 -13.365 7.022 1.00 43.81 105 ARG B C 1
ATOM 1917 O O . ARG B 1 59 ? 80.994 -14.335 6.341 1.00 43.50 105 ARG B O 1
ATOM 1925 N N . VAL B 1 60 ? 82.525 -12.797 6.981 1.00 41.31 106 VAL B N 1
ATOM 1926 C CA . VAL B 1 60 ? 83.621 -13.214 6.119 1.00 38.74 106 VAL B CA 1
ATOM 1927 C C . VAL B 1 60 ? 84.906 -12.919 6.910 1.00 38.58 106 VAL B C 1
ATOM 1928 O O . VAL B 1 60 ? 85.001 -11.868 7.536 1.00 39.11 106 VAL B O 1
ATOM 1932 N N . GLN B 1 61 ? 85.875 -13.837 6.917 1.00 37.91 107 GLN B N 1
ATOM 1933 C CA . GLN B 1 61 ? 87.127 -13.606 7.649 1.00 37.72 107 GLN B CA 1
ATOM 1934 C C . GLN B 1 61 ? 88.271 -13.441 6.671 1.00 39.11 107 GLN B C 1
ATOM 1935 O O . GLN B 1 61 ? 88.757 -14.415 6.118 1.00 40.84 107 GLN B O 1
ATOM 1941 N N . PHE B 1 62 ? 88.713 -12.211 6.464 1.00 40.20 108 PHE B N 1
ATOM 1942 C CA . PHE B 1 62 ? 89.793 -11.945 5.528 1.00 41.32 108 PHE B CA 1
ATOM 1943 C C . PHE B 1 62 ? 91.059 -12.751 5.822 1.00 41.96 108 PHE B C 1
ATOM 1944 O O . PHE B 1 62 ? 91.204 -13.324 6.901 1.00 41.71 108 PHE B O 1
ATOM 1952 N N . LYS B 1 63 ? 91.978 -12.808 4.862 1.00 43.01 109 LYS B N 1
ATOM 1953 C CA . LYS B 1 63 ? 93.213 -13.544 5.093 1.00 45.23 109 LYS B CA 1
ATOM 1954 C C . LYS B 1 63 ? 93.977 -12.875 6.234 1.00 47.65 109 LYS B C 1
ATOM 1955 O O . LYS B 1 63 ? 94.565 -13.562 7.074 1.00 48.62 109 LYS B O 1
ATOM 1957 N N . ASP B 1 64 ? 93.950 -11.541 6.272 1.00 49.21 110 ASP B N 1
ATOM 1958 C CA . ASP B 1 64 ? 94.637 -10.781 7.314 1.00 51.78 110 ASP B CA 1
ATOM 1959 C C . ASP B 1 64 ? 94.109 -11.013 8.750 1.00 53.04 110 ASP B C 1
ATOM 1960 O O . ASP B 1 64 ? 94.720 -10.550 9.726 1.00 53.33 110 ASP B O 1
ATOM 1965 N N . GLY B 1 65 ? 92.985 -11.723 8.879 1.00 54.08 111 GLY B N 1
ATOM 1966 C CA . GLY B 1 65 ? 92.420 -12.027 10.190 1.00 54.55 111 GLY B CA 1
ATOM 1967 C C . GLY B 1 65 ? 91.224 -11.200 10.636 1.00 53.51 111 GLY B C 1
ATOM 1968 O O . GLY B 1 65 ? 90.560 -11.523 11.625 1.00 54.12 111 GLY B O 1
ATOM 1969 N N . ALA B 1 66 ? 90.943 -10.130 9.907 1.00 51.21 112 ALA B N 1
ATOM 1970 C CA . ALA B 1 66 ? 89.831 -9.263 10.242 1.00 48.45 112 ALA B CA 1
ATOM 1971 C C . ALA B 1 66 ? 88.497 -9.968 10.064 1.00 46.70 112 ALA B C 1
ATOM 1972 O O . ALA B 1 66 ? 88.314 -10.735 9.132 1.00 45.60 112 ALA B O 1
ATOM 1974 N N . LEU B 1 67 ? 87.575 -9.717 10.982 1.00 45.77 113 LEU B N 1
ATOM 1975 C CA . LEU B 1 67 ? 86.249 -10.302 10.914 1.00 44.84 113 LEU B CA 1
ATOM 1976 C C . LEU B 1 67 ? 85.402 -9.213 10.266 1.00 45.08 113 LEU B C 1
ATOM 1977 O O . LEU B 1 67 ? 85.295 -8.110 10.790 1.00 45.56 113 LEU B O 1
ATOM 1982 N N . PHE B 1 68 ? 84.792 -9.525 9.130 1.00 45.06 114 PHE B N 1
ATOM 1983 C CA . PHE B 1 68 ? 84.007 -8.544 8.391 1.00 44.54 114 PHE B CA 1
ATOM 1984 C C . PHE B 1 68 ? 82.533 -8.869 8.209 1.00 44.87 114 PHE B C 1
ATOM 1985 O O . PHE B 1 68 ? 82.174 -9.901 7.647 1.00 43.40 114 PHE B O 1
ATOM 1993 N N . PHE B 1 69 ? 81.684 -7.963 8.686 1.00 46.15 115 PHE B N 1
ATOM 1994 C CA . PHE B 1 69 ? 80.242 -8.114 8.564 1.00 46.86 115 PHE B CA 1
ATOM 1995 C C . PHE B 1 69 ? 79.874 -7.237 7.377 1.00 47.06 115 PHE B C 1
ATOM 1996 O O . PHE B 1 69 ? 79.972 -6.016 7.461 1.00 46.97 115 PHE B O 1
ATOM 2004 N N . TYR B 1 70 ? 79.475 -7.860 6.269 1.00 47.33 116 TYR B N 1
ATOM 2005 C CA . TYR B 1 70 ? 79.110 -7.119 5.067 1.00 48.22 116 TYR B CA 1
ATOM 2006 C C . TYR B 1 70 ? 77.676 -6.630 5.149 1.00 48.51 116 TYR B C 1
ATOM 2007 O O . TYR B 1 70 ? 77.113 -6.109 4.184 1.00 48.70 116 TYR B O 1
ATOM 2016 N N . ARG B 1 71 ? 77.108 -6.805 6.337 1.00 49.04 117 ARG B N 1
ATOM 2017 C CA . ARG B 1 71 ? 75.752 -6.383 6.679 1.00 48.35 117 ARG B CA 1
ATOM 2018 C C . ARG B 1 71 ? 75.527 -6.847 8.113 1.00 46.70 117 ARG B C 1
ATOM 2019 O O . ARG B 1 71 ? 75.272 -8.025 8.362 1.00 45.01 117 ARG B O 1
ATOM 2027 N N . THR B 1 72 ? 75.653 -5.912 9.050 1.00 45.91 118 THR B N 1
ATOM 2028 C CA . THR B 1 72 ? 75.492 -6.207 10.465 1.00 46.37 118 THR B CA 1
ATOM 2029 C C . THR B 1 72 ? 74.028 -6.422 10.793 1.00 47.33 118 THR B C 1
ATOM 2030 O O . THR B 1 72 ? 73.215 -5.517 10.672 1.00 45.86 118 THR B O 1
ATOM 2034 N N . MET B 1 73 ? 73.714 -7.639 11.225 1.00 50.51 119 MET B N 1
ATOM 2035 C CA . MET B 1 73 ? 72.351 -8.059 11.533 1.00 53.62 119 MET B CA 1
ATOM 2036 C C . MET B 1 73 ? 71.906 -7.915 12.973 1.00 55.79 119 MET B C 1
ATOM 2037 O O . MET B 1 73 ? 72.673 -8.137 13.902 1.00 55.03 119 MET B O 1
ATOM 2042 N N . GLN B 1 74 ? 70.641 -7.565 13.146 1.00 60.17 120 GLN B N 1
ATOM 2043 C CA . GLN B 1 74 ? 70.056 -7.446 14.470 1.00 63.90 120 GLN B CA 1
ATOM 2044 C C . GLN B 1 74 ? 68.567 -7.719 14.368 1.00 64.85 120 GLN B C 1
ATOM 2045 O O . GLN B 1 74 ? 67.749 -6.907 14.777 1.00 65.14 120 GLN B O 1
ATOM 2051 N N . GLY B 1 75 ? 68.226 -8.875 13.812 1.00 66.41 121 GLY B N 1
ATOM 2052 C CA . GLY B 1 75 ? 66.834 -9.244 13.654 1.00 67.54 121 GLY B CA 1
ATOM 2053 C C . GLY B 1 75 ? 66.436 -10.516 14.381 1.00 68.30 121 GLY B C 1
ATOM 2054 O O . GLY B 1 75 ? 67.045 -10.889 15.391 1.00 68.58 121 GLY B O 1
ATOM 2055 N N . LYS B 1 76 ? 65.426 -11.192 13.832 1.00 68.47 122 LYS B N 1
ATOM 2056 C CA . LYS B 1 76 ? 64.889 -12.426 14.404 1.00 68.18 122 LYS B CA 1
ATOM 2057 C C . LYS B 1 76 ? 65.728 -13.652 14.092 1.00 68.03 122 LYS B C 1
ATOM 2058 O O . LYS B 1 76 ? 65.775 -14.591 14.883 1.00 67.63 122 LYS B O 1
ATOM 2060 N N . LYS B 1 77 ? 66.394 -13.641 12.943 1.00 68.53 123 LYS B N 1
ATOM 2061 C CA . LYS B 1 77 ? 67.212 -14.775 12.534 1.00 68.62 123 LYS B CA 1
ATOM 2062 C C . LYS B 1 77 ? 68.706 -14.573 12.761 1.00 68.93 123 LYS B C 1
ATOM 2063 O O . LYS B 1 77 ? 69.463 -15.538 12.795 1.00 68.23 123 LYS B O 1
ATOM 2065 N N . GLU B 1 78 ? 69.128 -13.323 12.919 1.00 70.50 124 GLU B N 1
ATOM 2066 C CA . GLU B 1 78 ? 70.540 -13.009 13.130 1.00 71.57 124 GLU B CA 1
ATOM 2067 C C . GLU B 1 78 ? 70.725 -11.850 14.101 1.00 70.31 124 GLU B C 1
ATOM 2068 O O . GLU B 1 78 ? 69.993 -10.870 14.046 1.00 71.18 124 GLU B O 1
ATOM 2074 N N . GLN B 1 79 ? 71.703 -11.967 14.991 1.00 68.57 125 GLN B N 1
ATOM 2075 C CA . GLN B 1 79 ? 72.000 -10.911 15.951 1.00 67.05 125 GLN B CA 1
ATOM 2076 C C . GLN B 1 79 ? 73.500 -10.854 16.190 1.00 64.51 125 GLN B C 1
ATOM 2077 O O . GLN B 1 79 ? 74.047 -11.579 17.008 1.00 64.15 125 GLN B O 1
ATOM 2083 N N . ASP B 1 80 ? 74.158 -9.974 15.457 1.00 62.39 126 ASP B N 1
ATOM 2084 C CA . ASP B 1 80 ? 75.594 -9.828 15.537 1.00 60.72 126 ASP B CA 1
ATOM 2085 C C . ASP B 1 80 ? 76.072 -9.079 16.769 1.00 59.26 126 ASP B C 1
ATOM 2086 O O . ASP B 1 80 ? 77.269 -8.996 17.016 1.00 60.32 126 ASP B O 1
ATOM 2091 N N . GLY B 1 81 ? 75.147 -8.531 17.543 1.00 56.95 127 GLY B N 1
ATOM 2092 C CA . GLY B 1 81 ? 75.548 -7.803 18.732 1.00 54.22 127 GLY B CA 1
ATOM 2093 C C . GLY B 1 81 ? 76.187 -8.713 19.766 1.00 52.59 127 GLY B C 1
ATOM 2094 O O . GLY B 1 81 ? 75.708 -9.818 20.010 1.00 53.08 127 GLY B O 1
ATOM 2095 N N . GLY B 1 82 ? 77.272 -8.259 20.381 1.00 50.59 128 GLY B N 1
ATOM 2096 C CA . GLY B 1 82 ? 77.919 -9.081 21.381 1.00 47.79 128 GLY B CA 1
ATOM 2097 C C . GLY B 1 82 ? 79.357 -8.706 21.655 1.00 46.60 128 GLY B C 1
ATOM 2098 O O . GLY B 1 82 ? 79.827 -7.643 21.254 1.00 45.95 128 GLY B O 1
ATOM 2099 N N . GLU B 1 83 ? 80.047 -9.598 22.356 1.00 45.37 129 GLU B N 1
ATOM 2100 C CA . GLU B 1 83 ? 81.447 -9.427 22.719 1.00 44.03 129 GLU B CA 1
ATOM 2101 C C . GLU B 1 83 ? 82.236 -10.310 21.740 1.00 43.26 129 GLU B C 1
ATOM 2102 O O . GLU B 1 83 ? 81.914 -11.483 21.579 1.00 43.40 129 GLU B O 1
ATOM 2108 N N . TYR B 1 84 ? 83.242 -9.748 21.074 1.00 42.35 130 TYR B N 1
ATOM 2109 C CA . TYR B 1 84 ? 84.067 -10.509 20.129 1.00 42.24 130 TYR B CA 1
ATOM 2110 C C . TYR B 1 84 ? 85.549 -10.444 20.493 1.00 42.38 130 TYR B C 1
ATOM 2111 O O . TYR B 1 84 ? 85.977 -9.517 21.189 1.00 43.59 130 TYR B O 1
ATOM 2120 N N . TRP B 1 85 ? 86.324 -11.429 20.027 1.00 41.37 131 TRP B N 1
ATOM 2121 C CA . TRP B 1 85 ? 87.776 -11.477 20.263 1.00 39.61 131 TRP B CA 1
ATOM 2122 C C . TRP B 1 85 ? 88.423 -12.592 19.452 1.00 38.21 131 TRP B C 1
ATOM 2123 O O . TRP B 1 85 ? 87.754 -13.556 19.082 1.00 38.59 131 TRP B O 1
ATOM 2134 N N . CYS B 1 86 ? 89.717 -12.456 19.168 1.00 36.51 132 CYS B N 1
ATOM 2135 C CA . CYS B 1 86 ? 90.440 -13.453 18.383 1.00 35.66 132 CYS B CA 1
ATOM 2136 C C . CYS B 1 86 ? 91.614 -14.106 19.106 1.00 36.32 132 CYS B C 1
ATOM 2137 O O . CYS B 1 86 ? 92.204 -13.545 20.027 1.00 35.62 132 CYS B O 1
ATOM 2140 N N . VAL B 1 87 ? 91.947 -15.310 18.661 1.00 38.02 133 VAL B N 1
ATOM 2141 C CA . VAL B 1 87 ? 93.047 -16.080 19.223 1.00 38.90 133 VAL B CA 1
ATOM 2142 C C . VAL B 1 87 ? 93.986 -16.522 18.101 1.00 39.56 133 VAL B C 1
ATOM 2143 O O . VAL B 1 87 ? 93.552 -17.118 17.113 1.00 40.17 133 VAL B O 1
ATOM 2147 N N . ALA B 1 88 ? 95.271 -16.223 18.263 1.00 40.02 134 ALA B N 1
ATOM 2148 C CA . ALA B 1 88 ? 96.288 -16.591 17.285 1.00 40.42 134 ALA B CA 1
ATOM 2149 C C . ALA B 1 88 ? 97.078 -17.785 17.806 1.00 41.00 134 ALA B C 1
ATOM 2150 O O . ALA B 1 88 ? 97.638 -17.728 18.903 1.00 41.13 134 ALA B O 1
ATOM 2152 N N . LYS B 1 89 ? 97.114 -18.862 17.021 1.00 40.00 135 LYS B N 1
ATOM 2153 C CA . LYS B 1 89 ? 97.809 -20.072 17.433 1.00 39.50 135 LYS B CA 1
ATOM 2154 C C . LYS B 1 89 ? 98.843 -20.566 16.456 1.00 38.77 135 LYS B C 1
ATOM 2155 O O . LYS B 1 89 ? 98.838 -20.194 15.290 1.00 38.15 135 LYS B O 1
ATOM 2161 N N . ASN B 1 90 ? 99.723 -21.424 16.971 1.00 38.87 136 ASN B N 1
ATOM 2162 C CA . ASN B 1 90 ? 100.773 -22.091 16.200 1.00 37.69 136 ASN B CA 1
ATOM 2163 C C . ASN B 1 90 ? 101.429 -23.161 17.069 1.00 37.20 136 ASN B C 1
ATOM 2164 O O . ASN B 1 90 ? 101.086 -23.303 18.236 1.00 36.48 136 ASN B O 1
ATOM 2169 N N . ARG B 1 91 ? 102.355 -23.923 16.500 1.00 38.61 137 ARG B N 1
ATOM 2170 C CA . ARG B 1 91 ? 103.036 -24.973 17.254 1.00 39.22 137 ARG B CA 1
ATOM 2171 C C . ARG B 1 91 ? 103.526 -24.478 18.589 1.00 40.94 137 ARG B C 1
ATOM 2172 O O . ARG B 1 91 ? 103.112 -24.975 19.634 1.00 41.46 137 ARG B O 1
ATOM 2180 N N . VAL B 1 92 ? 104.397 -23.476 18.530 1.00 42.30 138 VAL B N 1
ATOM 2181 C CA . VAL B 1 92 ? 105.036 -22.919 19.703 1.00 44.20 138 VAL B CA 1
ATOM 2182 C C . VAL B 1 92 ? 104.171 -22.300 20.792 1.00 44.92 138 VAL B C 1
ATOM 2183 O O . VAL B 1 92 ? 104.569 -22.299 21.947 1.00 46.44 138 VAL B O 1
ATOM 2187 N N . GLY B 1 93 ? 103.006 -21.766 20.445 1.00 45.76 139 GLY B N 1
ATOM 2188 C CA . GLY B 1 93 ? 102.144 -21.172 21.462 1.00 45.61 139 GLY B CA 1
ATOM 2189 C C . GLY B 1 93 ? 100.882 -20.482 20.955 1.00 45.47 139 GLY B C 1
ATOM 2190 O O . GLY B 1 93 ? 100.353 -20.826 19.896 1.00 45.81 139 GLY B O 1
ATOM 2191 N N . GLN B 1 94 ? 100.389 -19.506 21.716 1.00 44.70 140 GLN B N 1
ATOM 2192 C CA . GLN B 1 94 ? 99.188 -18.766 21.330 1.00 43.54 140 GLN B CA 1
ATOM 2193 C C . GLN B 1 94 ? 98.937 -17.505 22.143 1.00 41.25 140 GLN B C 1
ATOM 2194 O O . GLN B 1 94 ? 99.315 -17.424 23.303 1.00 41.24 140 GLN B O 1
ATOM 2200 N N . ALA B 1 95 ? 98.288 -16.527 21.522 1.00 39.20 141 ALA B N 1
ATOM 2201 C CA . ALA B 1 95 ? 97.996 -15.266 22.177 1.00 37.82 141 ALA B CA 1
ATOM 2202 C C . ALA B 1 95 ? 96.524 -14.897 22.012 1.00 36.46 141 ALA B C 1
ATOM 2203 O O . ALA B 1 95 ? 95.889 -15.276 21.033 1.00 35.73 141 ALA B O 1
ATOM 2205 N N . VAL B 1 96 ? 95.980 -14.168 22.980 1.00 35.83 142 VAL B N 1
ATOM 2206 C CA . VAL B 1 96 ? 94.575 -13.761 22.925 1.00 34.77 142 VAL B CA 1
ATOM 2207 C C . VAL B 1 96 ? 94.492 -12.249 22.842 1.00 34.53 142 VAL B C 1
ATOM 2208 O O . VAL B 1 96 ? 95.368 -11.551 23.357 1.00 34.21 142 VAL B O 1
ATOM 2212 N N . SER B 1 97 ? 93.436 -11.756 22.199 1.00 33.80 143 SER B N 1
ATOM 2213 C CA . SER B 1 97 ? 93.209 -10.324 22.043 1.00 33.71 143 SER B CA 1
ATOM 2214 C C . SER B 1 97 ? 92.235 -9.817 23.105 1.00 33.87 143 SER B C 1
ATOM 2215 O O . SER B 1 97 ? 91.620 -10.595 23.820 1.00 34.68 143 SER B O 1
ATOM 2218 N N . ARG B 1 98 ? 92.092 -8.506 23.213 1.00 33.03 144 ARG B N 1
ATOM 2219 C CA . ARG B 1 98 ? 91.149 -7.943 24.161 1.00 32.86 144 ARG B CA 1
ATOM 2220 C C . ARG B 1 98 ? 89.781 -8.238 23.580 1.00 34.50 144 ARG B C 1
ATOM 2221 O O . ARG B 1 98 ? 89.647 -8.390 22.362 1.00 35.94 144 ARG B O 1
ATOM 2229 N N . HIS B 1 99 ? 88.766 -8.306 24.437 1.00 35.07 145 HIS B N 1
ATOM 2230 C CA . HIS B 1 99 ? 87.406 -8.555 23.974 1.00 34.94 145 HIS B CA 1
ATOM 2231 C C . HIS B 1 99 ? 86.803 -7.208 23.602 1.00 35.28 145 HIS B C 1
ATOM 2232 O O . HIS B 1 99 ? 86.764 -6.287 24.418 1.00 35.62 145 HIS B O 1
ATOM 2239 N N . ALA B 1 100 ? 86.342 -7.077 22.370 1.00 35.34 146 ALA B N 1
ATOM 2240 C CA . ALA B 1 100 ? 85.725 -5.824 21.956 1.00 35.69 146 ALA B CA 1
ATOM 2241 C C . ALA B 1 100 ? 84.222 -6.049 21.864 1.00 36.31 146 ALA B C 1
ATOM 2242 O O . ALA B 1 100 ? 83.765 -7.184 21.671 1.00 36.52 146 ALA B O 1
ATOM 2244 N N . SER B 1 101 ? 83.448 -4.979 22.011 1.00 36.11 147 SER B N 1
ATOM 2245 C CA . SER B 1 101 ? 82.006 -5.110 21.930 1.00 35.69 147 SER B CA 1
ATOM 2246 C C . SER B 1 101 ? 81.450 -4.466 20.661 1.00 35.27 147 SER B C 1
ATOM 2247 O O . SER B 1 101 ? 81.727 -3.311 20.360 1.00 34.31 147 SER B O 1
ATOM 2250 N N . LEU B 1 102 ? 80.682 -5.239 19.908 1.00 35.65 148 LEU B N 1
ATOM 2251 C CA . LEU B 1 102 ? 80.059 -4.741 18.701 1.00 36.98 148 LEU B CA 1
ATOM 2252 C C . LEU B 1 102 ? 78.566 -4.675 18.980 1.00 39.45 148 LEU B C 1
ATOM 2253 O O . LEU B 1 102 ? 77.974 -5.672 19.399 1.00 39.79 148 LEU B O 1
ATOM 2258 N N . GLN B 1 103 ? 77.956 -3.508 18.779 1.00 40.78 149 GLN B N 1
ATOM 2259 C CA . GLN B 1 103 ? 76.522 -3.387 18.997 1.00 41.77 149 GLN B CA 1
ATOM 2260 C C . GLN B 1 103 ? 75.836 -2.479 17.987 1.00 42.66 149 GLN B C 1
ATOM 2261 O O . GLN B 1 103 ? 76.416 -1.486 17.537 1.00 44.20 149 GLN B O 1
ATOM 2267 N N . ILE B 1 104 ? 74.607 -2.857 17.617 1.00 42.95 150 ILE B N 1
ATOM 2268 C CA . ILE B 1 104 ? 73.797 -2.140 16.622 1.00 42.91 150 ILE B CA 1
ATOM 2269 C C . ILE B 1 104 ? 72.995 -1.003 17.240 1.00 43.31 150 ILE B C 1
ATOM 2270 O O . ILE B 1 104 ? 72.263 -1.201 18.195 1.00 42.35 150 ILE B O 1
ATOM 2275 N N . ALA B 1 105 ? 73.093 0.176 16.653 1.00 44.35 151 ALA B N 1
ATOM 2276 C CA . ALA B 1 105 ? 72.414 1.364 17.147 1.00 45.04 151 ALA B CA 1
ATOM 2277 C C . ALA B 1 105 ? 70.904 1.231 17.255 1.00 45.78 151 ALA B C 1
ATOM 2278 O O . ALA B 1 105 ? 70.259 0.653 16.381 1.00 46.12 151 ALA B O 1
ATOM 2280 N N . VAL B 1 106 ? 70.346 1.776 18.333 1.00 46.84 152 VAL B N 1
ATOM 2281 C CA . VAL B 1 106 ? 68.905 1.744 18.546 1.00 48.36 152 VAL B CA 1
ATOM 2282 C C . VAL B 1 106 ? 68.429 3.038 19.191 1.00 49.78 152 VAL B C 1
ATOM 2283 O O . VAL B 1 106 ? 69.218 3.794 19.770 1.00 49.27 152 VAL B O 1
ATOM 2287 N N . LEU B 1 107 ? 67.130 3.285 19.079 1.00 51.70 153 LEU B N 1
ATOM 2288 C CA . LEU B 1 107 ? 66.523 4.474 19.657 1.00 53.23 153 LEU B CA 1
ATOM 2289 C C . LEU B 1 107 ? 65.065 4.198 20.041 1.00 54.19 153 LEU B C 1
ATOM 2290 O O . LEU B 1 107 ? 64.154 4.418 19.243 1.00 53.75 153 LEU B O 1
ATOM 2295 N N . ARG B 1 108 ? 64.848 3.691 21.252 1.00 54.79 154 ARG B N 1
ATOM 2296 C CA . ARG B 1 108 ? 63.495 3.423 21.708 1.00 56.05 154 ARG B CA 1
ATOM 2297 C C . ARG B 1 108 ? 62.707 4.682 21.319 1.00 57.88 154 ARG B C 1
ATOM 2298 O O . ARG B 1 108 ? 63.289 5.772 21.230 1.00 58.06 154 ARG B O 1
ATOM 2300 N N . ASP B 1 109 ? 61.404 4.553 21.072 1.00 60.31 155 ASP B N 1
ATOM 2301 C CA . ASP B 1 109 ? 60.614 5.721 20.670 1.00 61.97 155 ASP B CA 1
ATOM 2302 C C . ASP B 1 109 ? 59.508 6.211 21.597 1.00 61.83 155 ASP B C 1
ATOM 2303 O O . ASP B 1 109 ? 58.548 6.824 21.150 1.00 61.06 155 ASP B O 1
ATOM 2308 N N . ASP B 1 110 ? 59.652 5.949 22.886 1.00 62.63 156 ASP B N 1
ATOM 2309 C CA . ASP B 1 110 ? 58.685 6.410 23.863 1.00 63.96 156 ASP B CA 1
ATOM 2310 C C . ASP B 1 110 ? 59.455 7.242 24.864 1.00 63.59 156 ASP B C 1
ATOM 2311 O O . ASP B 1 110 ? 60.432 6.763 25.430 1.00 64.96 156 ASP B O 1
ATOM 2316 N N . PHE B 1 111 ? 59.034 8.483 25.084 1.00 62.40 157 PHE B N 1
ATOM 2317 C CA . PHE B 1 111 ? 59.716 9.335 26.057 1.00 60.95 157 PHE B CA 1
ATOM 2318 C C . PHE B 1 111 ? 59.413 8.871 27.476 1.00 60.07 157 PHE B C 1
ATOM 2319 O O . PHE B 1 111 ? 58.304 8.462 27.775 1.00 60.31 157 PHE B O 1
ATOM 2327 N N . ARG B 1 112 ? 60.404 8.918 28.349 1.00 60.03 158 ARG B N 1
ATOM 2328 C CA . ARG B 1 112 ? 60.193 8.520 29.734 1.00 60.54 158 ARG B CA 1
ATOM 2329 C C . ARG B 1 112 ? 59.215 9.521 30.341 1.00 59.58 158 ARG B C 1
ATOM 2330 O O . ARG B 1 112 ? 58.305 9.158 31.079 1.00 59.10 158 ARG B O 1
ATOM 2338 N N . VAL B 1 113 ? 59.427 10.793 30.011 1.00 58.67 159 VAL B N 1
ATOM 2339 C CA . VAL B 1 113 ? 58.594 11.886 30.489 1.00 56.03 159 VAL B CA 1
ATOM 2340 C C . VAL B 1 113 ? 58.555 13.010 29.448 1.00 54.50 159 VAL B C 1
ATOM 2341 O O . VAL B 1 113 ? 59.581 13.376 28.876 1.00 53.32 159 VAL B O 1
ATOM 2345 N N . GLU B 1 114 ? 57.367 13.545 29.198 1.00 53.53 160 GLU B N 1
ATOM 2346 C CA . GLU B 1 114 ? 57.211 14.642 28.255 1.00 53.08 160 GLU B CA 1
ATOM 2347 C C . GLU B 1 114 ? 56.720 15.857 29.020 1.00 52.00 160 GLU B C 1
ATOM 2348 O O . GLU B 1 114 ? 56.068 15.718 30.044 1.00 51.71 160 GLU B O 1
ATOM 2354 N N . PRO B 1 115 ? 57.042 17.067 28.544 1.00 51.45 161 PRO B N 1
ATOM 2355 C CA . PRO B 1 115 ? 56.591 18.271 29.251 1.00 50.84 161 PRO B CA 1
ATOM 2356 C C . PRO B 1 115 ? 55.083 18.493 29.100 1.00 49.71 161 PRO B C 1
ATOM 2357 O O . PRO B 1 115 ? 54.499 18.127 28.082 1.00 49.79 161 PRO B O 1
ATOM 2361 N N . LYS B 1 116 ? 54.471 19.092 30.122 1.00 47.30 162 LYS B N 1
ATOM 2362 C CA . LYS B 1 116 ? 53.041 19.367 30.148 1.00 44.94 162 LYS B CA 1
ATOM 2363 C C . LYS B 1 116 ? 52.789 20.855 30.292 1.00 44.53 162 LYS B C 1
ATOM 2364 O O . LYS B 1 116 ? 53.558 21.553 30.937 1.00 43.46 162 LYS B O 1
ATOM 2366 N N . ASP B 1 117 ? 51.701 21.338 29.705 1.00 45.47 163 ASP B N 1
ATOM 2367 C CA . ASP B 1 117 ? 51.374 22.753 29.783 1.00 46.45 163 ASP B CA 1
ATOM 2368 C C . ASP B 1 117 ? 51.609 23.258 31.185 1.00 47.20 163 ASP B C 1
ATOM 2369 O O . ASP B 1 117 ? 51.261 22.591 32.148 1.00 46.72 163 ASP B O 1
ATOM 2374 N N . THR B 1 118 ? 52.203 24.440 31.297 1.00 49.38 164 THR B N 1
ATOM 2375 C CA . THR B 1 118 ? 52.505 25.023 32.600 1.00 51.42 164 THR B CA 1
ATOM 2376 C C . THR B 1 118 ? 52.171 26.514 32.703 1.00 52.86 164 THR B C 1
ATOM 2377 O O . THR B 1 118 ? 52.358 27.275 31.749 1.00 52.67 164 THR B O 1
ATOM 2381 N N . ARG B 1 119 ? 51.662 26.914 33.868 1.00 54.12 165 ARG B N 1
ATOM 2382 C CA . ARG B 1 119 ? 51.321 28.313 34.133 1.00 55.39 165 ARG B CA 1
ATOM 2383 C C . ARG B 1 119 ? 52.256 28.823 35.244 1.00 56.08 165 ARG B C 1
ATOM 2384 O O . ARG B 1 119 ? 52.690 28.057 36.103 1.00 54.58 165 ARG B O 1
ATOM 2386 N N . VAL B 1 120 ? 52.582 30.110 35.216 1.00 58.30 166 VAL B N 1
ATOM 2387 C CA . VAL B 1 120 ? 53.486 30.669 36.215 1.00 59.82 166 VAL B CA 1
ATOM 2388 C C . VAL B 1 120 ? 53.449 32.203 36.218 1.00 61.22 166 VAL B C 1
ATOM 2389 O O . VAL B 1 120 ? 53.330 32.842 35.166 1.00 62.05 166 VAL B O 1
ATOM 2393 N N . ALA B 1 121 ? 53.547 32.787 37.408 1.00 61.46 167 ALA B N 1
ATOM 2394 C CA . ALA B 1 121 ? 53.525 34.241 37.556 1.00 60.94 167 ALA B CA 1
ATOM 2395 C C . ALA B 1 121 ? 54.923 34.835 37.375 1.00 60.35 167 ALA B C 1
ATOM 2396 O O . ALA B 1 121 ? 55.913 34.246 37.804 1.00 59.58 167 ALA B O 1
ATOM 2398 N N . LYS B 1 122 ? 55.000 35.997 36.730 1.00 59.70 168 LYS B N 1
ATOM 2399 C CA . LYS B 1 122 ? 56.276 36.674 36.489 1.00 59.08 168 LYS B CA 1
ATOM 2400 C C . LYS B 1 122 ? 57.279 36.414 37.610 1.00 59.05 168 LYS B C 1
ATOM 2401 O O . LYS B 1 122 ? 56.926 36.451 38.779 1.00 59.82 168 LYS B O 1
ATOM 2403 N N . GLY B 1 123 ? 58.528 36.139 37.248 1.00 60.11 169 GLY B N 1
ATOM 2404 C CA . GLY B 1 123 ? 59.561 35.888 38.242 1.00 61.08 169 GLY B CA 1
ATOM 2405 C C . GLY B 1 123 ? 59.563 34.478 38.801 1.00 62.01 169 GLY B C 1
ATOM 2406 O O . GLY B 1 123 ? 60.625 33.854 38.955 1.00 61.44 169 GLY B O 1
ATOM 2407 N N . GLU B 1 124 ? 58.361 33.992 39.109 1.00 62.99 170 GLU B N 1
ATOM 2408 C CA . GLU B 1 124 ? 58.145 32.654 39.654 1.00 63.97 170 GLU B CA 1
ATOM 2409 C C . GLU B 1 124 ? 58.891 31.639 38.778 1.00 63.01 170 GLU B C 1
ATOM 2410 O O . GLU B 1 124 ? 58.736 31.645 37.559 1.00 63.42 170 GLU B O 1
ATOM 2416 N N . THR B 1 125 ? 59.681 30.768 39.402 1.00 61.23 171 THR B N 1
ATOM 2417 C CA . THR B 1 125 ? 60.481 29.775 38.681 1.00 58.75 171 THR B CA 1
ATOM 2418 C C . THR B 1 125 ? 59.679 28.683 37.973 1.00 57.19 171 THR B C 1
ATOM 2419 O O . THR B 1 125 ? 58.839 28.029 38.587 1.00 57.10 171 THR B O 1
ATOM 2423 N N . ALA B 1 126 ? 59.957 28.476 36.686 1.00 55.30 172 ALA B N 1
ATOM 2424 C CA . ALA B 1 126 ? 59.251 27.464 35.890 1.00 53.77 172 ALA B CA 1
ATOM 2425 C C . ALA B 1 126 ? 60.131 26.261 35.563 1.00 52.78 172 ALA B C 1
ATOM 2426 O O . ALA B 1 126 ? 61.337 26.402 35.401 1.00 53.52 172 ALA B O 1
ATOM 2428 N N . LEU B 1 127 ? 59.531 25.076 35.459 1.00 50.91 173 LEU B N 1
ATOM 2429 C CA . LEU B 1 127 ? 60.304 23.875 35.142 1.00 48.82 173 LEU B CA 1
ATOM 2430 C C . LEU B 1 127 ? 59.575 22.912 34.207 1.00 47.90 173 LEU B C 1
ATOM 2431 O O . LEU B 1 127 ? 58.586 22.291 34.591 1.00 48.06 173 LEU B O 1
ATOM 2436 N N . LEU B 1 128 ? 60.080 22.781 32.986 1.00 46.68 174 LEU B N 1
ATOM 2437 C CA . LEU B 1 128 ? 59.473 21.900 31.997 1.00 46.92 174 LEU B CA 1
ATOM 2438 C C . LEU B 1 128 ? 60.229 20.585 31.955 1.00 48.22 174 LEU B C 1
ATOM 2439 O O . LEU B 1 128 ? 61.448 20.570 31.812 1.00 47.72 174 LEU B O 1
ATOM 2444 N N . GLU B 1 129 ? 59.489 19.486 32.077 1.00 50.33 175 GLU B N 1
ATOM 2445 C CA . GLU B 1 129 ? 60.067 18.144 32.099 1.00 50.78 175 GLU B CA 1
ATOM 2446 C C . GLU B 1 129 ? 60.306 17.483 30.753 1.00 49.66 175 GLU B C 1
ATOM 2447 O O . GLU B 1 129 ? 59.506 17.605 29.835 1.00 50.14 175 GLU B O 1
ATOM 2453 N N . CYS B 1 130 ? 61.419 16.766 30.656 1.00 48.60 176 CYS B N 1
ATOM 2454 C CA . CYS B 1 130 ? 61.761 16.034 29.444 1.00 47.93 176 CYS B CA 1
ATOM 2455 C C . CYS B 1 130 ? 62.644 14.832 29.775 1.00 48.00 176 CYS B C 1
ATOM 2456 O O . CYS B 1 130 ? 63.787 14.982 30.214 1.00 48.44 176 CYS B O 1
ATOM 2459 N N . GLY B 1 131 ? 62.088 13.639 29.583 1.00 47.70 177 GLY B N 1
ATOM 2460 C CA . GLY B 1 131 ? 62.811 12.403 29.840 1.00 47.04 177 GLY B CA 1
ATOM 2461 C C . GLY B 1 131 ? 62.991 11.722 28.500 1.00 47.33 177 GLY B C 1
ATOM 2462 O O . GLY B 1 131 ? 62.164 10.911 28.088 1.00 47.80 177 GLY B O 1
ATOM 2463 N N . PRO B 1 132 ? 64.075 12.039 27.787 1.00 46.98 178 PRO B N 1
ATOM 2464 C CA . PRO B 1 132 ? 64.345 11.454 26.472 1.00 46.99 178 PRO B CA 1
ATOM 2465 C C . PRO B 1 132 ? 64.309 9.947 26.491 1.00 46.27 178 PRO B C 1
ATOM 2466 O O . PRO B 1 132 ? 64.651 9.328 27.498 1.00 47.32 178 PRO B O 1
ATOM 2470 N N . PRO B 1 133 ? 63.872 9.331 25.384 1.00 44.73 179 PRO B N 1
ATOM 2471 C CA . PRO B 1 133 ? 63.824 7.873 25.338 1.00 45.31 179 PRO B CA 1
ATOM 2472 C C . PRO B 1 133 ? 65.249 7.306 25.361 1.00 46.16 179 PRO B C 1
ATOM 2473 O O . PRO B 1 133 ? 66.212 8.005 25.011 1.00 46.25 179 PRO B O 1
ATOM 2477 N N . LYS B 1 134 ? 65.379 6.052 25.787 1.00 45.79 180 LYS B N 1
ATOM 2478 C CA . LYS B 1 134 ? 66.682 5.421 25.864 1.00 46.18 180 LYS B CA 1
ATOM 2479 C C . LYS B 1 134 ? 67.205 5.133 24.456 1.00 47.26 180 LYS B C 1
ATOM 2480 O O . LYS B 1 134 ? 66.424 4.857 23.533 1.00 46.86 180 LYS B O 1
ATOM 2482 N N . GLY B 1 135 ? 68.526 5.220 24.298 1.00 47.43 181 GLY B N 1
ATOM 2483 C CA . GLY B 1 135 ? 69.137 4.966 23.008 1.00 46.91 181 GLY B CA 1
ATOM 2484 C C . GLY B 1 135 ? 70.631 4.725 23.099 1.00 46.69 181 GLY B C 1
ATOM 2485 O O . GLY B 1 135 ? 71.295 5.121 24.065 1.00 47.87 181 GLY B O 1
ATOM 2486 N N . ILE B 1 136 ? 71.169 4.081 22.074 1.00 45.28 182 ILE B N 1
ATOM 2487 C CA . ILE B 1 136 ? 72.587 3.777 22.027 1.00 43.45 182 ILE B CA 1
ATOM 2488 C C . ILE B 1 136 ? 73.060 3.904 20.594 1.00 42.57 182 ILE B C 1
ATOM 2489 O O . ILE B 1 136 ? 72.587 3.188 19.720 1.00 41.97 182 ILE B O 1
ATOM 2494 N N . PRO B 1 137 ? 73.994 4.829 20.327 1.00 42.50 183 PRO B N 1
ATOM 2495 C CA . PRO B 1 137 ? 74.662 5.770 21.230 1.00 42.85 183 PRO B CA 1
ATOM 2496 C C . PRO B 1 137 ? 73.696 6.559 22.106 1.00 44.12 183 PRO B C 1
ATOM 2497 O O . PRO B 1 137 ? 72.486 6.512 21.917 1.00 43.61 183 PRO B O 1
ATOM 2501 N N . GLU B 1 138 ? 74.251 7.297 23.059 1.00 46.52 184 GLU B N 1
ATOM 2502 C CA . GLU B 1 138 ? 73.459 8.134 23.948 1.00 47.75 184 GLU B CA 1
ATOM 2503 C C . GLU B 1 138 ? 72.786 9.179 23.083 1.00 47.23 184 GLU B C 1
ATOM 2504 O O . GLU B 1 138 ? 73.444 9.881 22.317 1.00 47.43 184 GLU B O 1
ATOM 2510 N N . PRO B 1 139 ? 71.460 9.290 23.174 1.00 46.67 185 PRO B N 1
ATOM 2511 C CA . PRO B 1 139 ? 70.789 10.295 22.352 1.00 45.55 185 PRO B CA 1
ATOM 2512 C C . PRO B 1 139 ? 71.141 11.693 22.832 1.00 44.91 185 PRO B C 1
ATOM 2513 O O . PRO B 1 139 ? 71.575 11.881 23.965 1.00 44.12 185 PRO B O 1
ATOM 2517 N N . THR B 1 140 ? 70.978 12.666 21.949 1.00 45.14 186 THR B N 1
ATOM 2518 C CA . THR B 1 140 ? 71.264 14.056 22.279 1.00 44.80 186 THR B CA 1
ATOM 2519 C C . THR B 1 140 ? 69.917 14.717 22.506 1.00 43.84 186 THR B C 1
ATOM 2520 O O . THR B 1 140 ? 68.947 14.411 21.809 1.00 43.73 186 THR B O 1
ATOM 2524 N N . LEU B 1 141 ? 69.854 15.632 23.461 1.00 42.02 187 LEU B N 1
ATOM 2525 C CA . LEU B 1 141 ? 68.594 16.287 23.739 1.00 40.94 187 LEU B CA 1
ATOM 2526 C C . LEU B 1 141 ? 68.624 17.805 23.617 1.00 40.14 187 LEU B C 1
ATOM 2527 O O . LEU B 1 141 ? 69.306 18.488 24.377 1.00 41.18 187 LEU B O 1
ATOM 2532 N N . ILE B 1 142 ? 67.854 18.327 22.670 1.00 39.19 188 ILE B N 1
ATOM 2533 C CA . ILE B 1 142 ? 67.776 19.766 22.430 1.00 38.33 188 ILE B CA 1
ATOM 2534 C C . ILE B 1 142 ? 66.360 20.308 22.701 1.00 37.43 188 ILE B C 1
ATOM 2535 O O . ILE B 1 142 ? 65.379 19.577 22.602 1.00 37.09 188 ILE B O 1
ATOM 2540 N N . TRP B 1 143 ? 66.250 21.581 23.060 1.00 36.53 189 TRP B N 1
ATOM 2541 C CA . TRP B 1 143 ? 64.935 22.173 23.301 1.00 36.07 189 TRP B CA 1
ATOM 2542 C C . TRP B 1 143 ? 64.587 23.150 22.188 1.00 36.03 189 TRP B C 1
ATOM 2543 O O . TRP B 1 143 ? 65.446 23.875 21.708 1.00 34.70 189 TRP B O 1
ATOM 2554 N N . ILE B 1 144 ? 63.321 23.158 21.783 1.00 37.66 190 ILE B N 1
ATOM 2555 C CA . ILE B 1 144 ? 62.836 24.046 20.725 1.00 39.40 190 ILE B CA 1
ATOM 2556 C C . ILE B 1 144 ? 61.626 24.848 21.171 1.00 40.10 190 ILE B C 1
ATOM 2557 O O . ILE B 1 144 ? 60.625 24.268 21.602 1.00 40.58 190 ILE B O 1
ATOM 2562 N N . LYS B 1 145 ? 61.708 26.173 21.060 1.00 40.12 191 LYS B N 1
ATOM 2563 C CA . LYS B 1 145 ? 60.584 27.029 21.438 1.00 40.05 191 LYS B CA 1
ATOM 2564 C C . LYS B 1 145 ? 60.016 27.711 20.210 1.00 39.98 191 LYS B C 1
ATOM 2565 O O . LYS B 1 145 ? 60.643 28.583 19.635 1.00 40.24 191 LYS B O 1
ATOM 2571 N N . ASP B 1 146 ? 58.824 27.304 19.806 1.00 41.14 192 ASP B N 1
ATOM 2572 C CA . ASP B 1 146 ? 58.176 27.884 18.638 1.00 42.49 192 ASP B CA 1
ATOM 2573 C C . ASP B 1 146 ? 59.065 27.845 17.398 1.00 42.82 192 ASP B C 1
ATOM 2574 O O . ASP B 1 146 ? 59.313 28.872 16.773 1.00 43.34 192 ASP B O 1
ATOM 2579 N N . GLY B 1 147 ? 59.550 26.657 17.056 1.00 43.18 193 GLY B N 1
ATOM 2580 C CA . GLY B 1 147 ? 60.379 26.497 15.872 1.00 43.02 193 GLY B CA 1
ATOM 2581 C C . GLY B 1 147 ? 61.831 26.931 15.960 1.00 43.22 193 GLY B C 1
ATOM 2582 O O . GLY B 1 147 ? 62.635 26.591 15.089 1.00 43.87 193 GLY B O 1
ATOM 2583 N N . VAL B 1 148 ? 62.177 27.674 17.003 1.00 43.07 194 VAL B N 1
ATOM 2584 C CA . VAL B 1 148 ? 63.541 28.160 17.169 1.00 42.52 194 VAL B CA 1
ATOM 2585 C C . VAL B 1 148 ? 64.290 27.379 18.227 1.00 42.25 194 VAL B C 1
ATOM 2586 O O . VAL B 1 148 ? 63.973 27.462 19.414 1.00 41.15 194 VAL B O 1
ATOM 2590 N N . PRO B 1 149 ? 65.301 26.605 17.812 1.00 42.58 195 PRO B N 1
ATOM 2591 C CA . PRO B 1 149 ? 66.058 25.835 18.798 1.00 43.68 195 PRO B CA 1
ATOM 2592 C C . PRO B 1 149 ? 66.835 26.700 19.777 1.00 44.62 195 PRO B C 1
ATOM 2593 O O . PRO B 1 149 ? 67.630 27.541 19.372 1.00 44.69 195 PRO B O 1
ATOM 2597 N N . LEU B 1 150 ? 66.569 26.503 21.063 1.00 46.14 196 LEU B N 1
ATOM 2598 C CA . LEU B 1 150 ? 67.265 27.220 22.123 1.00 47.54 196 LEU B CA 1
ATOM 2599 C C . LEU B 1 150 ? 68.588 26.450 22.129 1.00 49.46 196 LEU B C 1
ATOM 2600 O O . LEU B 1 150 ? 68.755 25.534 22.906 1.00 49.34 196 LEU B O 1
ATOM 2605 N N . ASP B 1 151 ? 69.522 26.732 21.234 1.00 51.14 197 ASP B N 1
ATOM 2606 C CA . ASP B 1 151 ? 70.739 25.906 21.216 1.00 51.07 197 ASP B CA 1
ATOM 2607 C C . ASP B 1 151 ? 71.996 26.458 21.845 1.00 50.93 197 ASP B C 1
ATOM 2608 O O . ASP B 1 151 ? 73.047 25.837 21.737 1.00 50.64 197 ASP B O 1
ATOM 2613 N N . ASP B 1 152 ? 71.894 27.601 22.514 1.00 51.14 198 ASP B N 1
ATOM 2614 C CA . ASP B 1 152 ? 73.065 28.214 23.131 1.00 52.41 198 ASP B CA 1
ATOM 2615 C C . ASP B 1 152 ? 72.902 28.470 24.629 1.00 52.45 198 ASP B C 1
ATOM 2616 O O . ASP B 1 152 ? 72.779 29.624 25.064 1.00 52.84 198 ASP B O 1
ATOM 2621 N N . LEU B 1 153 ? 72.918 27.404 25.425 1.00 51.36 199 LEU B N 1
ATOM 2622 C CA . LEU B 1 153 ? 72.751 27.568 26.856 1.00 50.22 199 LEU B CA 1
ATOM 2623 C C . LEU B 1 153 ? 74.019 27.244 27.622 1.00 52.27 199 LEU B C 1
ATOM 2624 O O . LEU B 1 153 ? 74.882 26.509 27.137 1.00 51.66 199 LEU B O 1
ATOM 2629 N N . LYS B 1 154 ? 74.124 27.832 28.813 1.00 55.00 200 LYS B N 1
ATOM 2630 C CA . LYS B 1 154 ? 75.258 27.631 29.724 1.00 57.77 200 LYS B CA 1
ATOM 2631 C C . LYS B 1 154 ? 74.692 27.312 31.129 1.00 58.73 200 LYS B C 1
ATOM 2632 O O . LYS B 1 154 ? 73.496 27.483 31.376 1.00 59.35 200 LYS B O 1
ATOM 2638 N N . ALA B 1 155 ? 75.536 26.851 32.047 1.00 58.47 201 ALA B N 1
ATOM 2639 C CA . ALA B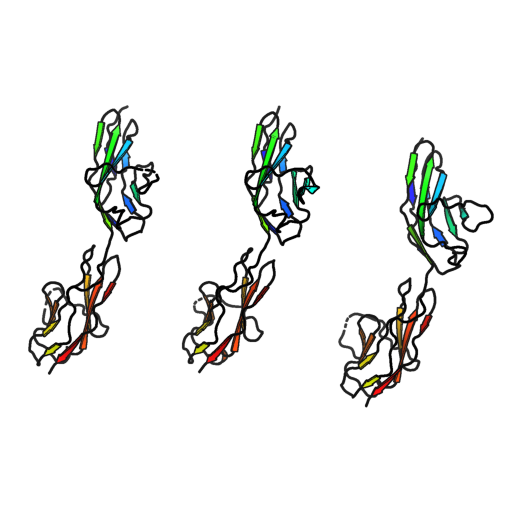 1 155 ? 75.064 26.517 33.389 1.00 57.60 201 ALA B CA 1
ATOM 2640 C C . ALA B 1 155 ? 75.452 27.575 34.426 1.00 56.96 201 ALA B C 1
ATOM 2641 O O . ALA B 1 155 ? 75.040 28.731 34.345 1.00 55.65 201 ALA B O 1
ATOM 2643 N N . SER B 1 161 ? 75.302 30.839 37.355 1.00 62.18 207 SER B N 1
ATOM 2644 C CA . SER B 1 161 ? 74.059 31.599 37.270 1.00 62.61 207 SER B CA 1
ATOM 2645 C C . SER B 1 161 ? 73.194 31.111 36.094 1.00 62.98 207 SER B C 1
ATOM 2646 O O . SER B 1 161 ? 72.735 29.964 36.087 1.00 64.88 207 SER B O 1
ATOM 2648 N N . SER B 1 162 ? 72.971 31.985 35.110 1.00 60.90 208 SER B N 1
ATOM 2649 C CA . SER B 1 162 ? 72.183 31.661 33.912 1.00 57.48 208 SER B CA 1
ATOM 2650 C C . SER B 1 162 ? 70.687 31.502 34.143 1.00 55.23 208 SER B C 1
ATOM 2651 O O . SER B 1 162 ? 70.235 30.518 34.730 1.00 54.46 208 SER B O 1
ATOM 2654 N N . ARG B 1 163 ? 69.935 32.484 33.646 1.00 53.42 209 ARG B N 1
ATOM 2655 C CA . ARG B 1 163 ? 68.478 32.548 33.765 1.00 50.96 209 ARG B CA 1
ATOM 2656 C C . ARG B 1 163 ? 67.770 31.312 33.228 1.00 49.57 209 ARG B C 1
ATOM 2657 O O . ARG B 1 163 ? 66.859 30.803 33.866 1.00 49.20 209 ARG B O 1
ATOM 2665 N N . VAL B 1 164 ? 68.171 30.852 32.046 1.00 48.40 210 VAL B N 1
ATOM 2666 C CA . VAL B 1 164 ? 67.588 29.658 31.433 1.00 46.24 210 VAL B CA 1
ATOM 2667 C C . VAL B 1 164 ? 68.699 28.628 31.265 1.00 46.29 210 VAL B C 1
ATOM 2668 O O . VAL B 1 164 ? 69.816 28.967 30.895 1.00 45.17 210 VAL B O 1
ATOM 2672 N N . ARG B 1 165 ? 68.387 27.370 31.532 1.00 47.47 211 ARG B N 1
ATOM 2673 C CA . ARG B 1 165 ? 69.389 26.331 31.443 1.00 50.16 211 ARG B CA 1
ATOM 2674 C C . ARG B 1 165 ? 68.773 24.970 31.624 1.00 52.60 211 ARG B C 1
ATOM 2675 O O . ARG B 1 165 ? 67.683 24.839 32.170 1.00 53.09 211 ARG B O 1
ATOM 2683 N N . ILE B 1 166 ? 69.494 23.954 31.175 1.00 56.32 212 ILE B N 1
ATOM 2684 C CA . ILE B 1 166 ? 69.043 22.580 31.289 1.00 59.00 212 ILE B CA 1
ATOM 2685 C C . ILE B 1 166 ? 69.529 22.060 32.630 1.00 60.23 212 ILE B C 1
ATOM 2686 O O . ILE B 1 166 ? 70.586 22.467 33.112 1.00 60.29 212 ILE B O 1
ATOM 2691 N N . VAL B 1 167 ? 68.746 21.176 33.237 1.00 61.18 213 VAL B N 1
ATOM 2692 C CA . VAL B 1 167 ? 69.102 20.612 34.526 1.00 61.83 213 VAL B CA 1
ATOM 2693 C C . VAL B 1 167 ? 68.532 19.201 34.677 1.00 62.23 213 VAL B C 1
ATOM 2694 O O . VAL B 1 167 ? 67.518 18.865 34.069 1.00 61.97 213 VAL B O 1
ATOM 2698 N N . ASP B 1 168 ? 69.198 18.380 35.483 1.00 62.88 214 ASP B N 1
ATOM 2699 C CA . ASP B 1 168 ? 68.775 17.003 35.715 1.00 63.78 214 ASP B CA 1
ATOM 2700 C C . ASP B 1 168 ? 68.670 16.256 34.392 1.00 63.54 214 ASP B C 1
ATOM 2701 O O . ASP B 1 168 ? 67.748 15.463 34.183 1.00 62.99 214 ASP B O 1
ATOM 2706 N N . GLY B 1 169 ? 69.621 16.524 33.503 1.00 63.40 215 GLY B N 1
ATOM 2707 C CA . GLY B 1 169 ? 69.649 15.872 32.208 1.00 63.09 215 GLY B CA 1
ATOM 2708 C C . GLY B 1 169 ? 68.324 15.814 31.466 1.00 62.48 215 GLY B C 1
ATOM 2709 O O . GLY B 1 169 ? 67.624 14.796 31.504 1.00 62.33 215 GLY B O 1
ATOM 2710 N N . GLY B 1 170 ? 67.971 16.907 30.796 1.00 61.27 216 GLY B N 1
ATOM 2711 C CA . GLY B 1 170 ? 66.737 16.919 30.036 1.00 59.89 216 GLY B CA 1
ATOM 2712 C C . GLY B 1 170 ? 65.682 17.940 30.412 1.00 58.60 216 GLY B C 1
ATOM 2713 O O . GLY B 1 170 ? 64.867 18.319 29.574 1.00 59.17 216 GLY B O 1
ATOM 2714 N N . ASN B 1 171 ? 65.683 18.399 31.655 1.00 56.87 217 ASN B N 1
ATOM 2715 C CA . ASN B 1 171 ? 64.678 19.358 32.076 1.00 54.83 217 ASN B CA 1
ATOM 2716 C C . ASN B 1 171 ? 65.079 20.812 31.882 1.00 53.13 217 ASN B C 1
ATOM 2717 O O . ASN B 1 171 ? 66.212 21.203 32.156 1.00 51.96 217 ASN B O 1
ATOM 2722 N N . LEU B 1 172 ? 64.130 21.605 31.394 1.00 51.87 218 LEU B N 1
ATOM 2723 C CA . LEU B 1 172 ? 64.355 23.023 31.154 1.00 50.26 218 LEU B CA 1
ATOM 2724 C C . LEU B 1 172 ? 63.917 23.798 32.392 1.00 51.06 218 LEU B C 1
ATOM 2725 O O . LEU B 1 172 ? 62.810 23.604 32.913 1.00 50.71 218 LEU B O 1
ATOM 2730 N N . LEU B 1 173 ? 64.803 24.666 32.864 1.00 51.31 219 LEU B N 1
ATOM 2731 C CA . LEU B 1 173 ? 64.545 25.474 34.042 1.00 51.35 219 LEU B CA 1
ATOM 2732 C C . LEU B 1 173 ? 64.655 26.952 33.704 1.00 52.03 219 LEU B C 1
ATOM 2733 O O . LEU B 1 173 ? 65.633 27.380 33.110 1.00 51.75 219 LEU B O 1
ATOM 2738 N N . ILE B 1 174 ? 63.630 27.716 34.067 1.00 53.36 220 ILE B N 1
ATOM 2739 C CA . ILE B 1 174 ? 63.592 29.158 33.847 1.00 54.74 220 ILE B CA 1
ATOM 2740 C C . ILE B 1 174 ? 63.437 29.840 35.216 1.00 57.14 220 ILE B C 1
ATOM 2741 O O . ILE B 1 174 ? 62.362 29.804 35.820 1.00 57.22 220 ILE B O 1
ATOM 2746 N N . SER B 1 175 ? 64.524 30.449 35.694 1.00 59.40 221 SER B N 1
ATOM 2747 C CA . SER B 1 175 ? 64.569 31.116 36.998 1.00 61.86 221 SER B CA 1
ATOM 2748 C C . SER B 1 175 ? 63.546 32.236 37.193 1.00 62.88 221 SER B C 1
ATOM 2749 O O . SER B 1 175 ? 62.538 32.063 37.881 1.00 63.62 221 SER B O 1
ATOM 2752 N N . ASN B 1 176 ? 63.814 33.394 36.613 1.00 63.56 222 ASN B N 1
ATOM 2753 C CA . ASN B 1 176 ? 62.890 34.504 36.742 1.00 65.34 222 ASN B CA 1
ATOM 2754 C C . ASN B 1 176 ? 62.033 34.543 35.482 1.00 65.33 222 ASN B C 1
ATOM 2755 O O . ASN B 1 176 ? 62.468 35.023 34.440 1.00 66.21 222 ASN B O 1
ATOM 2760 N N . VAL B 1 177 ? 60.811 34.044 35.572 1.00 64.92 223 VAL B N 1
ATOM 2761 C CA . VAL B 1 177 ? 59.948 34.022 34.405 1.00 65.87 223 VAL B CA 1
ATOM 2762 C C . VAL B 1 177 ? 59.440 35.384 33.943 1.00 67.33 223 VAL B C 1
ATOM 2763 O O . VAL B 1 177 ? 58.668 36.040 34.636 1.00 68.12 223 VAL B O 1
ATOM 2767 N N . GLU B 1 178 ? 59.883 35.799 32.759 1.00 68.58 224 GLU B N 1
ATOM 2768 C CA . GLU B 1 178 ? 59.452 37.058 32.159 1.00 69.31 224 GLU B CA 1
ATOM 2769 C C . GLU B 1 178 ? 58.237 36.727 31.298 1.00 68.63 224 GLU B C 1
ATOM 2770 O O . GLU B 1 178 ? 57.786 35.585 31.281 1.00 68.90 224 GLU B O 1
ATOM 2776 N N . PRO B 1 179 ? 57.683 37.718 30.577 1.00 68.00 225 PRO B N 1
ATOM 2777 C CA . PRO B 1 179 ? 56.517 37.439 29.731 1.00 66.93 225 PRO B CA 1
ATOM 2778 C C . PRO B 1 179 ? 56.954 36.906 28.362 1.00 65.39 225 PRO B C 1
ATOM 2779 O O . PRO B 1 179 ? 56.206 36.199 27.692 1.00 64.63 225 PRO B O 1
ATOM 2783 N N . ILE B 1 180 ? 58.176 37.259 27.965 1.00 64.67 226 ILE B N 1
ATOM 2784 C CA . ILE B 1 180 ? 58.779 36.832 26.695 1.00 63.53 226 ILE B CA 1
ATOM 2785 C C . ILE B 1 180 ? 59.075 35.326 26.697 1.00 62.32 226 ILE B C 1
ATOM 2786 O O . ILE B 1 180 ? 59.497 34.765 25.682 1.00 61.85 226 ILE B O 1
ATOM 2791 N N . ASP B 1 181 ? 58.880 34.682 27.847 1.00 61.04 227 ASP B N 1
ATOM 2792 C CA . ASP B 1 181 ? 59.098 33.242 27.962 1.00 58.66 227 ASP B CA 1
ATOM 2793 C C . ASP B 1 181 ? 57.860 32.485 27.500 1.00 57.76 227 ASP B C 1
ATOM 2794 O O . ASP B 1 181 ? 57.914 31.281 27.306 1.00 56.51 227 ASP B O 1
ATOM 2799 N N . GLU B 1 182 ? 56.743 33.190 27.337 1.00 57.94 228 GLU B N 1
ATOM 2800 C CA . GLU B 1 182 ? 55.512 32.554 26.882 1.00 57.54 228 GLU B CA 1
ATOM 2801 C C . GLU B 1 182 ? 55.748 31.910 25.530 1.00 56.19 228 GLU B C 1
ATOM 2802 O O . GLU B 1 182 ? 56.457 32.455 24.683 1.00 55.85 228 GLU B O 1
ATOM 2808 N N . GLY B 1 183 ? 55.142 30.750 25.323 1.00 54.41 229 GLY B N 1
ATOM 2809 C CA . GLY B 1 183 ? 55.305 30.071 24.054 1.00 51.63 229 GLY B CA 1
ATOM 2810 C C . GLY B 1 183 ? 55.118 28.573 24.132 1.00 50.12 229 GLY B C 1
ATOM 2811 O O . GLY B 1 183 ? 54.734 28.022 25.162 1.00 50.34 229 GLY B O 1
ATOM 2812 N N . ASN B 1 184 ? 55.384 27.910 23.019 1.00 48.57 230 ASN B N 1
ATOM 2813 C CA . ASN B 1 184 ? 55.268 26.466 22.946 1.00 47.42 230 ASN B CA 1
ATOM 2814 C C . ASN B 1 184 ? 56.640 25.808 22.969 1.00 46.83 230 ASN B C 1
ATOM 2815 O O . ASN B 1 184 ? 57.479 26.069 22.100 1.00 47.53 230 ASN B O 1
ATOM 2820 N N . TYR B 1 185 ? 56.860 24.949 23.959 1.00 44.45 231 TYR B N 1
ATOM 2821 C CA . TYR B 1 185 ? 58.129 24.252 24.098 1.00 42.29 231 TYR B CA 1
ATOM 2822 C C . TYR B 1 185 ? 57.977 22.767 23.806 1.00 41.26 231 TYR B C 1
ATOM 2823 O O . TYR B 1 185 ? 56.918 22.198 24.028 1.00 40.29 231 TYR B O 1
ATOM 2832 N N . LYS B 1 186 ? 59.038 22.155 23.284 1.00 41.11 232 LYS B N 1
ATOM 2833 C CA . LYS B 1 186 ? 59.075 20.718 22.991 1.00 40.18 232 LYS B CA 1
ATOM 2834 C C . LYS B 1 186 ? 60.536 20.316 22.951 1.00 39.80 232 LYS B C 1
ATOM 2835 O O . LYS B 1 186 ? 61.380 21.108 22.535 1.00 40.74 232 LYS B O 1
ATOM 2841 N N . CYS B 1 187 ? 60.856 19.112 23.407 1.00 39.16 233 CYS B N 1
ATOM 2842 C CA . CYS B 1 187 ? 62.248 18.687 23.377 1.00 39.40 233 CYS B CA 1
ATOM 2843 C C . CYS B 1 187 ? 62.414 17.579 22.352 1.00 38.28 233 CYS B C 1
ATOM 2844 O O . CYS B 1 187 ? 61.468 16.856 22.043 1.00 36.87 233 CYS B O 1
ATOM 2847 N N . ILE B 1 188 ? 63.625 17.481 21.807 1.00 37.91 234 ILE B N 1
ATOM 2848 C CA . ILE B 1 188 ? 63.961 16.486 20.798 1.00 36.70 234 ILE B CA 1
ATOM 2849 C C . ILE B 1 188 ? 65.180 15.664 21.210 1.00 37.83 234 ILE B C 1
ATOM 2850 O O . ILE B 1 188 ? 66.083 16.160 21.880 1.00 37.18 234 ILE B O 1
ATOM 2855 N N . ALA B 1 189 ? 65.189 14.397 20.804 1.00 39.50 235 ALA B N 1
ATOM 2856 C CA . ALA B 1 189 ? 66.288 13.483 21.096 1.00 40.18 235 ALA B CA 1
ATOM 2857 C C . ALA B 1 189 ? 66.745 12.885 19.776 1.00 41.81 235 ALA B C 1
ATOM 2858 O O . ALA B 1 189 ? 65.936 12.714 18.860 1.00 42.20 235 ALA B O 1
ATOM 2860 N N . GLN B 1 190 ? 68.037 12.579 19.662 1.00 44.04 236 GLN B N 1
ATOM 2861 C CA . GLN B 1 190 ? 68.534 11.984 18.426 1.00 45.20 236 GLN B CA 1
ATOM 2862 C C . GLN B 1 190 ? 69.946 11.430 18.464 1.00 44.50 236 GLN B C 1
ATOM 2863 O O . GLN B 1 190 ? 70.810 11.967 19.142 1.00 43.83 236 GLN B O 1
ATOM 2869 N N . ASN B 1 191 ? 70.141 10.338 17.721 1.00 44.99 237 ASN B N 1
ATOM 2870 C CA . ASN B 1 191 ? 71.427 9.652 17.558 1.00 45.52 237 ASN B CA 1
ATOM 2871 C C . ASN B 1 191 ? 71.406 9.062 16.146 1.00 45.02 237 ASN B C 1
ATOM 2872 O O . ASN B 1 191 ? 70.513 9.384 15.355 1.00 44.30 237 ASN B O 1
ATOM 2877 N N . LEU B 1 192 ? 72.369 8.199 15.834 1.00 44.53 238 LEU B N 1
ATOM 2878 C CA . LEU B 1 192 ? 72.449 7.581 14.507 1.00 44.25 238 LEU B CA 1
ATOM 2879 C C . LEU B 1 192 ? 71.103 7.103 13.971 1.00 43.33 238 LEU B C 1
ATOM 2880 O O . LEU B 1 192 ? 70.738 7.386 12.834 1.00 42.25 238 LEU B O 1
ATOM 2885 N N . VAL B 1 193 ? 70.388 6.354 14.800 1.00 43.09 239 VAL B N 1
ATOM 2886 C CA . VAL B 1 193 ? 69.094 5.794 14.443 1.00 43.34 239 VAL B CA 1
ATOM 2887 C C . VAL B 1 193 ? 68.137 6.828 13.880 1.00 43.88 239 VAL B C 1
ATOM 2888 O O . VAL B 1 193 ? 67.384 6.535 12.952 1.00 44.59 239 VAL B O 1
ATOM 2892 N N . GLY B 1 194 ? 68.145 8.030 14.447 1.00 43.63 240 GLY B N 1
ATOM 2893 C CA . GLY B 1 194 ? 67.242 9.050 13.953 1.00 43.88 240 GLY B CA 1
ATOM 2894 C C . GLY B 1 194 ? 66.832 10.105 14.963 1.00 43.71 240 GLY B C 1
ATOM 2895 O O . GLY B 1 194 ? 67.645 10.531 15.780 1.00 44.57 240 GLY B O 1
ATOM 2896 N N . THR B 1 195 ? 65.561 10.508 14.910 1.00 42.94 241 THR B N 1
ATOM 2897 C CA . THR B 1 195 ? 65.010 11.542 15.784 1.00 40.48 241 THR B CA 1
ATOM 2898 C C . THR B 1 195 ? 63.736 11.155 16.534 1.00 40.29 241 THR B C 1
ATOM 2899 O O . THR B 1 195 ? 62.950 10.338 16.068 1.00 39.85 241 THR B O 1
ATOM 2903 N N . ARG B 1 196 ? 63.551 11.760 17.703 1.00 41.36 242 ARG B N 1
ATOM 2904 C CA . ARG B 1 196 ? 62.376 11.541 18.548 1.00 42.00 242 ARG B CA 1
ATOM 2905 C C . ARG B 1 196 ? 61.886 12.880 19.106 1.00 41.12 242 ARG B C 1
ATOM 2906 O O . ARG B 1 196 ? 62.642 13.626 19.722 1.00 39.01 242 ARG B O 1
ATOM 2914 N N . GLU B 1 197 ? 60.611 13.178 18.885 1.00 41.90 243 GLU B N 1
ATOM 2915 C CA . GLU B 1 197 ? 60.029 14.431 19.349 1.00 42.22 243 GLU B CA 1
ATOM 2916 C C . GLU B 1 197 ? 58.873 14.319 20.324 1.00 41.92 243 GLU B C 1
ATOM 2917 O O . GLU B 1 197 ? 57.949 13.536 20.131 1.00 40.72 243 GLU B O 1
ATOM 2923 N N . SER B 1 198 ? 58.936 15.125 21.375 1.00 42.68 244 SER B N 1
ATOM 2924 C CA . SER B 1 198 ? 57.884 15.167 22.374 1.00 43.24 244 SER B CA 1
ATOM 2925 C C . SER B 1 198 ? 56.876 16.120 21.773 1.00 44.18 244 SER B C 1
ATOM 2926 O O . SER B 1 198 ? 57.193 16.852 20.842 1.00 45.17 244 SER B O 1
ATOM 2929 N N . SER B 1 199 ? 55.662 16.122 22.290 1.00 45.50 245 SER B N 1
ATOM 2930 C CA . SER B 1 199 ? 54.664 17.034 21.758 1.00 47.07 245 SER B CA 1
ATOM 2931 C C . SER B 1 199 ? 54.938 18.438 22.306 1.00 46.33 245 SER B C 1
ATOM 2932 O O . SER B 1 199 ? 55.789 18.607 23.182 1.00 45.61 245 SER B O 1
ATOM 2935 N N . TYR B 1 200 ? 54.233 19.435 21.777 1.00 45.34 246 TYR B N 1
ATOM 2936 C CA . TYR B 1 200 ? 54.408 20.806 22.211 1.00 45.20 246 TYR B CA 1
ATOM 2937 C C . TYR B 1 200 ? 53.623 21.089 23.486 1.00 45.93 246 TYR B C 1
ATOM 2938 O O . TYR B 1 200 ? 52.503 20.617 23.647 1.00 46.05 246 TYR B O 1
ATOM 2947 N N . ALA B 1 201 ? 54.219 21.860 24.390 1.00 47.21 247 ALA B N 1
ATOM 2948 C CA . ALA B 1 201 ? 53.583 22.242 25.658 1.00 48.05 247 ALA B CA 1
ATOM 2949 C C . ALA B 1 201 ? 53.575 23.776 25.754 1.00 49.43 247 ALA B C 1
ATOM 2950 O O . ALA B 1 201 ? 54.569 24.427 25.404 1.00 50.68 247 ALA B O 1
ATOM 2952 N N . LYS B 1 202 ? 52.471 24.355 26.234 1.00 49.69 248 LYS B N 1
ATOM 2953 C CA . LYS B 1 202 ? 52.349 25.818 26.325 1.00 49.89 248 LYS B CA 1
ATOM 2954 C C . LYS B 1 202 ? 52.651 26.421 27.689 1.00 50.06 248 LYS B C 1
ATOM 2955 O O . LYS B 1 202 ? 51.988 26.098 28.673 1.00 49.53 248 LYS B O 1
ATOM 2957 N N . LEU B 1 203 ? 53.645 27.312 27.732 1.00 51.44 249 LEU B N 1
ATOM 2958 C CA . LEU B 1 203 ? 54.040 27.987 28.971 1.00 53.02 249 LEU B CA 1
ATOM 2959 C C . LEU B 1 203 ? 53.357 29.347 29.040 1.00 55.78 249 LEU B C 1
ATOM 2960 O O . LEU B 1 203 ? 53.641 30.240 28.236 1.00 55.01 249 LEU B O 1
ATOM 2965 N N . ILE B 1 204 ? 52.457 29.499 30.009 1.00 59.29 250 ILE B N 1
ATOM 2966 C CA . ILE B 1 204 ? 51.717 30.743 30.173 1.00 62.56 250 ILE B CA 1
ATOM 2967 C C . ILE B 1 204 ? 52.121 31.552 31.396 1.00 64.43 250 ILE B C 1
ATOM 2968 O O . ILE B 1 204 ? 52.086 31.062 32.527 1.00 63.65 250 ILE B O 1
ATOM 2973 N N . VAL B 1 205 ? 52.492 32.802 31.154 1.00 67.03 251 VAL B N 1
ATOM 2974 C CA . VAL B 1 205 ? 52.890 33.699 32.224 1.00 69.89 251 VAL B CA 1
ATOM 2975 C C . VAL B 1 205 ? 51.634 34.476 32.586 1.00 71.84 251 VAL B C 1
ATOM 2976 O O . VAL B 1 205 ? 51.231 35.404 31.879 1.00 72.25 251 VAL B O 1
ATOM 2980 N N . GLN B 1 206 ? 50.983 34.011 33.655 1.00 73.61 252 GLN B N 1
ATOM 2981 C CA . GLN B 1 206 ? 49.734 34.578 34.166 1.00 74.91 252 GLN B CA 1
ATOM 2982 C C . GLN B 1 206 ? 49.989 35.898 34.884 1.00 76.03 252 GLN B C 1
ATOM 2983 O O . GLN B 1 206 ? 51.184 36.218 35.096 1.00 76.43 252 GLN B O 1
ATOM 2989 N N . VAL B 1 207 ? 48.992 36.579 35.233 1.00 77.16 253 VAL B N 1
ATOM 2990 N N . GLN C 1 6 ? 115.627 -13.102 63.847 1.00 68.55 52 GLN C N 1
ATOM 2991 C CA . GLN C 1 6 ? 115.292 -14.469 63.345 1.00 69.60 52 GLN C CA 1
ATOM 2992 C C . GLN C 1 6 ? 113.835 -14.852 63.643 1.00 70.06 52 GLN C C 1
ATOM 2993 O O . GLN C 1 6 ? 113.144 -15.419 62.788 1.00 69.10 52 GLN C O 1
ATOM 2999 N N . TYR C 1 7 ? 113.384 -14.531 64.858 1.00 71.17 53 TYR C N 1
ATOM 3000 C CA . TYR C 1 7 ? 112.023 -14.834 65.327 1.00 71.41 53 TYR C CA 1
ATOM 3001 C C . TYR C 1 7 ? 111.409 -13.753 66.237 1.00 72.34 53 TYR C C 1
ATOM 3002 O O . TYR C 1 7 ? 111.949 -13.446 67.309 1.00 72.23 53 TYR C O 1
ATOM 3011 N N . GLN C 1 8 ? 110.276 -13.193 65.804 1.00 73.17 54 GLN C N 1
ATOM 3012 C CA . GLN C 1 8 ? 109.563 -12.150 66.557 1.00 73.56 54 GLN C CA 1
ATOM 3013 C C . GLN C 1 8 ? 108.119 -12.569 66.842 1.00 72.26 54 GLN C C 1
ATOM 3014 O O . GLN C 1 8 ? 107.409 -13.047 65.952 1.00 71.72 54 GLN C O 1
ATOM 3020 N N . SER C 1 9 ? 107.677 -12.373 68.079 1.00 70.71 55 SER C N 1
ATOM 3021 C CA . SER C 1 9 ? 106.320 -12.749 68.442 1.00 69.67 55 SER C CA 1
ATOM 3022 C C . SER C 1 9 ? 105.330 -11.652 68.046 1.00 68.78 55 SER C C 1
ATOM 3023 O O . SER C 1 9 ? 105.677 -10.471 68.042 1.00 68.62 55 SER C O 1
ATOM 3026 N N . PRO C 1 10 ? 104.078 -12.030 67.713 1.00 67.58 56 PRO 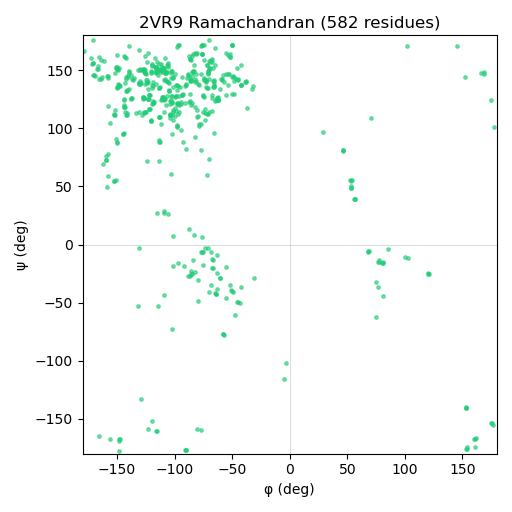C N 1
ATOM 3027 C CA . PRO C 1 10 ? 103.067 -11.048 67.316 1.00 66.32 56 PRO C CA 1
ATOM 3028 C C . PRO C 1 10 ? 103.042 -9.774 68.166 1.00 66.04 56 PRO C C 1
ATOM 3029 O O . PRO C 1 10 ? 103.143 -9.819 69.395 1.00 65.96 56 PRO C O 1
ATOM 3033 N N . ARG C 1 11 ? 102.912 -8.637 67.488 1.00 65.77 57 ARG C N 1
ATOM 3034 C CA . ARG C 1 11 ? 102.852 -7.326 68.131 1.00 66.04 57 ARG C CA 1
ATOM 3035 C C . ARG C 1 11 ? 101.865 -6.460 67.334 1.00 64.67 57 ARG C C 1
ATOM 3036 O O . ARG C 1 11 ? 102.022 -6.292 66.120 1.00 63.42 57 ARG C O 1
ATOM 3044 N N . ILE C 1 12 ? 100.846 -5.927 68.012 1.00 63.08 58 ILE C N 1
ATOM 3045 C CA . ILE C 1 12 ? 99.839 -5.098 67.349 1.00 61.26 58 ILE C CA 1
ATOM 3046 C C . ILE C 1 12 ? 100.371 -3.697 67.034 1.00 60.94 58 ILE C C 1
ATOM 3047 O O . ILE C 1 12 ? 100.651 -2.908 67.937 1.00 60.17 58 ILE C O 1
ATOM 3052 N N . ILE C 1 13 ? 100.496 -3.398 65.740 1.00 60.78 59 ILE C N 1
ATOM 3053 C CA . ILE C 1 13 ? 101.027 -2.114 65.270 1.00 59.57 59 ILE C CA 1
ATOM 3054 C C . ILE C 1 13 ? 99.987 -1.010 65.244 1.00 58.44 59 ILE C C 1
ATOM 3055 O O . ILE C 1 13 ? 100.324 0.177 65.294 1.00 59.05 59 ILE C O 1
ATOM 3060 N N . GLU C 1 14 ? 98.722 -1.395 65.158 1.00 55.58 60 GLU C N 1
ATOM 3061 C CA . GLU C 1 14 ? 97.660 -0.409 65.092 1.00 53.03 60 GLU C CA 1
ATOM 3062 C C . GLU C 1 14 ? 96.356 -1.030 65.533 1.00 50.96 60 GLU C C 1
ATOM 3063 O O . GLU C 1 14 ? 95.857 -1.978 64.909 1.00 50.38 60 GLU C O 1
ATOM 3069 N N . HIS C 1 15 ? 95.802 -0.472 66.604 1.00 48.49 61 HIS C N 1
ATOM 3070 C CA . HIS C 1 15 ? 94.549 -0.953 67.169 1.00 46.49 61 HIS C CA 1
ATOM 3071 C C . HIS C 1 15 ? 93.313 -0.375 66.497 1.00 44.77 61 HIS C C 1
ATOM 3072 O O . HIS C 1 15 ? 93.320 0.751 66.010 1.00 45.01 61 HIS C O 1
ATOM 3079 N N . PRO C 1 16 ? 92.231 -1.153 66.453 1.00 43.29 62 PRO C N 1
ATOM 3080 C CA . PRO C 1 16 ? 91.006 -0.651 65.837 1.00 44.04 62 PRO C CA 1
ATOM 3081 C C . PRO C 1 16 ? 90.401 0.362 66.822 1.00 44.81 62 PRO C C 1
ATOM 3082 O O . PRO C 1 16 ? 90.452 0.148 68.031 1.00 45.45 62 PRO C O 1
ATOM 3086 N N . THR C 1 17 ? 89.843 1.463 66.320 1.00 45.37 63 THR C N 1
ATOM 3087 C CA . THR C 1 17 ? 89.259 2.482 67.197 1.00 44.44 63 THR C CA 1
ATOM 3088 C C . THR C 1 17 ? 87.739 2.538 67.136 1.00 45.11 63 THR C C 1
ATOM 3089 O O . THR C 1 17 ? 87.139 2.214 66.104 1.00 46.25 63 THR C O 1
ATOM 3093 N N . ASP C 1 18 ? 87.119 2.957 68.239 1.00 44.74 64 ASP C N 1
ATOM 3094 C CA . ASP C 1 18 ? 85.661 3.073 68.288 1.00 44.56 64 ASP C CA 1
ATOM 3095 C C . ASP C 1 18 ? 85.151 3.857 67.073 1.00 44.34 64 ASP C C 1
ATOM 3096 O O . ASP C 1 18 ? 85.797 4.807 66.599 1.00 42.90 64 ASP C O 1
ATOM 3101 N N . LEU C 1 19 ? 83.985 3.459 66.578 1.00 44.45 65 LEU C N 1
ATOM 3102 C CA . LEU C 1 19 ? 83.422 4.088 65.396 1.00 45.04 65 LEU C CA 1
ATOM 3103 C C . LEU C 1 19 ? 81.890 4.129 65.351 1.00 46.64 65 LEU C C 1
ATOM 3104 O O . LEU C 1 19 ? 81.197 3.141 65.685 1.00 45.90 65 LEU C O 1
ATOM 3109 N N . VAL C 1 20 ? 81.371 5.287 64.939 1.00 47.40 66 VAL C N 1
ATOM 3110 C CA . VAL C 1 20 ? 79.930 5.479 64.796 1.00 47.65 66 VAL C CA 1
ATOM 3111 C C . VAL C 1 20 ? 79.646 5.639 63.308 1.00 47.67 66 VAL C C 1
ATOM 3112 O O . VAL C 1 20 ? 80.356 6.362 62.608 1.00 46.11 66 VAL C O 1
ATOM 3116 N N . VAL C 1 21 ? 78.614 4.967 62.820 1.00 48.73 67 VAL C N 1
ATOM 3117 C CA . VAL C 1 21 ? 78.318 5.050 61.399 1.00 50.88 67 VAL C CA 1
ATOM 3118 C C . VAL C 1 21 ? 76.830 5.135 61.060 1.00 51.90 67 VAL C C 1
ATOM 3119 O O . VAL C 1 21 ? 75.980 4.569 61.765 1.00 51.81 67 VAL C O 1
ATOM 3123 N N . LYS C 1 22 ? 76.536 5.835 59.963 1.00 52.34 68 LYS C N 1
ATOM 3124 C CA . LYS C 1 22 ? 75.166 6.000 59.490 1.00 53.51 68 LYS C CA 1
ATOM 3125 C C . LYS C 1 22 ? 74.728 4.685 58.876 1.00 53.34 68 LYS C C 1
ATOM 3126 O O . LYS C 1 22 ? 75.412 4.171 58.002 1.00 53.60 68 LYS C O 1
ATOM 3132 N N . LYS C 1 23 ? 73.596 4.146 59.323 1.00 53.10 69 LYS C N 1
ATOM 3133 C CA . LYS C 1 23 ? 73.089 2.884 58.792 1.00 53.70 69 LYS C CA 1
ATOM 3134 C C . LYS C 1 23 ? 73.299 2.742 57.280 1.00 55.28 69 LYS C C 1
ATOM 3135 O O . LYS C 1 23 ? 73.144 3.702 56.520 1.00 55.43 69 LYS C O 1
ATOM 3141 N N . ASN C 1 24 ? 73.664 1.530 56.866 1.00 57.27 70 ASN C N 1
ATOM 3142 C CA . ASN C 1 24 ? 73.922 1.176 55.467 1.00 58.84 70 ASN C CA 1
ATOM 3143 C C . ASN C 1 24 ? 75.146 1.803 54.806 1.00 59.46 70 ASN C C 1
ATOM 3144 O O . ASN C 1 24 ? 75.473 1.469 53.666 1.00 60.53 70 ASN C O 1
ATOM 3149 N N . GLU C 1 25 ? 75.818 2.711 55.505 1.00 59.84 71 GLU C N 1
ATOM 3150 C CA . GLU C 1 25 ? 77.029 3.318 54.963 1.00 60.40 71 GLU C CA 1
ATOM 3151 C C . GLU C 1 25 ? 78.144 2.301 55.229 1.00 59.80 71 GLU C C 1
ATOM 3152 O O . GLU C 1 25 ? 77.982 1.369 56.035 1.00 59.20 71 GLU C O 1
ATOM 3158 N N . PRO C 1 26 ? 79.288 2.451 54.548 1.00 59.13 72 PRO C N 1
ATOM 3159 C CA . PRO C 1 26 ? 80.382 1.504 54.783 1.00 58.21 72 PRO C CA 1
ATOM 3160 C C . PRO C 1 26 ? 81.090 1.804 56.124 1.00 57.69 72 PRO C C 1
ATOM 3161 O O . PRO C 1 26 ? 80.933 2.896 56.700 1.00 56.13 72 PRO C O 1
ATOM 3165 N N . ALA C 1 27 ? 81.865 0.831 56.606 1.00 57.38 73 ALA C N 1
ATOM 3166 C CA . ALA C 1 27 ? 82.602 0.966 57.866 1.00 55.60 73 ALA C CA 1
ATOM 3167 C C . ALA C 1 27 ? 83.911 0.155 57.858 1.00 53.67 73 ALA C C 1
ATOM 3168 O O . ALA C 1 27 ? 84.003 -0.884 57.192 1.00 51.83 73 ALA C O 1
ATOM 3170 N N . THR C 1 28 ? 84.911 0.636 58.604 1.00 52.32 74 THR C N 1
ATOM 3171 C CA . THR C 1 28 ? 86.203 -0.053 58.696 1.00 50.14 74 THR C CA 1
ATOM 3172 C C . THR C 1 28 ? 86.875 -0.043 60.081 1.00 49.76 74 THR C C 1
ATOM 3173 O O . THR C 1 28 ? 86.984 1.003 60.740 1.00 48.93 74 THR C O 1
ATOM 3177 N N . LEU C 1 29 ? 87.327 -1.225 60.499 1.00 49.21 75 LEU C N 1
ATOM 3178 C CA . LEU C 1 29 ? 88.028 -1.406 61.774 1.00 48.39 75 LEU C CA 1
ATOM 3179 C C . LEU C 1 29 ? 89.421 -1.929 61.413 1.00 48.74 75 LEU C C 1
ATOM 3180 O O . LEU C 1 29 ? 89.548 -2.963 60.747 1.00 48.92 75 LEU C O 1
ATOM 3185 N N . ASN C 1 30 ? 90.460 -1.226 61.845 1.00 48.42 76 ASN C N 1
ATOM 3186 C CA . ASN C 1 30 ? 91.819 -1.648 61.531 1.00 49.50 76 ASN C CA 1
ATOM 3187 C C . ASN C 1 30 ? 92.480 -2.658 62.464 1.00 49.82 76 ASN C C 1
ATOM 3188 O O . ASN C 1 30 ? 92.075 -2.829 63.615 1.00 50.12 76 ASN C O 1
ATOM 3193 N N . CYS C 1 31 ? 93.509 -3.329 61.946 1.00 50.14 77 CYS C N 1
ATOM 3194 C CA . CYS C 1 31 ? 94.283 -4.292 62.726 1.00 49.59 77 CYS C CA 1
ATOM 3195 C C . CYS C 1 31 ? 95.659 -4.487 62.103 1.00 50.34 77 CYS C C 1
ATOM 3196 O O . CYS C 1 31 ? 95.909 -5.484 61.414 1.00 50.57 77 CYS C O 1
ATOM 3199 N N . LYS C 1 32 ? 96.541 -3.520 62.352 1.00 51.92 78 LYS C N 1
ATOM 3200 C CA . LYS C 1 32 ? 97.903 -3.565 61.822 1.00 53.74 78 LYS C CA 1
ATOM 3201 C C . LYS C 1 32 ? 98.754 -4.485 62.692 1.00 54.08 78 LYS C C 1
ATOM 3202 O O . LYS C 1 32 ? 99.080 -4.157 63.836 1.00 53.73 78 LYS C O 1
ATOM 3204 N N . VAL C 1 33 ? 99.119 -5.632 62.127 1.00 53.55 79 VAL C N 1
ATOM 3205 C CA . VAL C 1 33 ? 99.888 -6.627 62.848 1.00 53.38 79 VAL C CA 1
ATOM 3206 C C . VAL C 1 33 ? 101.330 -6.801 62.383 1.00 54.57 79 VAL C C 1
ATOM 3207 O O . VAL C 1 33 ? 101.645 -6.632 61.215 1.00 55.40 79 VAL C O 1
ATOM 3211 N N . GLU C 1 34 ? 102.203 -7.166 63.313 1.00 56.23 80 GLU C N 1
ATOM 3212 C CA . GLU C 1 34 ? 103.624 -7.360 63.024 1.00 56.98 80 GLU C CA 1
ATOM 3213 C C . GLU C 1 34 ? 104.085 -8.730 63.559 1.00 57.34 80 GLU C C 1
ATOM 3214 O O . GLU C 1 34 ? 103.687 -9.137 64.653 1.00 58.57 80 GLU C O 1
ATOM 3220 N N . GLY C 1 35 ? 104.913 -9.445 62.802 1.00 57.24 81 GLY C N 1
ATOM 3221 C CA . GLY C 1 35 ? 105.378 -10.742 63.276 1.00 56.15 81 GLY C CA 1
ATOM 3222 C C . GLY C 1 35 ? 106.096 -11.613 62.257 1.00 55.58 81 GLY C C 1
ATOM 3223 O O . GLY C 1 35 ? 105.762 -11.594 61.064 1.00 55.18 81 GLY C O 1
ATOM 3224 N N . LYS C 1 36 ? 107.075 -12.387 62.735 1.00 54.54 82 LYS C N 1
ATOM 3225 C CA . LYS C 1 36 ? 107.879 -13.286 61.899 1.00 52.94 82 LYS C CA 1
ATOM 3226 C C . LYS C 1 36 ? 107.880 -14.682 62.513 1.00 51.93 82 LYS C C 1
ATOM 3227 O O . LYS C 1 36 ? 108.439 -14.882 63.591 1.00 51.58 82 LYS C O 1
ATOM 3229 N N . PRO C 1 37 ? 107.228 -15.661 61.862 1.00 51.19 83 PRO C N 1
ATOM 3230 C CA . PRO C 1 37 ? 106.461 -15.686 60.607 1.00 52.03 83 PRO C CA 1
ATOM 3231 C C . PRO C 1 37 ? 105.357 -14.632 60.575 1.00 53.39 83 PRO C C 1
ATOM 3232 O O . PRO C 1 37 ? 104.978 -14.100 61.619 1.00 55.16 83 PRO C O 1
ATOM 3236 N N . GLU C 1 38 ? 104.831 -14.333 59.388 1.00 53.30 84 GLU C N 1
ATOM 3237 C CA . GLU C 1 38 ? 103.748 -13.360 59.287 1.00 53.29 84 GLU C CA 1
ATOM 3238 C C . GLU C 1 38 ? 102.564 -13.916 60.066 1.00 52.03 84 GLU C C 1
ATOM 3239 O O . GLU C 1 38 ? 102.115 -15.040 59.808 1.00 51.89 84 GLU C O 1
ATOM 3245 N N . PRO C 1 39 ? 102.046 -13.139 61.038 1.00 50.34 85 PRO C N 1
ATOM 3246 C CA . PRO C 1 39 ? 100.911 -13.604 61.838 1.00 48.85 85 PRO C CA 1
ATOM 3247 C C . PRO C 1 39 ? 99.603 -13.683 61.061 1.00 47.93 85 PRO C C 1
ATOM 3248 O O . PRO C 1 39 ? 99.393 -12.940 60.103 1.00 47.37 85 PRO C O 1
ATOM 3252 N N . THR C 1 40 ? 98.738 -14.607 61.467 1.00 47.51 86 THR C N 1
ATOM 3253 C CA . THR C 1 40 ? 97.425 -14.738 60.854 1.00 47.58 86 THR C CA 1
ATOM 3254 C C . THR C 1 40 ? 96.472 -13.972 61.769 1.00 48.91 86 THR C C 1
ATOM 3255 O O . THR C 1 40 ? 96.556 -14.083 63.009 1.00 48.93 86 THR C O 1
ATOM 3259 N N . ILE C 1 41 ? 95.573 -13.196 61.161 1.00 48.45 87 ILE C N 1
ATOM 3260 C CA . ILE C 1 41 ? 94.631 -12.385 61.924 1.00 47.21 87 ILE C CA 1
ATOM 3261 C C . ILE C 1 41 ? 93.206 -12.924 61.951 1.00 46.66 87 ILE C C 1
ATOM 3262 O O . ILE C 1 41 ? 92.655 -13.296 60.918 1.00 46.97 87 ILE C O 1
ATOM 3267 N N . GLU C 1 42 ? 92.619 -12.960 63.143 1.00 46.82 88 GLU C N 1
ATOM 3268 C CA . GLU C 1 42 ? 91.254 -13.449 63.315 1.00 47.98 88 GLU C CA 1
ATOM 3269 C C . GLU C 1 42 ? 90.420 -12.375 64.022 1.00 47.86 88 GLU C C 1
ATOM 3270 O O . GLU C 1 42 ? 90.933 -11.693 64.923 1.00 48.98 88 GLU C O 1
ATOM 3276 N N . TRP C 1 43 ? 89.153 -12.214 63.623 1.00 46.01 89 TRP C N 1
ATOM 3277 C CA . TRP C 1 43 ? 88.296 -11.203 64.254 1.00 44.87 89 TRP C CA 1
ATOM 3278 C C . TRP C 1 43 ? 87.206 -11.763 65.157 1.00 44.97 89 TRP C C 1
ATOM 3279 O O . TRP C 1 43 ? 86.673 -12.852 64.904 1.00 43.61 89 TRP C O 1
ATOM 3290 N N . PHE C 1 44 ? 86.884 -10.995 66.205 1.00 45.69 90 PHE C N 1
ATOM 3291 C CA . PHE C 1 44 ? 85.852 -11.370 67.177 1.00 46.69 90 PHE C CA 1
ATOM 3292 C C . PHE C 1 44 ? 84.836 -10.267 67.451 1.00 47.09 90 PHE C C 1
ATOM 3293 O O . PHE C 1 44 ? 85.192 -9.090 67.604 1.00 46.92 90 PHE C O 1
ATOM 3301 N N . LYS C 1 45 ? 83.572 -10.667 67.535 1.00 47.23 91 LYS C N 1
ATOM 3302 C CA . LYS C 1 45 ? 82.482 -9.741 67.820 1.00 47.97 91 LYS C CA 1
ATOM 3303 C C . LYS C 1 45 ? 81.705 -10.255 69.032 1.00 48.42 91 LYS C C 1
ATOM 3304 O O . LYS C 1 45 ? 81.060 -11.305 68.976 1.00 47.15 91 LYS C O 1
ATOM 3310 N N . ASP C 1 46 ? 81.767 -9.505 70.124 1.00 49.70 92 ASP C N 1
ATOM 3311 C CA . ASP C 1 46 ? 81.077 -9.889 71.345 1.00 52.15 92 ASP C CA 1
ATOM 3312 C C . ASP C 1 46 ? 81.447 -11.303 71.777 1.00 53.31 92 ASP C C 1
ATOM 3313 O O . ASP C 1 46 ? 80.572 -12.127 72.066 1.00 52.56 92 ASP C O 1
ATOM 3318 N N . GLY C 1 47 ? 82.750 -11.578 71.804 1.00 54.96 93 GLY C N 1
ATOM 3319 C CA . GLY C 1 47 ? 83.229 -12.882 72.236 1.00 56.64 93 GLY C CA 1
ATOM 3320 C C . GLY C 1 47 ? 83.199 -14.022 71.236 1.00 57.51 93 GLY C C 1
ATOM 3321 O O . GLY C 1 47 ? 83.834 -15.053 71.463 1.00 56.93 93 GLY C O 1
ATOM 3322 N N . GLU C 1 48 ? 82.464 -13.855 70.142 1.00 58.97 94 GLU C N 1
ATOM 3323 C CA . GLU C 1 48 ? 82.382 -14.900 69.124 1.00 60.42 94 GLU C CA 1
ATOM 3324 C C . GLU C 1 48 ? 83.246 -14.557 67.922 1.00 61.06 94 GLU C C 1
ATOM 3325 O O . GLU C 1 48 ? 83.455 -13.380 67.602 1.00 61.36 94 GLU C O 1
ATOM 3331 N N . PRO C 1 49 ? 83.779 -15.582 67.243 1.00 61.10 95 PRO C N 1
ATOM 33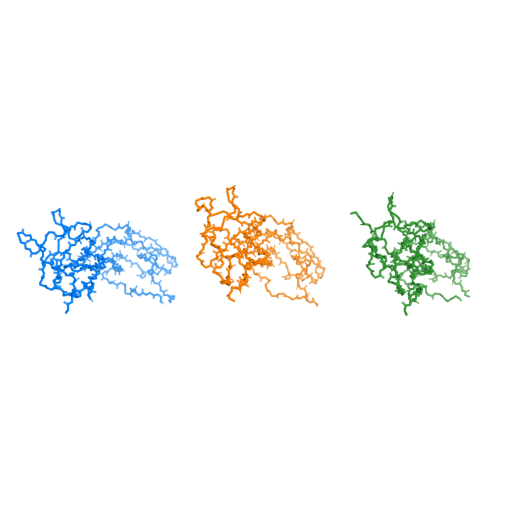32 C CA . PRO C 1 49 ? 84.613 -15.288 66.075 1.00 60.53 95 PRO C CA 1
ATOM 3333 C C . PRO C 1 49 ? 83.775 -14.799 64.897 1.00 60.08 95 PRO C C 1
ATOM 3334 O O . PRO C 1 49 ? 82.708 -15.342 64.607 1.00 58.40 95 PRO C O 1
ATOM 3338 N N . VAL C 1 50 ? 84.259 -13.752 64.242 1.00 60.95 96 VAL C N 1
ATOM 3339 C CA . VAL C 1 50 ? 83.575 -13.182 63.092 1.00 63.25 96 VAL C CA 1
ATOM 3340 C C . VAL C 1 50 ? 83.842 -14.028 61.857 1.00 65.02 96 VAL C C 1
ATOM 3341 O O . VAL C 1 50 ? 84.917 -13.943 61.268 1.00 63.83 96 VAL C O 1
ATOM 3345 N N . SER C 1 51 ? 82.857 -14.828 61.457 1.00 67.63 97 SER C N 1
ATOM 3346 C CA . SER C 1 51 ? 83.007 -15.704 60.293 1.00 70.10 97 SER C CA 1
ATOM 3347 C C . SER C 1 51 ? 83.123 -14.944 58.962 1.00 71.53 97 SER C C 1
ATOM 3348 O O . SER C 1 51 ? 82.171 -14.286 58.546 1.00 73.00 97 SER C O 1
ATOM 3351 N N . THR C 1 52 ? 84.270 -15.029 58.282 1.00 71.67 98 THR C N 1
ATOM 3352 C CA . THR C 1 52 ? 84.444 -14.349 56.986 1.00 70.66 98 THR C CA 1
ATOM 3353 C C . THR C 1 52 ? 85.301 -15.171 56.028 1.00 70.36 98 THR C C 1
ATOM 3354 O O . THR C 1 52 ? 86.532 -15.099 56.061 1.00 70.14 98 THR C O 1
ATOM 3358 N N . LYS C 1 56 ? 79.384 -15.423 49.200 1.00 108.72 102 LYS C N 1
ATOM 3359 C CA . LYS C 1 56 ? 79.167 -15.619 50.627 1.00 109.01 102 LYS C CA 1
ATOM 3360 C C . LYS C 1 56 ? 80.201 -14.829 51.424 1.00 109.30 102 LYS C C 1
ATOM 3361 O O . LYS C 1 56 ? 81.330 -15.286 51.628 1.00 109.30 102 LYS C O 1
ATOM 3363 N N . SER C 1 57 ? 79.801 -13.637 51.863 1.00 109.50 103 SER C N 1
ATOM 3364 C CA . SER C 1 57 ? 80.661 -12.749 52.645 1.00 109.52 103 SER C CA 1
ATOM 3365 C C . SER C 1 57 ? 79.966 -11.404 52.887 1.00 109.35 103 SER C C 1
ATOM 3366 O O . SER C 1 57 ? 79.546 -10.732 51.941 1.00 109.49 103 SER C O 1
ATOM 3368 N N . HIS C 1 58 ? 79.849 -11.018 54.157 1.00 108.97 104 HIS C N 1
ATOM 3369 C CA . HIS C 1 58 ? 79.206 -9.757 54.533 1.00 108.04 104 HIS C CA 1
ATOM 3370 C C . HIS C 1 58 ? 80.218 -8.731 55.053 1.00 106.94 104 HIS C C 1
ATOM 3371 O O . HIS C 1 58 ? 80.157 -7.543 54.712 1.00 106.52 104 HIS C O 1
ATOM 3378 N N . ARG C 1 59 ? 81.139 -9.197 55.891 1.00 105.56 105 ARG C N 1
ATOM 3379 C CA . ARG C 1 59 ? 82.177 -8.338 56.449 1.00 104.16 105 ARG C CA 1
ATOM 3380 C C . ARG C 1 59 ? 83.506 -8.822 55.866 1.00 102.41 105 ARG C C 1
ATOM 3381 O O . ARG C 1 59 ? 84.316 -9.435 56.563 1.00 103.17 105 ARG C O 1
ATOM 3389 N N . VAL C 1 60 ? 83.716 -8.561 54.581 1.00 99.24 106 VAL C N 1
ATOM 3390 C CA . VAL C 1 60 ? 84.940 -8.967 53.904 1.00 96.21 106 VAL C CA 1
ATOM 3391 C C . VAL C 1 60 ? 86.189 -8.573 54.710 1.00 94.39 106 VAL C C 1
ATOM 3392 O O . VAL C 1 60 ? 86.315 -7.428 55.139 1.00 94.35 106 VAL C O 1
ATOM 3396 N N . GLN C 1 61 ? 87.105 -9.517 54.928 1.00 91.93 107 GLN C N 1
ATOM 3397 C CA . GLN C 1 61 ? 88.327 -9.219 55.678 1.00 89.47 107 GLN C CA 1
ATOM 3398 C C . GLN C 1 61 ? 89.458 -8.870 54.721 1.00 88.55 107 GLN C C 1
ATOM 3399 O O . GLN C 1 61 ? 89.823 -9.669 53.867 1.00 88.38 107 GLN C O 1
ATOM 3405 N N . PHE C 1 62 ? 90.013 -7.674 54.865 1.00 87.83 108 PHE C N 1
ATOM 3406 C CA . PHE C 1 62 ? 91.104 -7.239 54.002 1.00 86.84 108 PHE C CA 1
ATOM 3407 C C . PHE C 1 62 ? 92.383 -7.944 54.384 1.00 84.98 108 PHE C C 1
ATOM 3408 O O . PHE C 1 62 ? 92.629 -8.195 55.560 1.00 84.66 108 PHE C O 1
ATOM 3416 N N . LYS C 1 63 ? 93.188 -8.263 53.379 1.00 83.12 109 LYS C N 1
ATOM 3417 C CA . LYS C 1 63 ? 94.452 -8.966 53.578 1.00 81.57 109 LYS C CA 1
ATOM 3418 C C . LYS C 1 63 ? 95.366 -8.329 54.631 1.00 80.28 109 LYS C C 1
ATOM 3419 O O . LYS C 1 63 ? 96.083 -9.030 55.355 1.00 80.23 109 LYS C O 1
ATOM 3425 N N . ASP C 1 64 ? 95.344 -7.002 54.708 1.00 78.15 110 ASP C N 1
ATOM 3426 C CA . ASP C 1 64 ? 96.158 -6.274 55.677 1.00 75.22 110 ASP C CA 1
ATOM 3427 C C . ASP C 1 64 ? 95.585 -6.514 57.079 1.00 72.46 110 ASP C C 1
ATOM 3428 O O . ASP C 1 64 ? 96.112 -6.026 58.079 1.00 73.03 110 ASP C O 1
ATOM 3433 N N . GLY C 1 65 ? 94.482 -7.250 57.137 1.00 68.21 111 GLY C N 1
ATOM 3434 C CA . GLY C 1 65 ? 93.849 -7.562 58.409 1.00 64.12 111 GLY C CA 1
ATOM 3435 C C . GLY C 1 65 ? 92.645 -6.709 58.784 1.00 61.66 111 GLY C C 1
ATOM 3436 O O . GLY C 1 65 ? 91.931 -7.029 59.744 1.00 60.48 111 GLY C O 1
ATOM 3437 N N . ALA C 1 66 ? 92.419 -5.625 58.041 1.00 58.97 112 ALA C N 1
ATOM 3438 C CA . ALA C 1 66 ? 91.295 -4.738 58.314 1.00 55.35 112 ALA C CA 1
ATOM 3439 C C . ALA C 1 66 ? 89.955 -5.438 58.066 1.00 53.26 112 ALA C C 1
ATOM 3440 O O . ALA C 1 66 ? 89.806 -6.215 57.121 1.00 50.79 112 ALA C O 1
ATOM 3442 N N . LEU C 1 67 ? 88.994 -5.178 58.951 1.00 52.39 113 LEU C N 1
ATOM 3443 C CA . LEU C 1 67 ? 87.659 -5.750 58.831 1.00 51.45 113 LEU C CA 1
ATOM 3444 C C . LEU C 1 67 ? 86.846 -4.659 58.143 1.00 52.65 113 LEU C C 1
ATOM 3445 O O . LEU C 1 67 ? 86.717 -3.542 58.673 1.00 53.03 113 LEU C O 1
ATOM 3450 N N . PHE C 1 68 ? 86.294 -4.984 56.975 1.00 52.49 114 PHE C N 1
ATOM 3451 C CA . PHE C 1 68 ? 85.547 -4.007 56.191 1.00 52.01 114 PHE C CA 1
ATOM 3452 C C . PHE C 1 68 ? 84.074 -4.332 55.953 1.00 52.38 114 PHE C C 1
ATOM 3453 O O . PHE C 1 68 ? 83.724 -5.379 55.415 1.00 50.95 114 PHE C O 1
ATOM 3461 N N . PHE C 1 69 ? 83.214 -3.413 56.370 1.00 54.93 115 PHE C N 1
ATOM 3462 C CA . PHE C 1 69 ? 81.777 -3.556 56.174 1.00 57.58 115 PHE C CA 1
ATOM 3463 C C . PHE C 1 69 ? 81.477 -2.652 54.980 1.00 60.76 115 PHE C C 1
ATOM 3464 O O . PHE C 1 69 ? 81.627 -1.430 55.083 1.00 59.78 115 PHE C O 1
ATOM 3472 N N . TYR C 1 70 ? 81.066 -3.229 53.850 1.00 66.65 116 TYR C N 1
ATOM 3473 C CA . TYR C 1 70 ? 80.764 -2.402 52.673 1.00 71.69 116 TYR C CA 1
ATOM 3474 C C . TYR C 1 70 ? 79.415 -1.659 52.804 1.00 73.59 116 TYR C C 1
ATOM 3475 O O . TYR C 1 70 ? 79.159 -0.670 52.103 1.00 74.00 116 TYR C O 1
ATOM 3484 N N . ARG C 1 71 ? 78.576 -2.131 53.726 1.00 75.02 117 ARG C N 1
ATOM 3485 C CA . ARG C 1 71 ? 77.274 -1.523 54.001 1.00 76.49 117 ARG C CA 1
ATOM 3486 C C . ARG C 1 71 ? 76.763 -1.918 55.396 1.00 76.90 117 ARG C C 1
ATOM 3487 O O . ARG C 1 71 ? 75.824 -2.714 55.533 1.00 76.28 117 ARG C O 1
ATOM 3495 N N . THR C 1 72 ? 77.391 -1.337 56.421 1.00 77.18 118 THR C N 1
ATOM 3496 C CA . THR C 1 72 ? 77.069 -1.599 57.826 1.00 77.32 118 THR C CA 1
ATOM 3497 C C . THR C 1 72 ? 75.569 -1.798 58.065 1.00 76.78 118 THR C C 1
ATOM 3498 O O . THR C 1 72 ? 74.768 -0.895 57.854 1.00 76.31 118 THR C O 1
ATOM 3502 N N . MET C 1 73 ? 75.207 -2.992 58.524 1.00 77.03 119 MET C N 1
ATOM 3503 C CA . MET C 1 73 ? 73.808 -3.359 58.749 1.00 77.14 119 MET C CA 1
ATOM 3504 C C . MET C 1 73 ? 73.306 -3.278 60.182 1.00 75.27 119 MET C C 1
ATOM 3505 O O . MET C 1 73 ? 74.044 -3.545 61.129 1.00 74.93 119 MET C O 1
ATOM 3510 N N . GLN C 1 74 ? 72.026 -2.937 60.314 1.00 72.91 120 GLN C N 1
ATOM 3511 C CA . GLN C 1 74 ? 71.363 -2.825 61.608 1.00 72.34 120 GLN C CA 1
ATOM 3512 C C . GLN C 1 74 ? 69.867 -3.096 61.441 1.00 72.10 120 GLN C C 1
ATOM 3513 O O . GLN C 1 74 ? 69.021 -2.284 61.824 1.00 71.64 120 GLN C O 1
ATOM 3519 N N . GLY C 1 75 ? 69.551 -4.252 60.869 1.00 72.67 121 GLY 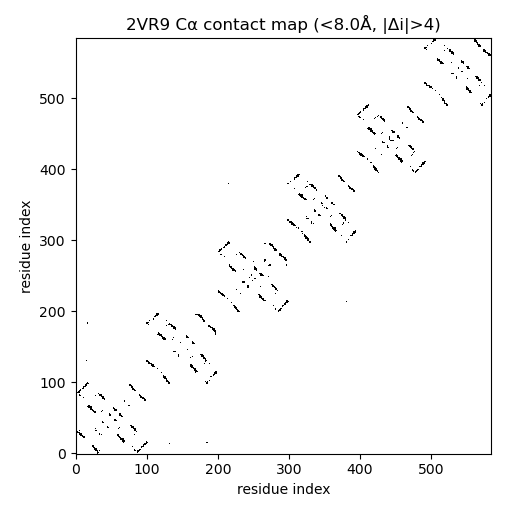C N 1
ATOM 3520 C CA . GLY C 1 75 ? 68.165 -4.607 60.634 1.00 73.22 121 GLY C CA 1
ATOM 3521 C C . GLY C 1 75 ? 67.678 -5.821 61.385 1.00 73.59 121 GLY C C 1
ATOM 3522 O O . GLY C 1 75 ? 68.277 -6.233 62.378 1.00 72.85 121 GLY C O 1
ATOM 3523 N N . LYS C 1 76 ? 66.579 -6.378 60.878 1.00 75.82 122 LYS C N 1
ATOM 3524 C CA . LYS C 1 76 ? 65.885 -7.541 61.444 1.00 78.25 122 LYS C CA 1
ATOM 3525 C C . LYS C 1 76 ? 66.576 -8.897 61.264 1.00 79.02 122 LYS C C 1
ATOM 3526 O O . LYS C 1 76 ? 66.072 -9.929 61.733 1.00 78.38 122 LYS C O 1
ATOM 3532 N N . LYS C 1 77 ? 67.707 -8.888 60.562 1.00 80.21 123 LYS C N 1
ATOM 3533 C CA . LYS C 1 77 ? 68.497 -10.097 60.329 1.00 80.68 123 LYS C CA 1
ATOM 3534 C C . LYS C 1 77 ? 69.951 -9.805 60.644 1.00 79.84 123 LYS C C 1
ATOM 3535 O O . LYS C 1 77 ? 70.583 -10.535 61.409 1.00 80.17 123 LYS C O 1
ATOM 3541 N N . GLU C 1 78 ? 70.482 -8.744 60.039 1.00 78.21 124 GLU C N 1
ATOM 3542 C CA . GLU C 1 78 ? 71.875 -8.376 60.272 1.00 77.60 124 GLU C CA 1
ATOM 3543 C C . GLU C 1 78 ? 72.010 -7.212 61.248 1.00 76.04 124 GLU C C 1
ATOM 3544 O O . GLU C 1 78 ? 71.277 -6.224 61.156 1.00 76.61 124 GLU C O 1
ATOM 3550 N N . GLN C 1 79 ? 72.945 -7.339 62.188 1.00 73.45 125 GLN C N 1
ATOM 3551 C CA . GLN C 1 79 ? 73.202 -6.287 63.166 1.00 70.96 125 GLN C CA 1
ATOM 3552 C C . GLN C 1 79 ? 74.690 -6.240 63.473 1.00 68.60 125 GLN C C 1
ATOM 3553 O O . GLN C 1 79 ? 75.194 -6.971 64.322 1.00 68.18 125 GLN C O 1
ATOM 3559 N N . ASP C 1 80 ? 75.389 -5.365 62.766 1.00 66.11 126 ASP C N 1
ATOM 3560 C CA . ASP C 1 80 ? 76.825 -5.223 62.920 1.00 64.60 126 ASP C CA 1
ATOM 3561 C C . ASP C 1 80 ? 77.252 -4.481 64.181 1.00 62.92 126 ASP C C 1
ATOM 3562 O O . ASP C 1 80 ? 78.445 -4.391 64.489 1.00 62.58 126 ASP C O 1
ATOM 3567 N N . GLY C 1 81 ? 76.283 -3.943 64.910 1.00 60.66 127 GLY C N 1
ATOM 3568 C CA . GLY C 1 81 ? 76.621 -3.218 66.118 1.00 58.56 127 GLY C CA 1
ATOM 3569 C C . GLY C 1 81 ? 77.206 -4.126 67.180 1.00 56.57 127 GLY C C 1
ATOM 3570 O O . GLY C 1 81 ? 76.690 -5.220 67.411 1.00 56.46 127 GLY C O 1
ATOM 3571 N N . GLY C 1 82 ? 78.282 -3.682 67.824 1.00 54.40 128 GLY C N 1
ATOM 3572 C CA . GLY C 1 82 ? 78.880 -4.494 68.867 1.00 52.53 128 GLY C CA 1
ATOM 3573 C C . GLY C 1 82 ? 80.317 -4.156 69.219 1.00 51.98 128 GLY C C 1
ATOM 3574 O O . GLY C 1 82 ? 80.843 -3.102 68.830 1.00 50.10 128 GLY C O 1
ATOM 3575 N N . GLU C 1 83 ? 80.935 -5.068 69.980 1.00 52.26 129 GLU C N 1
ATOM 3576 C CA . GLU C 1 83 ? 82.332 -4.965 70.421 1.00 51.90 129 GLU C CA 1
ATOM 3577 C C . GLU C 1 83 ? 83.241 -5.863 69.553 1.00 50.49 129 GLU C C 1
ATOM 3578 O O . GLU C 1 83 ? 83.109 -7.091 69.561 1.00 50.56 129 GLU C O 1
ATOM 3584 N N . TYR C 1 84 ? 84.158 -5.242 68.811 1.00 47.68 130 TYR C N 1
ATOM 3585 C CA . TYR C 1 84 ? 85.060 -5.975 67.921 1.00 45.71 130 TYR C CA 1
ATOM 3586 C C . TYR C 1 84 ? 86.513 -5.897 68.353 1.00 45.06 130 TYR C C 1
ATOM 3587 O O . TYR C 1 84 ? 86.914 -4.956 69.037 1.00 45.50 130 TYR C O 1
ATOM 3596 N N . TRP C 1 85 ? 87.298 -6.892 67.938 1.00 44.56 131 TRP C N 1
ATOM 3597 C CA . TRP C 1 85 ? 88.741 -6.951 68.229 1.00 43.17 131 TRP C CA 1
ATOM 3598 C C . TRP C 1 85 ? 89.419 -8.081 67.440 1.00 42.17 131 TRP C C 1
ATOM 3599 O O . TRP C 1 85 ? 88.758 -9.055 67.036 1.00 40.86 131 TRP C O 1
ATOM 3610 N N . CYS C 1 86 ? 90.728 -7.943 67.213 1.00 40.87 132 CYS C N 1
ATOM 3611 C CA . CYS C 1 86 ? 91.484 -8.944 66.458 1.00 39.82 132 CYS C CA 1
ATOM 3612 C C . CYS C 1 86 ? 92.618 -9.598 67.244 1.00 40.39 132 CYS C C 1
ATOM 3613 O O . CYS C 1 86 ? 93.173 -9.020 68.194 1.00 39.29 132 CYS C O 1
ATOM 3616 N N . VAL C 1 87 ? 92.958 -10.813 66.817 1.00 41.34 133 VAL C N 1
ATOM 3617 C CA . VAL C 1 87 ? 94.030 -11.591 67.427 1.00 42.17 133 VAL C CA 1
ATOM 3618 C C . VAL C 1 87 ? 95.024 -12.032 66.359 1.00 43.20 133 VAL C C 1
ATOM 3619 O O . VAL C 1 87 ? 94.635 -12.643 65.359 1.00 43.33 133 VAL C O 1
ATOM 3623 N N . ALA C 1 88 ? 96.299 -11.723 66.580 1.00 44.36 134 ALA C N 1
ATOM 3624 C CA . ALA C 1 88 ? 97.365 -12.090 65.647 1.00 46.76 134 ALA C CA 1
ATOM 3625 C C . ALA C 1 88 ? 98.193 -13.245 66.203 1.00 49.37 134 ALA C C 1
ATOM 3626 O O . ALA C 1 88 ? 98.545 -13.255 67.383 1.00 49.73 134 ALA C O 1
ATOM 3628 N N . LYS C 1 89 ? 98.579 -14.187 65.355 1.00 51.95 135 LYS C N 1
ATOM 3629 C CA . LYS C 1 89 ? 99.361 -15.295 65.872 1.00 53.29 135 LYS C CA 1
ATOM 3630 C C . LYS C 1 89 ? 100.317 -15.958 64.880 1.00 54.20 135 LYS C C 1
ATOM 3631 O O . LYS C 1 89 ? 100.055 -15.997 63.674 1.00 55.74 135 LYS C O 1
ATOM 3637 N N . ASN C 1 90 ? 101.443 -16.447 65.402 1.00 53.47 136 ASN C N 1
ATOM 3638 C CA . ASN C 1 90 ? 102.434 -17.170 64.612 1.00 51.86 136 ASN C CA 1
ATOM 3639 C C . ASN C 1 90 ? 102.870 -18.319 65.524 1.00 51.41 136 ASN C C 1
ATOM 3640 O O . ASN C 1 90 ? 102.494 -18.340 66.685 1.00 49.61 136 ASN C O 1
ATOM 3645 N N . ARG C 1 91 ? 103.645 -19.271 65.011 1.00 53.42 137 ARG C N 1
ATOM 3646 C CA . ARG C 1 91 ? 104.067 -20.437 65.806 1.00 54.37 137 ARG C CA 1
ATOM 3647 C C . ARG C 1 91 ? 104.777 -20.140 67.123 1.00 52.43 137 ARG C C 1
ATOM 3648 O O . ARG C 1 91 ? 104.860 -21.003 68.003 1.00 51.19 137 ARG C O 1
ATOM 3656 N N . VAL C 1 92 ? 105.288 -18.923 67.245 1.00 50.13 138 VAL C N 1
ATOM 3657 C CA . VAL C 1 92 ? 105.978 -18.477 68.452 1.00 49.88 138 VAL C CA 1
ATOM 3658 C C . VAL C 1 92 ? 105.070 -17.857 69.533 1.00 50.83 138 VAL C C 1
ATOM 3659 O O . VAL C 1 92 ? 105.411 -17.891 70.725 1.00 50.97 138 VAL C O 1
ATOM 3663 N N . GLY C 1 93 ? 103.931 -17.286 69.124 1.00 51.28 139 GLY C N 1
ATOM 3664 C CA . GLY C 1 93 ? 103.019 -16.677 70.086 1.00 50.18 139 GLY C CA 1
ATOM 3665 C C . GLY C 1 93 ? 101.800 -15.972 69.508 1.00 49.63 139 GLY C C 1
ATOM 3666 O O . GLY C 1 93 ? 101.337 -16.300 68.417 1.00 50.56 139 GLY C O 1
ATOM 3667 N N . GLN C 1 94 ? 101.274 -14.997 70.245 1.00 48.60 140 GLN C N 1
ATOM 3668 C CA . GLN C 1 94 ? 100.102 -14.256 69.799 1.00 47.08 140 GLN C CA 1
ATOM 3669 C C . GLN C 1 94 ? 99.840 -12.985 70.610 1.00 45.35 140 GLN C C 1
ATOM 3670 O O . GLN C 1 94 ? 100.222 -12.884 71.775 1.00 44.66 140 GLN C O 1
ATOM 3676 N N . ALA C 1 95 ? 99.189 -12.016 69.974 1.00 43.74 141 ALA C N 1
ATOM 3677 C CA . ALA C 1 95 ? 98.859 -10.750 70.616 1.00 41.86 141 ALA C CA 1
ATOM 3678 C C . ALA C 1 95 ? 97.393 -10.391 70.379 1.00 40.85 141 ALA C C 1
ATOM 3679 O O . ALA C 1 95 ? 96.804 -10.762 69.353 1.00 40.70 141 ALA C O 1
ATOM 3681 N N . VAL C 1 96 ? 96.806 -9.675 71.336 1.00 38.93 142 VAL C N 1
ATOM 3682 C CA . VAL C 1 96 ? 95.417 -9.262 71.219 1.00 36.92 142 VAL C CA 1
ATOM 3683 C C . VAL C 1 96 ? 95.333 -7.750 71.125 1.00 37.33 142 VAL C C 1
ATOM 3684 O O . VAL C 1 96 ? 96.163 -7.040 71.707 1.00 36.86 142 VAL C O 1
ATOM 3688 N N . SER C 1 97 ? 94.321 -7.267 70.406 1.00 37.06 143 SER C N 1
ATOM 3689 C CA . SER C 1 97 ? 94.104 -5.834 70.231 1.00 37.52 143 SER C CA 1
ATOM 3690 C C . SER C 1 97 ? 93.089 -5.330 71.244 1.00 37.77 143 SER C C 1
ATOM 3691 O O . SER C 1 97 ? 92.456 -6.108 71.952 1.00 38.03 143 SER C O 1
ATOM 3694 N N . ARG C 1 98 ? 92.918 -4.021 71.308 1.00 37.20 144 ARG C N 1
ATOM 3695 C CA . ARG C 1 98 ? 91.931 -3.500 72.214 1.00 37.11 144 ARG C CA 1
ATOM 3696 C C . ARG C 1 98 ? 90.570 -3.787 71.601 1.00 36.90 144 ARG C C 1
ATOM 3697 O O . ARG C 1 98 ? 90.447 -4.025 70.402 1.00 36.61 144 ARG C O 1
ATOM 3705 N N . HIS C 1 99 ? 89.544 -3.792 72.432 1.00 36.69 145 HIS C N 1
ATOM 3706 C CA . HIS C 1 99 ? 88.211 -4.023 71.924 1.00 36.50 145 HIS C CA 1
ATOM 3707 C C . HIS C 1 99 ? 87.644 -2.668 71.514 1.00 37.54 145 HIS C C 1
ATOM 3708 O O . HIS C 1 99 ? 87.579 -1.739 72.327 1.00 37.71 145 HIS C O 1
ATOM 3715 N N . ALA C 1 100 ? 87.245 -2.533 70.255 1.00 38.29 146 ALA C N 1
ATOM 3716 C CA . ALA C 1 100 ? 86.649 -1.271 69.810 1.00 38.41 146 ALA C CA 1
ATOM 3717 C C . ALA C 1 100 ? 85.144 -1.491 69.645 1.00 37.85 146 ALA C C 1
ATOM 3718 O O . ALA C 1 100 ? 84.686 -2.622 69.431 1.00 36.19 146 ALA C O 1
ATOM 3720 N N . SER C 1 101 ? 84.372 -0.417 69.762 1.00 38.31 147 SER C N 1
ATOM 3721 C CA . SER C 1 101 ? 82.929 -0.536 69.611 1.00 39.65 147 SER C CA 1
ATOM 3722 C C . SER C 1 101 ? 82.441 0.130 68.318 1.00 39.52 147 SER C C 1
ATOM 3723 O O . SER C 1 101 ? 82.742 1.293 68.031 1.00 38.00 147 SER C O 1
ATOM 3726 N N . LEU C 1 102 ? 81.700 -0.636 67.532 1.00 39.56 148 LEU C N 1
ATOM 3727 C CA . LEU C 1 102 ? 81.153 -0.132 66.294 1.00 40.75 148 LEU C CA 1
ATOM 3728 C C . LEU C 1 102 ? 79.655 -0.071 66.486 1.00 43.34 148 LEU C C 1
ATOM 3729 O O . LEU C 1 102 ? 79.028 -1.086 66.833 1.00 43.94 148 LEU C O 1
ATOM 3734 N N . GLN C 1 103 ? 79.075 1.109 66.280 1.00 44.89 149 GLN C N 1
ATOM 3735 C CA . GLN C 1 103 ? 77.626 1.235 66.402 1.00 45.99 149 GLN C CA 1
ATOM 3736 C C . GLN C 1 103 ? 77.006 2.155 65.340 1.00 46.51 149 GLN C C 1
ATOM 3737 O O . GLN C 1 103 ? 77.610 3.159 64.918 1.00 45.49 149 GLN C O 1
ATOM 3743 N N . ILE C 1 104 ? 75.802 1.782 64.904 1.00 46.36 150 ILE C N 1
ATOM 3744 C CA . ILE C 1 104 ? 75.065 2.512 63.868 1.00 46.22 150 ILE C CA 1
ATOM 3745 C C . ILE C 1 104 ? 74.302 3.737 64.398 1.00 45.90 150 ILE C C 1
ATOM 3746 O O . ILE C 1 104 ? 73.402 3.567 65.249 1.00 44.80 150 ILE C O 1
ATOM 3751 N N . ALA C 1 105 ? 74.677 4.947 63.890 1.00 46.50 151 ALA C N 1
ATOM 3752 C CA . ALA C 1 105 ? 74.034 6.218 64.290 1.00 47.24 151 ALA C CA 1
ATOM 3753 C C . ALA C 1 105 ? 72.561 6.174 63.938 1.00 47.48 151 ALA C C 1
ATOM 3754 O O . ALA C 1 105 ? 72.184 5.767 62.839 1.00 46.36 151 ALA C O 1
ATOM 3756 N N . VAL C 1 106 ? 71.732 6.588 64.889 1.00 48.78 152 VAL C N 1
ATOM 3757 C CA . VAL C 1 106 ? 70.290 6.586 64.695 1.00 50.10 152 VAL C CA 1
ATOM 3758 C C . VAL C 1 106 ? 69.653 7.791 65.376 1.00 52.15 152 VAL C C 1
ATOM 3759 O O . VAL C 1 106 ? 70.262 8.417 66.249 1.00 52.27 152 VAL C O 1
ATOM 3763 N N . LEU C 1 107 ? 68.424 8.103 64.973 1.00 53.60 153 LEU C N 1
ATOM 3764 C CA . LEU C 1 107 ? 67.690 9.231 65.530 1.00 54.69 153 LEU C CA 1
ATOM 3765 C C . LEU C 1 107 ? 66.187 8.992 65.498 1.00 56.44 153 LEU C C 1
ATOM 3766 O O . LEU C 1 107 ? 65.527 9.331 64.513 1.00 56.40 153 LEU C O 1
ATOM 3771 N N . ARG C 1 108 ? 65.647 8.412 66.573 1.00 59.52 154 ARG C N 1
ATOM 3772 C CA . ARG C 1 108 ? 64.201 8.149 66.655 1.00 63.35 154 ARG C CA 1
ATOM 3773 C C . ARG C 1 108 ? 63.490 9.426 66.250 1.00 64.30 154 ARG C C 1
ATOM 3774 O O . ARG C 1 108 ? 63.930 10.515 66.616 1.00 65.28 154 ARG C O 1
ATOM 3782 N N . ASP C 1 109 ? 62.402 9.317 65.496 1.00 64.86 155 ASP C N 1
ATOM 3783 C CA . ASP C 1 109 ? 61.734 10.536 65.054 1.00 66.07 155 ASP C CA 1
ATOM 3784 C C . ASP C 1 109 ? 60.421 10.925 65.710 1.00 65.87 155 ASP C C 1
ATOM 3785 O O . ASP C 1 109 ? 59.602 11.618 65.108 1.00 66.32 155 ASP C O 1
ATOM 3790 N N . ASP C 1 110 ? 60.219 10.487 66.945 1.00 65.60 156 ASP C N 1
ATOM 3791 C CA . ASP C 1 110 ? 59.015 10.847 67.679 1.00 65.33 156 ASP C CA 1
ATOM 3792 C C . ASP C 1 110 ? 59.484 11.510 68.953 1.00 64.06 156 ASP C C 1
ATOM 3793 O O . ASP C 1 110 ? 60.278 10.937 69.685 1.00 64.25 156 ASP C O 1
ATOM 3798 N N . PHE C 1 111 ? 59.014 12.722 69.215 1.00 63.17 157 PHE C N 1
ATOM 3799 C CA . PHE C 1 111 ? 59.406 13.421 70.436 1.00 61.99 157 PHE C CA 1
ATOM 3800 C C . PHE C 1 111 ? 58.723 12.792 71.639 1.00 61.81 157 PHE C C 1
ATOM 3801 O O . PHE C 1 111 ? 57.552 12.413 71.565 1.00 62.02 157 PHE C O 1
ATOM 3809 N N . ARG C 1 112 ? 59.450 12.677 72.745 1.00 61.77 158 ARG C N 1
ATOM 3810 C CA . ARG C 1 112 ? 58.876 12.108 73.960 1.00 62.23 158 ARG C CA 1
ATOM 3811 C C . ARG C 1 112 ? 57.760 13.051 74.415 1.00 60.99 158 ARG C C 1
ATOM 3812 O O . ARG C 1 112 ? 56.676 12.623 74.810 1.00 61.10 158 ARG C O 1
ATOM 3820 N N . VAL C 1 113 ? 58.043 14.345 74.341 1.00 59.77 159 VAL C N 1
ATOM 3821 C CA . VAL C 1 113 ? 57.096 15.380 74.731 1.00 57.84 159 VAL C CA 1
ATOM 3822 C C . VAL C 1 113 ? 57.344 16.637 73.898 1.00 57.64 159 VAL C C 1
ATOM 3823 O O . VAL C 1 113 ? 58.494 17.048 73.700 1.00 56.93 159 VAL C O 1
ATOM 3827 N N . GLU C 1 114 ? 56.267 17.238 73.403 1.00 56.65 160 GLU C N 1
ATOM 3828 C CA . GLU C 1 114 ? 56.372 18.460 72.618 1.00 55.66 160 GLU C CA 1
ATOM 3829 C C . GLU C 1 114 ? 55.689 19.579 73.384 1.00 54.99 160 GLU C C 1
ATOM 3830 O O . GLU C 1 114 ? 54.763 19.335 74.148 1.00 55.54 160 GLU C O 1
ATOM 3836 N N . PRO C 1 115 ? 56.145 20.824 73.203 1.00 54.57 161 PRO C N 1
ATOM 3837 C CA . PRO C 1 115 ? 55.512 21.931 73.923 1.00 54.12 161 PRO C CA 1
ATOM 3838 C C . PRO C 1 115 ? 54.106 22.231 73.389 1.00 54.05 161 PRO C C 1
ATOM 3839 O O . PRO C 1 115 ? 53.823 22.037 72.201 1.00 53.49 161 PRO C O 1
ATOM 3843 N N . LYS C 1 116 ? 53.227 22.691 74.275 1.00 53.54 162 LYS C N 1
ATOM 3844 C CA . LYS C 1 116 ? 51.866 23.033 73.886 1.00 52.30 162 LYS C CA 1
ATOM 3845 C C . LYS C 1 116 ? 51.646 24.518 74.118 1.00 51.49 162 LYS C C 1
ATOM 3846 O O . LYS C 1 116 ? 52.388 25.152 74.863 1.00 51.02 162 LYS C O 1
ATOM 3848 N N . ASP C 1 117 ? 50.632 25.075 73.470 1.00 50.90 163 ASP C N 1
ATOM 3849 C CA . ASP C 1 117 ? 50.316 26.489 73.631 1.00 51.01 163 ASP C CA 1
ATOM 3850 C C . ASP C 1 117 ? 50.158 26.808 75.104 1.00 51.74 163 ASP C C 1
ATOM 3851 O O . ASP C 1 117 ? 49.537 26.050 75.840 1.00 52.40 163 ASP C O 1
ATOM 3856 N N . THR C 1 118 ? 50.714 27.934 75.535 1.00 52.92 164 THR C N 1
ATOM 3857 C CA . THR C 1 118 ? 50.643 28.318 76.939 1.00 54.91 164 THR C CA 1
ATOM 3858 C C . THR C 1 118 ? 50.290 29.797 77.149 1.00 57.83 164 THR C C 1
ATOM 3859 O O . THR C 1 118 ? 50.721 30.672 76.381 1.00 57.76 164 THR C O 1
ATOM 3863 N N . ARG C 1 119 ? 49.498 30.050 78.196 1.00 60.78 165 ARG C N 1
ATOM 3864 C CA . ARG C 1 119 ? 49.068 31.395 78.592 1.00 62.05 165 ARG C CA 1
ATOM 3865 C C . ARG C 1 119 ? 49.679 31.733 79.953 1.00 61.70 165 ARG C C 1
ATOM 3866 O O . ARG C 1 119 ? 49.844 30.861 80.804 1.00 60.84 165 ARG C O 1
ATOM 3874 N N . VAL C 1 120 ? 50.010 32.998 80.167 1.00 61.72 166 VAL C N 1
ATOM 3875 C CA . VAL C 1 120 ? 50.607 33.378 81.437 1.00 62.55 166 VAL C CA 1
ATOM 3876 C C . VAL C 1 120 ? 50.546 34.890 81.651 1.00 63.58 166 VAL C C 1
ATOM 3877 O O . VAL C 1 120 ? 50.705 35.667 80.701 1.00 63.43 166 VAL C O 1
ATOM 3881 N N . ALA C 1 121 ? 50.306 35.296 82.900 1.00 64.08 167 ALA C N 1
ATOM 3882 C CA . ALA C 1 121 ? 50.222 36.712 83.259 1.00 64.22 167 ALA C CA 1
ATOM 3883 C C . ALA C 1 121 ? 51.589 37.325 83.550 1.00 64.64 167 ALA C C 1
ATOM 3884 O O . ALA C 1 121 ? 52.484 36.665 84.112 1.00 63.23 167 ALA C O 1
ATOM 3886 N N . LYS C 1 122 ? 51.710 38.599 83.166 1.00 65.48 168 LYS C N 1
ATOM 3887 C CA . LYS C 1 122 ? 52.928 39.385 83.337 1.00 67.16 168 LYS C CA 1
ATOM 3888 C C . LYS C 1 122 ? 53.704 38.985 84.594 1.00 68.68 168 LYS C C 1
ATOM 3889 O O . LYS C 1 122 ? 53.117 38.812 85.663 1.00 69.13 168 LYS C O 1
ATOM 3891 N N . GLY C 1 123 ? 55.019 38.816 84.447 1.00 69.85 169 GLY C N 1
ATOM 3892 C CA . GLY C 1 123 ? 55.869 38.455 85.573 1.00 70.31 169 GLY C CA 1
ATOM 3893 C C . GLY C 1 123 ? 55.806 37.015 86.056 1.00 70.61 169 GLY C C 1
ATOM 3894 O O . GLY C 1 123 ? 56.809 36.486 86.541 1.00 71.39 169 GLY C O 1
ATOM 3895 N N . GLU C 1 124 ? 54.633 36.395 85.944 1.00 69.96 170 GLU C N 1
ATOM 3896 C CA . GLU C 1 124 ? 54.400 35.003 86.346 1.00 69.99 170 GLU C CA 1
ATOM 3897 C C . GLU C 1 124 ? 55.466 34.075 85.681 1.00 68.55 170 GLU C C 1
ATOM 3898 O O . GLU C 1 124 ? 56.148 34.506 84.746 1.00 69.39 170 GLU C O 1
ATOM 3904 N N . THR C 1 125 ? 55.634 32.831 86.154 1.00 65.35 171 THR C N 1
ATOM 3905 C CA . THR C 1 125 ? 56.636 31.914 85.564 1.00 62.66 171 THR C CA 1
ATOM 3906 C C . THR C 1 125 ? 56.073 30.943 84.509 1.00 61.00 171 THR C C 1
ATOM 3907 O O . THR C 1 125 ? 55.098 30.229 84.767 1.00 60.17 171 THR C O 1
ATOM 3911 N N . ALA C 1 126 ? 56.702 30.910 83.332 1.00 58.96 172 ALA C N 1
ATOM 3912 C CA . ALA C 1 126 ? 56.254 30.041 82.243 1.00 57.09 172 ALA C CA 1
ATOM 3913 C C . ALA C 1 126 ? 57.194 28.862 82.004 1.00 55.97 172 ALA C C 1
ATOM 3914 O O . ALA C 1 126 ? 58.405 28.972 82.205 1.00 55.49 172 ALA C O 1
ATOM 3916 N N . LEU C 1 127 ? 56.631 27.733 81.573 1.00 54.47 173 LEU C N 1
ATOM 3917 C CA . LEU C 1 127 ? 57.434 26.545 81.299 1.00 52.56 173 LEU C CA 1
ATOM 3918 C C . LEU C 1 127 ? 56.979 25.748 80.072 1.00 50.81 173 LEU C C 1
ATOM 3919 O O . LEU C 1 127 ? 55.914 25.124 80.079 1.00 49.10 173 LEU C O 1
ATOM 3924 N N . LEU C 1 128 ? 57.808 25.766 79.031 1.00 49.74 174 LEU C N 1
ATOM 3925 C CA . LEU C 1 128 ? 57.512 25.053 77.800 1.00 49.63 174 LEU C CA 1
ATOM 3926 C C . LEU C 1 128 ? 58.257 23.728 77.789 1.00 50.90 174 LEU C C 1
ATOM 3927 O O . LEU C 1 128 ? 59.476 23.683 77.993 1.00 50.54 174 LEU C O 1
ATOM 3932 N N . GLU C 1 129 ? 57.509 22.653 77.544 1.00 52.02 175 GLU C N 1
ATOM 3933 C CA . GLU C 1 129 ? 58.057 21.300 77.532 1.00 52.63 175 GLU C CA 1
ATOM 3934 C C . GLU C 1 129 ? 58.659 20.813 76.221 1.00 52.12 175 GLU C C 1
ATOM 3935 O O . GLU C 1 129 ? 58.128 21.065 75.137 1.00 52.48 175 GLU C O 1
ATOM 3941 N N . CYS C 1 130 ? 59.771 20.094 76.341 1.00 50.82 176 CYS C N 1
ATOM 3942 C CA . CYS C 1 130 ? 60.443 19.517 75.189 1.00 49.95 176 CYS C CA 1
ATOM 3943 C C . CYS C 1 130 ? 61.208 18.243 75.566 1.00 49.67 176 CYS C C 1
ATOM 3944 O O . CYS C 1 130 ? 62.207 18.282 76.301 1.00 48.94 176 CYS C O 1
ATOM 3947 N N . GLY C 1 131 ? 60.708 17.116 75.061 1.00 48.69 177 GLY C N 1
ATOM 3948 C CA . GLY C 1 131 ? 61.327 15.830 75.311 1.00 47.58 177 GLY C CA 1
ATOM 3949 C C . GLY C 1 131 ? 61.870 15.338 73.989 1.00 47.48 177 GLY C C 1
ATOM 3950 O O . GLY C 1 131 ? 61.182 14.631 73.257 1.00 46.98 177 GLY C O 1
ATOM 3951 N N . PRO C 1 132 ? 63.118 15.701 73.656 1.00 47.76 178 PRO C N 1
ATOM 3952 C CA . PRO C 1 132 ? 63.742 15.289 72.398 1.00 47.21 178 PRO C CA 1
ATOM 3953 C C . PRO C 1 132 ? 63.717 13.788 72.192 1.00 46.89 178 PRO C C 1
ATOM 3954 O O . PRO C 1 132 ? 63.799 13.021 73.150 1.00 46.54 178 PRO C O 1
ATOM 3958 N N . PRO C 1 133 ? 63.591 13.348 70.933 1.00 46.87 179 PRO C N 1
ATOM 3959 C CA . PRO C 1 133 ? 63.571 11.907 70.682 1.00 46.84 179 PRO C CA 1
ATOM 3960 C C . PRO C 1 133 ? 64.951 11.340 71.018 1.00 47.29 179 PRO C C 1
ATOM 3961 O O . PRO C 1 133 ? 65.944 12.060 70.972 1.00 46.02 179 PRO C O 1
ATOM 3965 N N . LYS C 1 134 ? 65.028 10.073 71.406 1.00 48.82 180 LYS C N 1
ATOM 3966 C CA . LYS C 1 134 ? 66.335 9.508 71.724 1.00 49.67 180 LYS C CA 1
ATOM 3967 C C . LYS C 1 134 ? 67.134 9.323 70.444 1.00 49.46 180 LYS C C 1
ATOM 3968 O O . LYS C 1 134 ? 66.585 9.169 69.348 1.00 49.85 180 LYS C O 1
ATOM 3974 N N . GLY C 1 135 ? 68.444 9.334 70.598 1.00 48.65 181 GLY C N 1
ATOM 3975 C CA . GLY C 1 135 ? 69.318 9.177 69.460 1.00 48.33 181 GLY C CA 1
ATOM 3976 C C . GLY C 1 135 ? 70.731 8.882 69.912 1.00 48.03 181 GLY C C 1
ATOM 3977 O O . GLY C 1 135 ? 71.100 9.132 71.065 1.00 48.76 181 GLY C O 1
ATOM 3978 N N . ILE C 1 136 ? 71.530 8.354 68.993 1.00 46.82 182 ILE C N 1
ATOM 3979 C CA . ILE C 1 136 ? 72.912 8.008 69.281 1.00 44.40 182 ILE C CA 1
ATOM 3980 C C . ILE C 1 136 ? 73.749 8.323 68.054 1.00 43.48 182 ILE C C 1
ATOM 3981 O O . ILE C 1 136 ? 73.516 7.767 66.985 1.00 43.09 182 ILE C O 1
ATOM 3986 N N . PRO C 1 137 ? 74.721 9.243 68.179 1.00 43.30 183 PRO C N 1
ATOM 3987 C CA . PRO C 1 137 ? 75.127 10.030 69.352 1.00 44.48 183 PRO C CA 1
ATOM 3988 C C . PRO C 1 137 ? 73.975 10.729 70.052 1.00 45.38 183 PRO C C 1
ATOM 3989 O O . PRO C 1 137 ? 72.856 10.754 69.543 1.00 45.79 183 PRO C O 1
ATOM 3993 N N . GLU C 1 138 ? 74.260 11.305 71.218 1.00 46.25 184 GLU C N 1
ATOM 3994 C CA . GLU C 1 138 ? 73.246 12.036 71.967 1.00 48.03 184 GLU C CA 1
ATOM 3995 C C . GLU C 1 138 ? 72.814 13.207 71.098 1.00 47.37 184 GLU C C 1
ATOM 3996 O O . GLU C 1 138 ? 73.652 13.969 70.613 1.00 47.46 184 GLU C O 1
ATOM 4002 N N . PRO C 1 139 ? 71.503 13.354 70.863 1.00 46.27 185 PRO C N 1
ATOM 4003 C CA . PRO C 1 139 ? 71.080 14.477 70.034 1.00 45.31 185 PRO C CA 1
ATOM 4004 C C . PRO C 1 139 ? 71.282 15.796 70.769 1.00 44.18 185 PRO C C 1
ATOM 4005 O O . PRO C 1 139 ? 71.378 15.821 71.995 1.00 43.50 185 PRO C O 1
ATOM 4009 N N . THR C 1 140 ? 71.368 16.885 70.014 1.00 42.97 186 THR C N 1
ATOM 4010 C CA . THR C 1 140 ? 71.533 18.209 70.596 1.00 42.46 186 THR C CA 1
ATOM 4011 C C . THR C 1 140 ? 70.174 18.869 70.554 1.00 42.08 186 THR C C 1
ATOM 4012 O O . THR C 1 140 ? 69.433 18.695 69.594 1.00 42.63 186 THR C O 1
ATOM 4016 N N . LEU C 1 141 ? 69.841 19.644 71.574 1.00 41.40 187 LEU C N 1
ATOM 4017 C CA . LEU C 1 141 ? 68.544 20.290 71.592 1.00 40.66 187 LEU C CA 1
ATOM 4018 C C . LEU C 1 141 ? 68.612 21.804 71.696 1.00 41.31 187 LEU C C 1
ATOM 4019 O O . LEU C 1 141 ? 69.074 22.359 72.697 1.00 41.98 187 LEU C O 1
ATOM 4024 N N . ILE C 1 142 ? 68.124 22.471 70.658 1.00 41.08 188 ILE C N 1
ATOM 4025 C CA . ILE C 1 142 ? 68.123 23.926 70.619 1.00 41.13 188 ILE C CA 1
ATOM 4026 C C . ILE C 1 142 ? 66.682 24.473 70.575 1.00 40.64 188 ILE C C 1
ATOM 4027 O O . ILE C 1 142 ? 65.771 23.791 70.100 1.00 39.90 188 ILE C O 1
ATOM 4032 N N . TRP C 1 143 ? 66.474 25.687 71.087 1.00 39.95 189 TRP C N 1
ATOM 4033 C CA . TRP C 1 143 ? 65.145 26.310 71.039 1.00 39.70 189 TRP C CA 1
ATOM 4034 C C . TRP C 1 143 ? 65.105 27.444 70.006 1.00 39.69 189 TRP C C 1
ATOM 4035 O O . TRP C 1 143 ? 66.059 28.205 69.868 1.00 39.21 189 TRP C O 1
ATOM 4046 N N . ILE C 1 144 ? 63.995 27.550 69.285 1.00 40.25 190 ILE C N 1
ATOM 4047 C CA . ILE C 1 144 ? 63.821 28.596 68.279 1.00 41.46 190 ILE C CA 1
ATOM 4048 C C . ILE C 1 144 ? 62.524 29.361 68.510 1.00 42.81 190 ILE C C 1
ATOM 4049 O O . ILE C 1 144 ? 61.449 28.751 68.606 1.00 43.01 190 ILE C O 1
ATOM 4054 N N . LYS C 1 145 ? 62.626 30.690 68.599 1.00 43.28 191 LYS C N 1
ATOM 4055 C CA . LYS C 1 145 ? 61.446 31.536 68.782 1.00 43.14 191 LYS C CA 1
ATOM 4056 C C . LYS C 1 145 ? 61.234 32.403 67.550 1.00 42.91 191 LYS C C 1
ATOM 4057 O O . LYS C 1 145 ? 62.004 33.328 67.298 1.00 42.50 191 LYS C O 1
ATOM 4063 N N . ASP C 1 146 ? 60.188 32.098 66.789 1.00 43.06 192 ASP C N 1
ATOM 4064 C CA . ASP C 1 146 ? 59.880 32.846 65.582 1.00 43.35 192 ASP C CA 1
ATOM 4065 C C . ASP C 1 146 ? 61.079 32.944 64.642 1.00 43.86 192 ASP C C 1
ATOM 4066 O O . ASP C 1 146 ? 61.501 34.047 64.273 1.00 45.32 192 ASP C O 1
ATOM 4071 N N . GLY C 1 147 ? 61.641 31.794 64.276 1.00 42.96 193 GLY C N 1
ATOM 4072 C CA . GLY C 1 147 ? 62.760 31.768 63.349 1.00 41.14 193 GLY C CA 1
ATOM 4073 C C . GLY C 1 147 ? 64.125 32.126 63.876 1.00 40.31 193 GLY C C 1
ATOM 4074 O O . GLY C 1 147 ? 65.122 31.857 63.222 1.00 39.90 193 GLY C O 1
ATOM 4075 N N . VAL C 1 148 ? 64.179 32.722 65.056 1.00 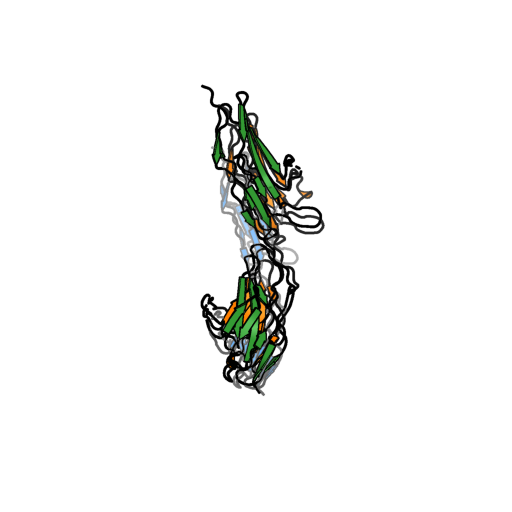41.38 194 VAL C N 1
ATOM 4076 C CA . VAL C 1 148 ? 65.450 33.124 65.647 1.00 42.19 194 VAL C CA 1
ATOM 4077 C C . VAL C 1 148 ? 65.882 32.185 66.767 1.00 42.61 194 VAL C C 1
ATOM 4078 O O . VAL C 1 148 ? 65.262 32.143 67.835 1.00 41.77 194 VAL C O 1
ATOM 4082 N N . PRO C 1 149 ? 66.956 31.419 66.538 1.00 42.89 195 PRO C N 1
ATOM 4083 C CA . PRO C 1 149 ? 67.419 30.502 67.571 1.00 44.81 195 PRO C CA 1
ATOM 4084 C C . PRO C 1 149 ? 67.888 31.223 68.831 1.00 47.84 195 PRO C C 1
ATOM 4085 O O . PRO C 1 149 ? 68.749 32.108 68.782 1.00 48.34 195 PRO C O 1
ATOM 4089 N N . LEU C 1 150 ? 67.288 30.843 69.956 1.00 50.50 196 LEU C N 1
ATOM 4090 C CA . LEU C 1 150 ? 67.626 31.409 71.245 1.00 52.25 196 LEU C CA 1
ATOM 4091 C C . LEU C 1 150 ? 68.957 30.851 71.673 1.00 56.47 196 LEU C C 1
ATOM 4092 O O . LEU C 1 150 ? 69.063 29.665 71.994 1.00 57.22 196 LEU C O 1
ATOM 4097 N N . ASP C 1 151 ? 69.949 31.739 71.723 1.00 62.35 197 ASP C N 1
ATOM 4098 C CA . ASP C 1 151 ? 71.309 31.409 72.157 1.00 67.52 197 ASP C CA 1
ATOM 4099 C C . ASP C 1 151 ? 71.491 31.914 73.612 1.00 70.51 197 ASP C C 1
ATOM 4100 O O . ASP C 1 151 ? 71.814 33.088 73.864 1.00 70.02 197 ASP C O 1
ATOM 4102 N N . ASP C 1 152 ? 71.263 31.007 74.561 1.00 74.02 198 ASP C N 1
ATOM 4103 C CA . ASP C 1 152 ? 71.364 31.317 75.984 1.00 77.51 198 ASP C CA 1
ATOM 4104 C C . ASP C 1 152 ? 72.632 30.744 76.632 1.00 79.72 198 ASP C C 1
ATOM 4105 O O . ASP C 1 152 ? 73.026 29.604 76.351 1.00 79.45 198 ASP C O 1
ATOM 4107 N N . LEU C 1 153 ? 73.251 31.547 77.504 1.00 82.18 199 LEU C N 1
ATOM 4108 C CA . LEU C 1 153 ? 74.474 31.168 78.227 1.00 84.44 199 LEU C CA 1
ATOM 4109 C C . LEU C 1 153 ? 74.193 30.235 79.422 1.00 85.71 199 LEU C C 1
ATOM 4110 O O . LEU C 1 153 ? 73.239 30.453 80.182 1.00 86.81 199 LEU C O 1
ATOM 4112 N N . LYS C 1 154 ? 75.029 29.204 79.583 1.00 85.66 200 LYS C N 1
ATOM 4113 C CA . LYS C 1 154 ? 74.885 28.241 80.676 1.00 84.59 200 LYS C CA 1
ATOM 4114 C C . LYS C 1 154 ? 75.678 28.691 81.901 1.00 84.08 200 LYS C C 1
ATOM 4115 O O . LYS C 1 154 ? 75.568 29.838 82.343 1.00 83.58 200 LYS C O 1
ATOM 4117 N N . SER C 1 162 ? 70.266 34.165 85.297 1.00 79.84 208 SER C N 1
ATOM 4118 C CA . SER C 1 162 ? 69.504 34.235 84.053 1.00 80.77 208 SER C CA 1
ATOM 4119 C C . SER C 1 162 ? 68.010 34.408 84.338 1.00 81.31 208 SER C C 1
ATOM 4120 O O . SER C 1 162 ? 67.574 34.309 85.490 1.00 82.05 208 SER C O 1
ATOM 4122 N N . ARG C 1 163 ? 67.233 34.677 83.287 1.00 81.27 209 ARG C N 1
ATOM 4123 C CA . ARG C 1 163 ? 65.778 34.848 83.403 1.00 80.50 209 ARG C CA 1
ATOM 4124 C C . ARG C 1 163 ? 65.082 33.707 82.646 1.00 80.56 209 ARG C C 1
ATOM 4125 O O . ARG C 1 163 ? 64.222 33.014 83.205 1.00 80.72 209 ARG C O 1
ATOM 4133 N N . VAL C 1 164 ? 65.454 33.517 81.379 1.00 79.57 210 VAL C N 1
ATOM 4134 C CA . VAL C 1 164 ? 64.910 32.429 80.561 1.00 78.22 210 VAL C CA 1
ATOM 4135 C C . VAL C 1 164 ? 66.055 31.418 80.466 1.00 77.69 210 VAL C C 1
ATOM 4136 O O . VAL C 1 164 ? 67.181 31.789 80.117 1.00 78.13 210 VAL C O 1
ATOM 4138 N N . ARG C 1 165 ? 65.785 30.154 80.791 1.00 76.48 211 ARG C N 1
ATOM 4139 C CA . ARG C 1 165 ? 66.836 29.131 80.754 1.00 74.73 211 ARG C CA 1
ATOM 4140 C C . ARG C 1 165 ? 66.337 27.725 80.433 1.00 72.81 211 ARG C C 1
ATOM 4141 O O . ARG C 1 165 ? 65.134 27.438 80.529 1.00 71.99 211 ARG C O 1
ATOM 4149 N N . ILE C 1 166 ? 67.269 26.846 80.055 1.00 69.45 212 ILE C N 1
ATOM 4150 C CA . ILE C 1 166 ? 66.887 25.468 79.799 1.00 67.14 212 ILE C CA 1
ATOM 4151 C C . ILE C 1 166 ? 67.021 24.739 81.130 1.00 67.21 212 ILE C C 1
ATOM 4152 O O . ILE C 1 166 ? 67.928 25.022 81.922 1.00 67.41 212 ILE C O 1
ATOM 4157 N N . VAL C 1 167 ? 66.107 23.810 81.380 1.00 66.89 213 VAL C N 1
ATOM 4158 C CA . VAL C 1 167 ? 66.111 23.065 82.628 1.00 66.72 213 VAL C CA 1
ATOM 4159 C C . VAL C 1 167 ? 65.513 21.681 82.423 1.00 66.90 213 VAL C C 1
ATOM 4160 O O . VAL C 1 167 ? 64.673 21.479 81.537 1.00 66.27 213 VAL C O 1
ATOM 4164 N N . ASP C 1 168 ? 65.948 20.735 83.252 1.00 67.42 214 ASP C N 1
ATOM 4165 C CA . ASP C 1 168 ? 65.482 19.350 83.178 1.00 67.67 214 ASP C CA 1
ATOM 4166 C C . ASP C 1 168 ? 65.742 18.784 81.781 1.00 67.25 214 ASP C C 1
ATOM 4167 O O . ASP C 1 168 ? 64.909 18.057 81.230 1.00 66.25 214 ASP C O 1
ATOM 4172 N N . GLY C 1 169 ? 66.901 19.133 81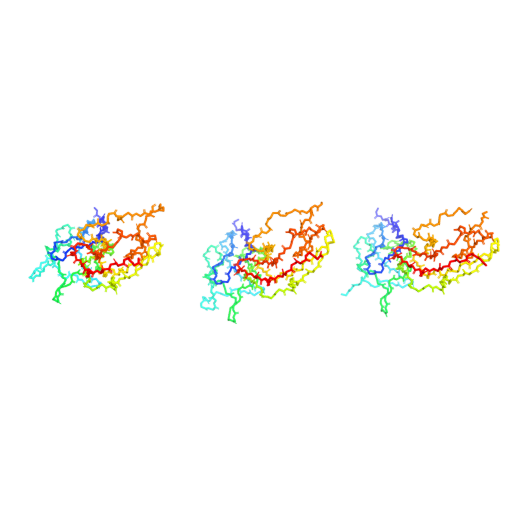.219 1.00 67.33 215 GLY C N 1
ATOM 4173 C CA . GLY C 1 169 ? 67.279 18.668 79.892 1.00 65.89 215 GLY C CA 1
ATOM 4174 C C . GLY C 1 169 ? 66.203 18.764 78.815 1.00 64.73 215 GLY C C 1
ATOM 4175 O O . GLY C 1 169 ? 65.531 17.773 78.510 1.00 64.14 215 GLY C O 1
ATOM 4176 N N . GLY C 1 170 ? 66.027 19.953 78.242 1.00 63.42 216 GLY C N 1
ATOM 4177 C CA . GLY C 1 170 ? 65.043 20.111 77.188 1.00 61.05 216 GLY C CA 1
ATOM 4178 C C . GLY C 1 170 ? 63.933 21.113 77.409 1.00 59.74 216 GLY C C 1
ATOM 4179 O O . GLY C 1 170 ? 63.381 21.637 76.449 1.00 59.79 216 GLY C O 1
ATOM 4180 N N . ASN C 1 171 ? 63.597 21.396 78.660 1.00 58.51 217 ASN C N 1
ATOM 4181 C CA . ASN C 1 171 ? 62.513 22.331 78.930 1.00 57.12 217 ASN C CA 1
ATOM 4182 C C . ASN C 1 171 ? 62.944 23.785 79.051 1.00 56.11 217 ASN C C 1
ATOM 4183 O O . ASN C 1 171 ? 63.968 24.100 79.666 1.00 55.87 217 ASN C O 1
ATOM 4188 N N . LEU C 1 172 ? 62.147 24.667 78.452 1.00 54.40 218 LEU C N 1
ATOM 4189 C CA . LEU C 1 172 ? 62.424 26.094 78.482 1.00 53.12 218 LEU C CA 1
ATOM 4190 C C . LEU C 1 172 ? 61.667 26.709 79.648 1.00 53.28 218 LEU C C 1
ATOM 4191 O O . LEU C 1 172 ? 60.464 26.503 79.800 1.00 52.46 218 LEU C O 1
ATOM 4196 N N . LEU C 1 173 ? 62.389 27.461 80.470 1.00 54.07 219 LEU C N 1
ATOM 4197 C CA . LEU C 1 173 ? 61.815 28.111 81.637 1.00 54.80 219 LEU C CA 1
ATOM 4198 C C . LEU C 1 173 ? 62.019 29.625 81.562 1.00 56.10 219 LEU C C 1
ATOM 4199 O O . LEU C 1 173 ? 63.136 30.102 81.333 1.00 56.41 219 LEU C O 1
ATOM 4204 N N . ILE C 1 174 ? 60.930 30.369 81.737 1.00 57.36 220 ILE C N 1
ATOM 4205 C CA . ILE C 1 174 ? 60.966 31.832 81.720 1.00 58.51 220 ILE C CA 1
ATOM 4206 C C . ILE C 1 174 ? 60.443 32.314 83.078 1.00 60.34 220 ILE C C 1
ATOM 4207 O O . ILE C 1 174 ? 59.239 32.232 83.354 1.00 60.22 220 ILE C O 1
ATOM 4212 N N . SER C 1 175 ? 61.362 32.797 83.918 1.00 61.93 221 SER C N 1
ATOM 4213 C CA . SER C 1 175 ? 61.051 33.283 85.265 1.00 63.79 221 SER C CA 1
ATOM 4214 C C . SER C 1 175 ? 60.014 34.413 85.326 1.00 64.86 221 SER C C 1
ATOM 4215 O O . SER C 1 175 ? 58.855 34.180 85.682 1.00 65.42 221 SER C O 1
ATOM 4218 N N . ASN C 1 176 ? 60.426 35.635 85.008 1.00 65.20 222 ASN C N 1
ATOM 4219 C CA . ASN C 1 176 ? 59.494 36.748 85.031 1.00 66.86 222 ASN C CA 1
ATOM 4220 C C . ASN C 1 176 ? 59.017 36.980 83.604 1.00 67.04 222 ASN C C 1
ATOM 4221 O O . ASN C 1 176 ? 59.741 37.548 82.790 1.00 68.10 222 ASN C O 1
ATOM 4226 N N . VAL C 1 177 ? 57.803 36.542 83.296 1.00 66.88 223 VAL C N 1
ATOM 4227 C CA . VAL C 1 177 ? 57.278 36.701 81.944 1.00 67.52 223 VAL C CA 1
ATOM 4228 C C . VAL C 1 177 ? 56.906 38.129 81.560 1.00 68.38 223 VAL C C 1
ATOM 4229 O O . VAL C 1 177 ? 55.968 38.708 82.106 1.00 68.13 223 VAL C O 1
ATOM 4233 N N . GLU C 1 178 ? 57.659 38.688 80.617 1.00 69.81 224 GLU C N 1
ATOM 4234 C CA . GLU C 1 178 ? 57.401 40.033 80.107 1.00 71.52 224 GLU C CA 1
ATOM 4235 C C . GLU C 1 178 ? 56.450 39.868 78.908 1.00 71.44 224 GLU C C 1
ATOM 4236 O O . GLU C 1 178 ? 56.011 38.752 78.604 1.00 71.85 224 GLU C O 1
ATOM 4242 N N . PRO C 1 179 ? 56.106 40.970 78.220 1.00 70.45 225 PRO C N 1
ATOM 4243 C CA . PRO C 1 179 ? 55.206 40.843 77.067 1.00 68.88 225 PRO C CA 1
ATOM 4244 C C . PRO C 1 179 ? 56.019 40.497 75.813 1.00 67.54 225 PRO C C 1
ATOM 4245 O O . PRO C 1 179 ? 55.504 39.937 74.840 1.00 66.80 225 PRO C O 1
ATOM 4249 N N . ILE C 1 180 ? 57.301 40.841 75.871 1.00 66.26 226 ILE C N 1
ATOM 4250 C CA . ILE C 1 180 ? 58.239 40.598 74.785 1.00 65.80 226 ILE C CA 1
ATOM 4251 C C . ILE C 1 180 ? 58.339 39.095 74.508 1.00 65.63 226 ILE C C 1
ATOM 4252 O O . ILE C 1 180 ? 58.590 38.669 73.373 1.00 66.13 226 ILE C O 1
ATOM 4257 N N . ASP C 1 181 ? 58.105 38.302 75.551 1.00 63.90 227 ASP C N 1
ATOM 4258 C CA . ASP C 1 181 ? 58.201 36.850 75.471 1.00 61.48 227 ASP C CA 1
ATOM 4259 C C . ASP C 1 181 ? 57.139 36.217 74.599 1.00 60.31 227 ASP C C 1
ATOM 4260 O O . ASP C 1 181 ? 57.240 35.038 74.274 1.00 60.01 227 ASP C O 1
ATOM 4265 N N . GLU C 1 182 ? 56.118 36.987 74.233 1.00 59.11 228 GLU C N 1
ATOM 4266 C CA . GLU C 1 182 ? 55.063 36.461 73.379 1.00 58.86 228 GLU C CA 1
ATOM 4267 C C . GLU C 1 182 ? 55.662 35.995 72.068 1.00 57.61 228 GLU C C 1
ATOM 4268 O O . GLU C 1 182 ? 56.579 36.625 71.535 1.00 57.10 228 GLU C O 1
ATOM 4274 N N . GLY C 1 183 ? 55.139 34.894 71.544 1.00 55.99 229 GLY C N 1
ATOM 4275 C CA . GLY C 1 183 ? 55.653 34.380 70.290 1.00 53.73 229 GLY C CA 1
ATOM 4276 C C . GLY C 1 183 ? 55.486 32.886 70.112 1.00 51.83 229 GLY C C 1
ATOM 4277 O O . GLY C 1 183 ? 54.892 32.203 70.949 1.00 52.31 229 GLY C O 1
ATOM 4278 N N . ASN C 1 184 ? 56.019 32.380 69.009 1.00 49.48 230 ASN C N 1
ATOM 4279 C CA . ASN C 1 184 ? 55.932 30.968 68.701 1.00 47.15 230 ASN C CA 1
ATOM 4280 C C . ASN C 1 184 ? 57.252 30.284 69.003 1.00 46.18 230 ASN C C 1
ATOM 4281 O O . ASN C 1 184 ? 58.292 30.670 68.460 1.00 45.97 230 ASN C O 1
ATOM 4286 N N . TYR C 1 185 ? 57.202 29.274 69.872 1.00 43.79 231 TYR C N 1
ATOM 4287 C CA . TYR C 1 185 ? 58.387 28.522 70.259 1.00 41.01 231 TYR C CA 1
ATOM 4288 C C . TYR C 1 185 ? 58.315 27.107 69.721 1.00 40.70 231 TYR C C 1
ATOM 4289 O O . TYR C 1 185 ? 57.225 26.570 69.529 1.00 40.41 231 TYR C O 1
ATOM 4298 N N . LYS C 1 186 ? 59.484 26.526 69.452 1.00 40.75 232 LYS C N 1
ATOM 4299 C CA . LYS C 1 186 ? 59.606 25.143 68.976 1.00 40.35 232 LYS C CA 1
ATOM 4300 C C . LYS C 1 186 ? 61.020 24.697 69.287 1.00 39.51 232 LYS C C 1
ATOM 4301 O O . LYS C 1 186 ? 61.935 25.507 69.250 1.00 40.43 232 LYS C O 1
ATOM 4307 N N . CYS C 1 187 ? 61.206 23.427 69.623 1.00 38.57 233 CYS C N 1
ATOM 4308 C CA . CYS C 1 187 ? 62.545 22.951 69.913 1.00 38.75 233 CYS C CA 1
ATOM 4309 C C . CYS C 1 187 ? 62.974 21.969 68.836 1.00 38.41 233 CYS C C 1
ATOM 4310 O O . CYS C 1 187 ? 62.136 21.294 68.226 1.00 37.91 233 CYS C O 1
ATOM 4313 N N . ILE C 1 188 ? 64.285 21.912 68.603 1.00 38.20 234 ILE C N 1
ATOM 4314 C CA . ILE C 1 188 ? 64.882 21.054 67.586 1.00 36.93 234 ILE C CA 1
ATOM 4315 C C . ILE C 1 188 ? 65.952 20.148 68.177 1.00 38.28 234 ILE C C 1
ATOM 4316 O O . ILE C 1 188 ? 66.668 20.531 69.110 1.00 38.56 234 ILE C O 1
ATOM 4321 N N . ALA C 1 189 ? 66.059 18.946 67.620 1.00 39.29 235 ALA C N 1
ATOM 4322 C CA . ALA C 1 189 ? 67.055 17.977 68.057 1.00 40.58 235 ALA C CA 1
ATOM 4323 C C . ALA C 1 189 ? 67.855 17.556 66.834 1.00 42.17 235 ALA C C 1
ATOM 4324 O O . ALA C 1 189 ? 67.333 17.560 65.718 1.00 41.28 235 ALA C O 1
ATOM 4326 N N . GLN C 1 190 ? 69.124 17.206 67.032 1.00 45.19 236 GLN C N 1
ATOM 4327 C CA . GLN C 1 190 ? 69.947 16.766 65.911 1.00 46.47 236 GLN C CA 1
ATOM 4328 C C . GLN C 1 190 ? 71.307 16.159 66.255 1.00 45.94 236 GLN C C 1
ATOM 4329 O O . GLN C 1 190 ? 71.964 16.558 67.219 1.00 44.80 236 GLN C O 1
ATOM 4335 N N . ASN C 1 191 ? 71.698 15.181 65.439 1.00 46.49 237 ASN C N 1
ATOM 4336 C CA . ASN C 1 191 ? 72.984 14.479 65.532 1.00 47.12 237 ASN C CA 1
ATOM 4337 C C . ASN C 1 191 ? 73.344 14.095 64.094 1.00 46.24 237 ASN C C 1
ATOM 4338 O O . ASN C 1 191 ? 72.710 14.577 63.151 1.00 44.21 237 ASN C O 1
ATOM 4343 N N . LEU C 1 192 ? 74.341 13.228 63.927 1.00 46.48 238 LEU C N 1
ATOM 4344 C CA . LEU C 1 192 ? 74.792 12.787 62.594 1.00 46.17 238 LEU C CA 1
ATOM 4345 C C . LEU C 1 192 ? 73.642 12.427 61.666 1.00 45.11 238 LEU C C 1
ATOM 4346 O O . LEU C 1 192 ? 73.593 12.860 60.519 1.00 45.64 238 LEU C O 1
ATOM 4351 N N . VAL C 1 193 ? 72.731 11.610 62.171 1.00 43.70 239 VAL C N 1
ATOM 4352 C CA . VAL C 1 193 ? 71.581 11.157 61.408 1.00 43.42 239 VAL C CA 1
ATOM 4353 C C . VAL C 1 193 ? 70.815 12.280 60.734 1.00 44.31 239 VAL C C 1
ATOM 4354 O O . VAL C 1 193 ? 70.348 12.130 59.606 1.00 43.69 239 VAL C O 1
ATOM 4358 N N . GLY C 1 194 ? 70.663 13.401 61.436 1.00 45.65 240 GLY C N 1
ATOM 4359 C CA . GLY C 1 194 ? 69.925 14.518 60.870 1.00 45.36 240 GLY C CA 1
ATOM 4360 C C . GLY C 1 194 ? 69.251 15.447 61.866 1.00 45.10 240 GLY C C 1
ATOM 4361 O O . GLY C 1 194 ? 69.816 15.751 62.923 1.00 45.91 240 GLY C O 1
ATOM 4362 N N . THR C 1 195 ? 68.035 15.881 61.528 1.00 44.06 241 THR C N 1
ATOM 4363 C CA . THR C 1 195 ? 67.267 16.816 62.353 1.00 43.03 241 THR C CA 1
ATOM 4364 C C . THR C 1 195 ? 65.827 16.384 62.683 1.00 42.83 241 THR C C 1
ATOM 4365 O O . THR C 1 195 ? 65.190 15.678 61.911 1.00 42.19 241 THR C O 1
ATOM 4369 N N . ARG C 1 196 ? 65.330 16.820 63.841 1.00 42.80 242 ARG C N 1
ATOM 4370 C CA . ARG C 1 196 ? 63.971 16.516 64.293 1.00 42.56 242 ARG C CA 1
ATOM 4371 C C . ARG C 1 196 ? 63.342 17.761 64.901 1.00 42.03 242 ARG C C 1
ATOM 4372 O O . ARG C 1 196 ? 63.890 18.360 65.836 1.00 41.78 242 ARG C O 1
ATOM 4380 N N . GLU C 1 197 ? 62.179 18.138 64.386 1.00 40.89 243 GLU C N 1
ATOM 4381 C CA . GLU C 1 197 ? 61.516 19.337 64.858 1.00 41.29 243 GLU C CA 1
ATOM 4382 C C . GLU C 1 197 ? 60.157 19.147 65.470 1.00 41.23 243 GLU C C 1
ATOM 4383 O O . GLU C 1 197 ? 59.332 18.419 64.940 1.00 41.22 243 GLU C O 1
ATOM 4389 N N . SER C 1 198 ? 59.930 19.823 66.588 1.00 41.84 244 SER C N 1
ATOM 4390 C CA . SER C 1 198 ? 58.647 19.775 67.262 1.00 42.93 244 SER C CA 1
ATOM 4391 C C . SER C 1 198 ? 57.827 20.840 66.552 1.00 43.78 244 SER C C 1
ATOM 4392 O O . SER C 1 198 ? 58.381 21.697 65.880 1.00 43.96 244 SER C O 1
ATOM 4395 N N . SER C 1 199 ? 56.513 20.797 66.683 1.00 45.03 245 SER C N 1
ATOM 4396 C CA . SER C 1 199 ? 55.703 21.814 66.036 1.00 46.18 245 SER C CA 1
ATOM 4397 C C . SER C 1 199 ? 55.816 23.109 66.845 1.00 46.36 245 SER C C 1
ATOM 4398 O O . SER C 1 199 ? 56.401 23.120 67.937 1.00 45.92 245 SER C O 1
ATOM 4401 N N . TYR C 1 200 ? 55.276 24.196 66.301 1.00 45.90 246 TYR C N 1
ATOM 4402 C CA . TYR C 1 200 ? 55.324 25.490 66.972 1.00 45.75 246 TYR C CA 1
ATOM 4403 C C . TYR C 1 200 ? 54.224 25.641 68.006 1.00 46.68 246 TYR C C 1
ATOM 4404 O O . TYR C 1 200 ? 53.093 25.227 67.777 1.00 47.49 246 TYR C O 1
ATOM 4413 N N . ALA C 1 201 ? 54.556 26.246 69.139 1.00 47.79 247 ALA C N 1
ATOM 4414 C CA . ALA C 1 201 ? 53.582 26.472 70.211 1.00 49.95 247 ALA C CA 1
ATOM 4415 C C . ALA C 1 201 ? 53.540 27.974 70.517 1.00 51.34 247 ALA C C 1
ATOM 4416 O O . ALA C 1 201 ? 54.584 28.630 70.542 1.00 51.48 247 ALA C O 1
ATOM 4418 N N . LYS C 1 202 ? 52.345 28.519 70.751 1.00 52.66 248 LYS C N 1
ATOM 4419 C CA . LYS C 1 202 ? 52.198 29.954 71.034 1.00 53.99 248 LYS C CA 1
ATOM 4420 C C . LYS C 1 202 ? 52.167 30.344 72.522 1.00 54.92 248 LYS C C 1
ATOM 4421 O O . LYS C 1 202 ? 51.325 29.862 73.280 1.00 56.66 248 LYS C O 1
ATOM 4423 N N . LEU C 1 203 ? 53.077 31.220 72.940 1.00 55.28 249 LEU C N 1
ATOM 4424 C CA . LEU C 1 203 ? 53.107 31.676 74.330 1.00 56.46 249 LEU C CA 1
ATOM 4425 C C . LEU C 1 203 ? 52.416 33.028 74.408 1.00 59.01 249 LEU C C 1
ATOM 4426 O O . LEU C 1 203 ? 52.902 34.014 73.841 1.00 59.31 249 LEU C O 1
ATOM 4431 N N . ILE C 1 204 ? 51.285 33.077 75.110 1.00 61.74 250 ILE C N 1
ATOM 4432 C CA . ILE C 1 204 ? 50.526 34.321 75.232 1.00 64.34 250 ILE C CA 1
ATOM 4433 C C . ILE C 1 204 ? 50.581 34.944 76.618 1.00 66.24 250 ILE C C 1
ATOM 4434 O O . ILE C 1 204 ? 50.248 34.301 77.620 1.00 65.91 250 ILE C O 1
ATOM 4439 N N . VAL C 1 205 ? 50.988 36.208 76.657 1.00 68.65 251 VAL C N 1
ATOM 4440 C CA . VAL C 1 205 ? 51.087 36.947 77.905 1.00 71.91 251 VAL C CA 1
ATOM 4441 C C . VAL C 1 205 ? 49.841 37.815 78.114 1.00 75.17 251 VAL C C 1
ATOM 4442 O O . VAL C 1 205 ? 49.540 38.693 77.302 1.00 74.95 251 VAL C O 1
ATOM 4446 N N . GLN C 1 206 ? 49.144 37.585 79.226 1.00 79.32 252 GLN C N 1
ATOM 4447 C CA . GLN C 1 206 ? 47.942 38.344 79.594 1.00 82.85 252 GLN C CA 1
ATOM 4448 C C . GLN C 1 206 ? 47.136 37.557 80.632 1.00 84.55 252 GLN C C 1
ATOM 4449 O O . GLN C 1 206 ? 47.635 36.498 81.090 1.00 84.84 252 GLN C O 1
ATOM 4455 N N . VAL C 1 207 ? 46.019 38.013 80.979 1.00 86.73 253 VAL C N 1
#

Solvent-accessible surface area: 33990 Å² total

Nearest PDB structures (foldseek):
  2vr9-assembly2_B  TM=1.005E+00  e=1.390E-41  Drosophila melanogaster
  2vra-assembly3_C  TM=7.556E-01  e=7.724E-33  Drosophila melanogaster
  2vra-assembly2_B  TM=7.100E-01  e=3.525E-33  Drosophila melanogaster
  2vra-assembly4_D  TM=7.520E-01  e=8.564E-32  Drosophila melanogaster
  7ok5-assembly1_B  TM=5.251E-01  e=2.145E-14  Mus musculus

Sequence (585 aa):
QYQSPRIIEHPTDLVVKKNEPATLNCKVEGKPEPTIEWFKDGEPVSTNEKKSHRVQFKDGALFFYRTMQGKKEQDGGEYWCVAKNRVGQAVSRHASLQIAVLRDDFRVEPKDTRVAKGETALLECGPPKGIPEPTLIWIKDGVPLDDLKAMASSRVRIVDGGNLLISNVEPIDEGNYKCIAQNLVGTRESSYAKLIVQQYQSPRIIEHPTDLVVKKNEPATLNCKVEGKPEPTIEWFKDGEPVSTNEKKSHRVQFKDGALFFYRTMQGKKEQDGGEYWCVAKNRVGQAVSRHASLQIAVLRDDFRVEPKDTRVAKGETALLECGPPKGIPEPTLIWIKDGVPLDDLKASSRVRIVDGGNLLISNVEPIDEGNYKCIAQNLVGTRESSYAKLIVQQYQSPRIIEHPTDLVVKKNEPATLNCKVEGKPEPTIEWFKDGEPVSTKSHRVQFKDGALFFYRTMQGKKEQDGGEYWCVAKNRVGQAVSRHASLQIAVLRDDFRVEPKDTRVAKGETALLECGPPKGIPEPTLIWIKDGVPLDDLKSRVRIVDGGNLLISNVEPIDEGNYKCIAQNLVGTRESSYAKLIVQ

CATH classification: 2.60.40.10 (+1 more: 2.60.40.10)

Secondary structure (P-SEA, 3-state):
cccccccccccccccccccccbbbbbbcccccbbbbbbbccccccccccccccccccccccccccccccccccccccccccccccccccccccbbbbbcccccccccccccbbbbcccbbbbbbbbccccccbbbbbbbcccccccccccccccccccccccbbbbcccccccbbbbbbbbbcccccccccbbbbbcc/cccccccccccccccccccccbbbbbbcccccbbbbbbbccccccccccccccccccccccccccbbbbccccccccccccccccccccccccbbbbbbbbbbccccccccbbbbccccbbbbbbbccccccbbbbbbbcccccccccccccccccccccbbbbcccccccbbbbbbbbbcccccccccbbbbbcc/cccccccccccccccccccccbbbbbbcccccbbbbbbbcccccccccccccccccccccccccccccccccccccccccccccccccccbbbbbbbbbbccccccccbbbbcccbbbbbbbbccccccbbbbbbbcccccccccccccccccccbbbbcccccccbbbbbbbbccccccccccbbbbbcc

Organism: Drosophila melanogaster (NCBI:txid7227)

Radius of gyration: 46.89 Å; Cα contacts (8 Å, |Δi|>4): 1430; chains: 3; bounding box: 72×66×136 Å

Foldseek 3Di:
DWFWKDWPDFFAAEEAAAFAKDKTATQMDTVVFWDKWKDFPRHTDPECDDPDQWHADPRRMIIRNTAHPDPVDRPWGWMWMKTGDPPYIDIHDTYTYYYWDADADWPDWFAAEEEAFQAKDKTAGRGTQIPVGKQKWKDWPNRTDPPSDDDDPDAWHDPPPGMIMGRGDDQVPWTWMKMKIDDPNGIYIGDIYTYHYD/DWDWKDWPDFFAAEEAAAFAKDKTDTQMDTVVFWDKWKDFPRHTDDDDCVQAQWDQDPRGMIIRNTAHPDDSDHNWGWMWMKTGDDVYIDIHDIYTYYHWDADADWPDWFAAEEEAFQGKDKTAGRGTQIPVGKDKWKDWPNRTPPDADDVGQWDAPPPGMIIGRGDDQVPWTWMKMKIDDPNGIYIGDIYTYHHD/DWDWKDWPDFFAAEEAAAFAKDKTDTQMDTVVFWDKWKDFPRHTDDEVHQQHADPSGMTIGRTAHPDPPDHPWGWMWMKTGDPVYIDTHDIYTYYYWDADADWPDWFAAEEEEFQAKDKTAGRGTAIPVGKDKWKDWPNRTDDDDVPAWDDPPPGMIIGRGDHQVPWTWMKMKIDDPNGIYIGDIYTYGYD

GO terms:
  GO:0005886 plasma membrane (C, TAS)
  GO:0005515 protein binding (F, IPI)

InterPro domains:
  IPR003598 Immunoglobulin subtype 2 [SM00408] (68-139)
  IPR003598 Immunoglobulin subtype 2 [SM00408] (167-240)
  IPR003598 Immunoglobulin subtype 2 [SM00408] (267-331)
  IPR003598 Immunoglobulin subtype 2 [SM00408] (357-426)
  IPR003598 Immunoglobulin subtype 2 [SM00408] (457-521)
  IPR003599 Immunoglobulin domain subtype [SM00409] (62-151)
  IPR003599 Immunoglobulin domain subtype [SM00409] (161-252)
  IPR003599 Immunoglobulin domain subtype [SM00409] (261-342)
  IPR003599 Immunoglobulin domain subtype [SM00409] (351-435)
  IPR003599 Immunoglobulin domain subtype [SM00409] (451-532)
  IPR003961 Fibronectin type III [PF00041] (551-637)
  IPR003961 Fibronectin type III [PF00041] (770-859)
  IPR003961 Fibronectin type III [PS50853] (551-648)
  IPR003961 Fibronectin type III [PS50853] (669-765)
  IPR003961 Fibronectin type III [PS50853] (770-865)
  IPR003961 Fibronectin type III [SM00060] (549-634)
  IPR003961 Fibronectin type III [SM00060] (667-754)
  IPR003961 Fibronectin type III [SM00060] (767-852)
  IPR003961 Fibronectin type III [cd00063] (549-637)
  IPR003961 Fibronectin type III [cd00063] (673-762)